Protein AF-0000000066244376 (afdb_homodimer)

Radius of gyration: 29.07 Å; Cα contacts (8 Å, |Δi|>4): 1600; chains: 2; bounding box: 80×80×62 Å

InterPro domains:
  IPR003720 tRNA sulfurtransferase ThiI [MF_00021] (1-371)
  IPR004114 THUMP domain [PF02926] (78-153)
  IPR004114 THUMP domain [PS51165] (54-156)
  IPR004114 THUMP domain [SM00981] (68-156)
  IPR014729 Rossmann-like alpha/beta/alpha sandwich fold [G3DSA:3.40.50.620] (166-369)
  IPR020536 Thil, AANH domain [PF02568] (166-356)
  IPR020536 Thil, AANH domain [cd01712] (165-333)
  IPR049961 ThiI, N-terminal [TIGR00342] (8-362)
  IPR049962 ThiI, THUMP domain [cd11716] (2-160)
  IPR050102 tRNA sulfurtransferase, ThiI [PTHR43209] (2-370)
  IPR054173 ThiI, ferredoxin-like domain [PF22025] (4-70)

Solvent-accessible surface area (backbone atoms only — not comparable to full-atom values): 37518 Å² total; per-residue (Å²): 76,39,30,46,33,34,56,14,71,69,48,73,71,41,54,73,68,57,27,51,52,46,51,52,44,33,51,51,20,50,39,53,66,57,72,57,63,52,70,48,80,52,98,81,30,36,39,39,39,35,63,70,92,70,55,61,69,71,58,51,45,40,27,33,19,22,36,29,36,26,63,39,50,74,46,86,45,72,46,67,67,60,50,35,53,49,48,36,71,70,39,34,74,74,31,44,75,29,34,23,32,57,47,46,44,71,45,77,86,69,98,65,51,42,65,52,49,25,49,52,34,41,60,66,35,41,85,42,29,67,39,79,30,89,85,75,42,77,41,53,38,37,40,39,36,49,56,54,35,26,37,40,35,62,58,77,43,68,29,64,20,46,28,26,41,61,75,37,43,38,28,29,27,51,40,77,39,44,56,42,22,59,44,28,51,52,30,39,25,32,35,2,26,38,59,33,39,38,27,65,41,74,56,55,68,65,43,51,50,43,35,50,54,39,48,56,53,50,45,64,48,33,32,61,50,67,40,44,32,36,39,29,69,27,60,64,57,48,60,58,42,66,79,45,60,72,52,48,34,57,52,49,48,49,28,50,50,50,52,37,45,52,54,47,18,67,75,67,67,25,45,28,34,34,34,34,52,26,44,54,72,48,44,63,30,20,42,50,25,44,25,48,40,49,48,80,53,61,54,44,61,46,24,44,31,33,38,46,46,70,66,62,48,51,53,50,15,50,73,64,60,36,35,79,48,16,71,67,52,68,81,62,60,69,80,52,65,81,46,50,57,62,62,56,54,68,60,51,53,51,50,51,59,70,61,62,77,59,48,68,58,49,60,70,68,26,48,76,46,75,87,77,39,31,45,31,33,56,14,71,69,48,73,71,41,54,72,68,56,26,52,52,45,50,52,43,33,52,51,19,49,40,54,66,56,71,58,63,53,71,48,79,52,97,80,32,34,39,38,40,35,65,69,92,72,52,61,68,72,58,51,44,40,28,32,20,22,36,29,36,25,62,40,49,73,46,85,46,72,47,69,67,58,51,33,51,50,47,37,71,69,39,34,74,74,32,45,75,28,35,24,32,58,46,46,45,73,46,76,86,69,99,65,52,43,66,54,49,26,50,52,37,41,60,64,35,41,84,43,29,65,39,78,30,89,86,73,43,78,42,55,36,38,41,38,34,50,56,55,33,27,38,39,35,63,58,78,43,68,29,65,20,46,30,24,44,61,73,37,43,38,28,31,26,52,40,77,40,44,57,42,22,59,44,28,50,51,28,40,26,32,35,2,27,39,60,34,38,38,26,66,42,74,56,54,68,64,42,50,52,43,36,50,54,39,49,57,52,50,45,65,48,33,30,61,50,67,38,44,34,37,40,28,68,28,60,65,56,48,62,58,43,67,78,44,61,72,52,47,33,61,50,50,49,49,28,52,51,50,52,37,44,52,54,48,18,68,75,67,68,24,45,27,33,34,33,33,52,27,44,54,71,48,44,64,29,20,41,51,26,43,25,48,41,50,47,81,53,64,54,43,61,44,26,43,31,34,38,48,46,71,67,62,49,51,52,50,15,52,72,65,60,38,36,79,50,16,73,67,50,68,84,62,58,71,79,56,59,82,42,49,58,62,62,58,53,68,60,50,53,51,49,51,60,69,61,61,76,60,51,68,58,49,59,70,68,27,48,76,48,75,88

Organism: Saccharolobus solfataricus (strain ATCC 35092 / DSM 1617 / JCM 11322 / P2) (NCBI:txid273057)

pLDDT: mean 93.81, std 8.14, range [45.69, 98.94]

Secondary structure (DSSP, 8-state):
-EEEEEEPHHHHTS-HHHHHHHHHHHHHHHHHHHT--EEEEETTEEEEE--TTT--GGGGGG-TTEEEEEEEEEES---HHHHHHHHHHHHTTTTTTSEEEEEEEEES--SS-HHHHHHHHHHHHGGGSSEE-SSS-SEEEEEEEETTEEEEE---EE---SB-TTSS-EEEEE--SSSHHHHHHHHHHHBTPEEEEEEEE-SHHHHHHHHHHHHHHHHTTTTT---EEEEEEHHHHHHHHTTS-GGGHHHHHHHHHHHHHHHHHHHHT---EE----TTSSGGGSHHHHHHHHTT--S-EE-TTTT--HHHHHHHHHHHT-HHHHTTS---GGG-SS--SS--HHHHHHHHHHH---HHHHHHTSEEEE-/-EEEEEEPHHHHTS-HHHHHHHHHHHHHHHHHHHT--EEEEETTEEEEE--TTT--GGGGGG-TTEEEEEEEEEES---HHHHHHHHHHHHTTTTTTSEEEEEEEEES--SS-HHHHHHHHHHHHGGGSSEE-SSS-SEEEEEEEETTEEEEE---EE---SB-TTSS-EEEEE--SSSHHHHHHHHHHHBTPEEEEEEEE-SHHHHHHHHHHHHHHHHTTTTT---EEEEEEHHHHHHHHTTS-GGGHHHHHHHHHHHHHHHHHHHHT---EE----TTSSGGGSHHHHHHHHTT--S-EE-TTTT--HHHHHHHHHHHT-HHHHTTS---GGG-S---SS--HHHHHHHHHHH---HHHHHHTSEEEE-

Foldseek 3Di:
DKKKWAFFPVLVVDDPVLSVVQVVLLQLLLCLLFVDFDWDDDPRIIMTDDDVPRGPCVLQQLFAGTFKMFDKDKDQAPDLVVQLVVLCVPCLVVQAAWAEFEFEEEDDDDPDDRVVSRVSNCVSNQVRHPYYDPPDTPWYWYWYYYPRMIITGTDMGGHPYATGAQSPEEAEFEQELALQRLLQVLVVRSNRYQYAYEYEDLPPPLRVVLSVVSVVLSCSNRSNDKHKYWYFDNVVVVVLLVPDDLQCSVLLVLLLVLVLSLVVCVVVVGQAYEYRAAEPQALCRDPQSVCLSCPPRPGHYDHPCNHPDPVVSLVSSVVSPSNVSNVPDDCSVVSHDRHHSHDDNVSSVVSNVVSPDDSVVRRVPIDIDMD/DKKKWAFFPVLVVDDPVLSVVQVVLLQLLLCLLFVDFDWDDDPRIIMTDDDVVRGPCVLQQLFAGTFKMFDKDKDQAPDLVVLLVVLCVPCLVVQAAWAEFEFEEEDDDHPDDRVVSRVSNCVSNQVRHPYYDPPDTPWYWYWYYYPRMIITGTDMGGHPYATGAQSPEEAEFEQELALQRLLQVLVVSSNRYQYAYEYEDLPPPLRVVLSVVSVVLSCSNRSNDKHKYWYFDNVVVVVLLVVDDLQCSVLLVLLLVLVLSLVVCVVVVGQAYEYRAAEPQALCRDPQSVCLSCPPRPGYYDHPCNHPDPVVSLVSSVVSPSNVSNVPDDCSVVSDDRHHSHDDNVSSVVSNVVSPDDSVVRRVPIDIDMD

Structure (mmCIF, N/CA/C/O backbone):
data_AF-0000000066244376-model_v1
#
loop_
_entity.id
_entity.type
_entity.pdbx_description
1 polymer 'Probable tRNA sulfurtransferase'
#
loop_
_atom_site.group_PDB
_atom_site.id
_atom_site.type_symbol
_atom_site.label_atom_id
_atom_site.label_alt_id
_atom_site.label_comp_id
_atom_site.label_asym_id
_atom_site.label_entity_id
_atom_site.label_seq_id
_atom_site.pdbx_PDB_ins_code
_atom_site.Cartn_x
_atom_site.Cartn_y
_atom_site.Cartn_z
_atom_site.occupancy
_atom_site.B_iso_or_equiv
_atom_site.auth_seq_id
_atom_site.auth_comp_id
_atom_site.auth_asym_id
_atom_site.auth_atom_id
_atom_site.pdbx_PDB_model_num
ATOM 1 N N . MET A 1 1 ? 21.359 -16.625 -25.9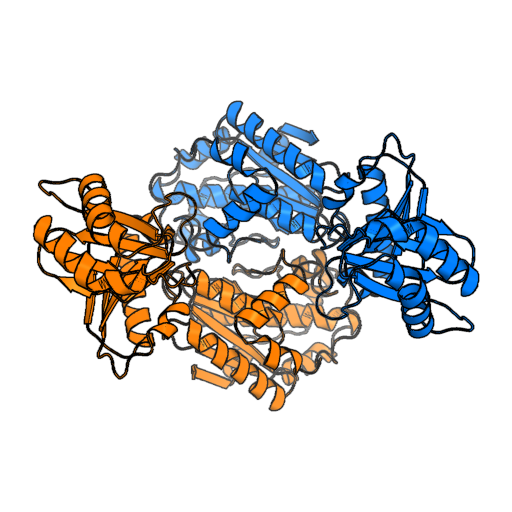38 1 91.25 1 MET A N 1
ATOM 2 C CA . MET A 1 1 ? 21.547 -16.219 -24.547 1 91.25 1 MET A CA 1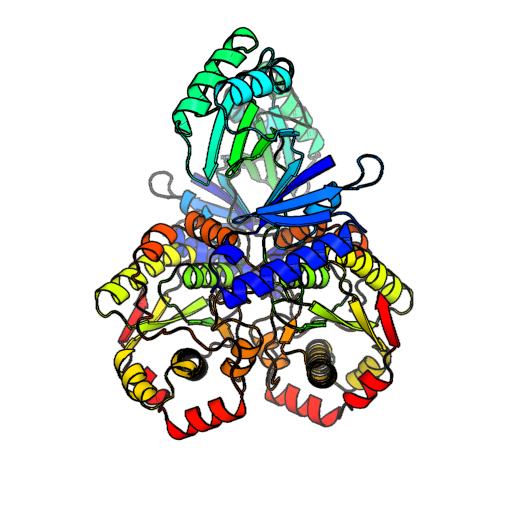
ATOM 3 C C . MET A 1 1 ? 20.609 -17 -23.609 1 91.25 1 MET A C 1
ATOM 5 O O . MET A 1 1 ? 19.438 -17.188 -23.938 1 91.25 1 MET A O 1
ATOM 9 N N . LEU A 1 2 ? 21.172 -17.5 -22.531 1 94.75 2 LEU A N 1
ATOM 10 C CA . LEU A 1 2 ? 20.391 -18.266 -21.562 1 94.75 2 LEU A CA 1
ATOM 11 C C . LEU A 1 2 ? 20.172 -17.453 -20.281 1 94.75 2 LEU A C 1
ATOM 13 O O . LEU A 1 2 ? 21.078 -16.781 -19.797 1 94.75 2 LEU A O 1
ATOM 17 N N . VAL A 1 3 ? 18.891 -17.531 -19.828 1 96.38 3 VAL A N 1
ATOM 18 C CA . VAL A 1 3 ? 18.516 -16.75 -18.641 1 96.38 3 VAL A CA 1
ATOM 19 C C . VAL A 1 3 ? 17.859 -17.672 -17.609 1 96.38 3 VAL A C 1
ATOM 21 O O . VAL A 1 3 ? 17 -18.5 -17.969 1 96.38 3 VAL A O 1
ATOM 24 N N . ILE A 1 4 ? 18.297 -17.578 -16.406 1 97.5 4 ILE A N 1
ATOM 25 C CA . ILE A 1 4 ? 17.609 -18.25 -15.312 1 97.5 4 ILE A CA 1
ATOM 26 C C . ILE A 1 4 ? 16.641 -17.297 -14.633 1 97.5 4 ILE A C 1
ATOM 28 O O . ILE A 1 4 ? 17.031 -16.188 -14.219 1 97.5 4 ILE A O 1
ATOM 32 N N . ILE A 1 5 ? 15.391 -17.688 -14.547 1 98 5 ILE A N 1
ATOM 33 C CA . ILE A 1 5 ? 14.336 -16.875 -13.938 1 98 5 ILE A CA 1
ATOM 34 C C . ILE A 1 5 ? 13.844 -17.547 -12.656 1 98 5 ILE A C 1
ATOM 36 O O . ILE A 1 5 ? 13.477 -18.719 -12.664 1 98 5 ILE A O 1
ATOM 40 N N . ARG A 1 6 ? 13.852 -16.781 -11.633 1 97.81 6 ARG A N 1
ATOM 41 C CA . ARG A 1 6 ? 13.344 -17.281 -10.352 1 97.81 6 ARG A CA 1
ATOM 42 C C . ARG A 1 6 ? 11.953 -16.719 -10.07 1 97.81 6 ARG A C 1
ATOM 44 O O . ARG A 1 6 ? 11.766 -15.508 -9.984 1 97.81 6 ARG A O 1
ATOM 51 N N . PRO A 1 7 ? 10.969 -17.609 -9.922 1 97.81 7 PRO A N 1
ATOM 52 C CA . PRO A 1 7 ? 9.625 -17.156 -9.578 1 97.81 7 PRO A CA 1
ATOM 53 C C . PRO A 1 7 ? 9.539 -16.562 -8.172 1 97.81 7 PRO A C 1
ATOM 55 O O . PRO A 1 7 ? 10.391 -16.844 -7.328 1 97.81 7 PRO A O 1
ATOM 58 N N . SER A 1 8 ? 8.547 -15.727 -8.016 1 96.75 8 SER A N 1
ATOM 59 C CA . SER A 1 8 ? 8.289 -15.156 -6.695 1 96.75 8 SER A CA 1
ATOM 60 C C . SER A 1 8 ? 8.117 -16.25 -5.641 1 96.75 8 SER A C 1
ATOM 62 O O . SER A 1 8 ? 7.547 -17.297 -5.926 1 96.75 8 SER A O 1
ATOM 64 N N . GLY A 1 9 ? 8.523 -15.961 -4.414 1 93.81 9 GLY A N 1
ATOM 65 C CA . GLY A 1 9 ? 8.438 -16.922 -3.324 1 93.81 9 GLY A CA 1
ATOM 66 C C . GLY A 1 9 ? 7.02 -17.375 -3.037 1 93.81 9 GLY A C 1
ATOM 67 O O . GLY A 1 9 ? 6.797 -18.516 -2.621 1 93.81 9 GLY A O 1
ATOM 68 N N . GLU A 1 10 ? 6.051 -16.594 -3.242 1 93.94 10 GLU A N 1
ATOM 69 C CA . GLU A 1 10 ? 4.652 -16.906 -2.973 1 93.94 10 GLU A CA 1
ATOM 70 C C . GLU A 1 10 ? 4.164 -18.047 -3.869 1 93.94 10 GLU A C 1
ATOM 72 O O . GLU A 1 10 ? 3.275 -18.812 -3.486 1 93.94 10 GLU A O 1
ATOM 77 N N . ILE A 1 11 ? 4.727 -18.062 -5.027 1 95 11 ILE A N 1
ATOM 78 C CA . ILE A 1 11 ? 4.328 -19.109 -5.973 1 95 11 ILE A CA 1
ATOM 79 C C . ILE A 1 11 ? 4.75 -20.469 -5.445 1 95 11 ILE A C 1
ATOM 81 O O . ILE A 1 11 ? 3.984 -21.438 -5.516 1 95 11 ILE A O 1
ATOM 85 N N . ALA A 1 12 ? 5.934 -20.547 -4.832 1 89.56 12 ALA A N 1
ATOM 86 C CA . ALA A 1 12 ? 6.488 -21.797 -4.316 1 89.56 12 ALA A CA 1
ATOM 87 C C . ALA A 1 12 ? 5.672 -22.312 -3.135 1 89.56 12 ALA A C 1
ATOM 89 O O . ALA A 1 12 ? 5.66 -23.516 -2.855 1 89.56 12 ALA A O 1
ATOM 90 N N . LEU A 1 13 ? 4.961 -21.422 -2.482 1 88.25 13 LEU A N 1
ATOM 91 C CA . LEU A 1 13 ? 4.242 -21.766 -1.262 1 88.25 13 LEU A CA 1
ATOM 92 C C . LEU A 1 13 ? 2.857 -22.312 -1.585 1 88.25 13 LEU A C 1
ATOM 94 O O . LEU A 1 13 ? 2.17 -22.844 -0.702 1 88.25 13 LEU A O 1
ATOM 98 N N . LYS A 1 14 ? 2.48 -22.297 -2.838 1 90.38 14 LYS A N 1
ATOM 99 C CA . LYS A 1 14 ? 1.153 -22.766 -3.232 1 90.38 14 LYS A CA 1
ATOM 100 C C . LYS A 1 14 ? 1.094 -24.281 -3.277 1 90.38 14 LYS A C 1
ATOM 102 O O . LYS A 1 14 ? 2.129 -24.953 -3.281 1 90.38 14 LYS A O 1
ATOM 107 N N . SER A 1 15 ? -0.162 -24.781 -3.236 1 90.06 15 SER A N 1
ATOM 108 C CA . SER A 1 15 ? -0.351 -26.203 -3.465 1 90.06 15 SER A CA 1
ATOM 109 C C . SER A 1 15 ? 0.229 -26.625 -4.809 1 90.06 15 SER A C 1
ATOM 111 O O . SER A 1 15 ? 0.411 -25.797 -5.703 1 90.06 15 SER A O 1
ATOM 113 N N . PRO A 1 16 ? 0.523 -27.906 -4.957 1 90.19 16 PRO A N 1
ATOM 114 C CA . PRO A 1 16 ? 1.137 -28.375 -6.207 1 90.19 16 PRO A CA 1
ATOM 115 C C . PRO A 1 16 ? 0.308 -28.016 -7.438 1 90.19 16 PRO A C 1
ATOM 117 O O . PRO A 1 16 ? 0.859 -27.562 -8.445 1 90.19 16 PRO A O 1
ATOM 120 N N . ARG A 1 17 ? -0.947 -28.188 -7.324 1 91.5 17 ARG A N 1
ATOM 121 C CA . ARG A 1 17 ? -1.812 -27.891 -8.461 1 91.5 17 ARG A CA 1
ATOM 122 C C . ARG A 1 17 ? -1.802 -26.391 -8.773 1 91.5 17 ARG A C 1
ATOM 124 O O . ARG A 1 17 ? -1.628 -26 -9.93 1 91.5 17 ARG A O 1
ATOM 131 N N . SER A 1 18 ? -1.994 -25.562 -7.766 1 91.56 18 SER A N 1
ATOM 132 C CA . SER A 1 18 ? -1.986 -24.125 -7.945 1 91.56 18 SER A CA 1
ATOM 133 C C . SER A 1 18 ? -0.623 -23.625 -8.422 1 91.56 18 SER A C 1
ATOM 135 O O . SER A 1 18 ? -0.538 -22.75 -9.273 1 91.56 18 SER A O 1
ATOM 137 N N . ARG A 1 19 ? 0.396 -24.172 -7.848 1 94.12 19 ARG A N 1
ATOM 138 C CA . ARG A 1 19 ? 1.755 -23.812 -8.234 1 94.12 19 ARG A CA 1
ATOM 139 C C . ARG A 1 19 ? 1.987 -24.062 -9.719 1 94.12 19 ARG A C 1
ATOM 141 O O . ARG A 1 19 ? 2.527 -23.203 -10.422 1 94.12 19 ARG A O 1
ATOM 148 N N . ARG A 1 20 ? 1.558 -25.203 -10.188 1 94.62 20 ARG A N 1
ATOM 149 C CA . ARG A 1 20 ? 1.692 -25.531 -11.602 1 94.62 20 ARG A CA 1
ATOM 150 C C . ARG A 1 20 ? 0.942 -24.531 -12.477 1 94.62 20 ARG A C 1
ATOM 152 O O . ARG A 1 20 ? 1.479 -24.047 -13.477 1 94.62 20 ARG A O 1
ATOM 159 N N . ASN A 1 21 ? -0.248 -24.219 -12.078 1 95.38 21 ASN A N 1
ATOM 160 C CA . ASN A 1 21 ? -1.049 -23.25 -12.812 1 95.38 21 ASN A CA 1
ATOM 161 C C . ASN A 1 21 ? -0.377 -21.875 -12.852 1 95.38 21 ASN A C 1
ATOM 163 O O . ASN A 1 21 ? -0.325 -21.234 -13.906 1 95.38 21 ASN A O 1
ATOM 167 N N . PHE A 1 22 ? 0.171 -21.484 -11.734 1 97 22 PHE A N 1
ATOM 168 C CA . PHE A 1 22 ? 0.835 -20.188 -11.641 1 97 22 PHE A CA 1
ATOM 169 C C . PHE A 1 22 ? 2.09 -20.156 -12.508 1 97 22 PHE A C 1
ATOM 171 O O . PHE A 1 22 ? 2.34 -19.188 -13.219 1 97 22 PHE A O 1
ATOM 178 N N . GLU A 1 23 ? 2.805 -21.219 -12.477 1 97.06 23 GLU A N 1
ATOM 179 C CA . GLU A 1 23 ? 4.031 -21.297 -13.266 1 97.06 23 GLU A CA 1
ATOM 180 C C . GLU A 1 23 ? 3.721 -21.312 -14.758 1 97.06 23 GLU A C 1
ATOM 182 O O . GLU A 1 23 ? 4.414 -20.656 -15.547 1 97.06 23 GLU A O 1
ATOM 187 N N . TYR A 1 24 ? 2.688 -22.016 -15.133 1 97.12 24 TYR A N 1
ATOM 188 C CA . TYR A 1 24 ? 2.287 -22.031 -16.531 1 97.12 24 TYR A CA 1
ATOM 189 C C . TYR A 1 24 ? 1.862 -20.641 -17 1 97.12 24 TYR A C 1
ATOM 191 O O . TYR A 1 24 ? 2.238 -20.203 -18.094 1 97.12 24 TYR A O 1
ATOM 199 N N . THR A 1 25 ? 1.09 -20.016 -16.188 1 98 25 THR A N 1
ATOM 200 C CA . THR A 1 25 ? 0.669 -18.656 -16.516 1 98 25 THR A CA 1
ATOM 201 C C . THR A 1 25 ? 1.875 -17.719 -16.609 1 98 25 THR A C 1
ATOM 203 O O . THR A 1 25 ? 1.945 -16.875 -17.516 1 98 25 THR A O 1
ATOM 206 N N . LEU A 1 26 ? 2.828 -17.891 -15.711 1 98.25 26 LEU A N 1
ATOM 207 C CA . LEU A 1 26 ? 4.043 -17.078 -15.727 1 98.25 26 LEU A CA 1
ATOM 208 C C . LEU A 1 26 ? 4.82 -17.281 -17.016 1 98.25 26 LEU A C 1
ATOM 210 O O . LEU A 1 26 ? 5.254 -16.328 -17.656 1 98.25 26 LEU A O 1
ATOM 214 N N . ILE A 1 27 ? 4.938 -18.531 -17.422 1 97.62 27 ILE A N 1
ATOM 215 C CA . ILE A 1 27 ? 5.652 -18.859 -18.641 1 97.62 27 ILE A CA 1
ATOM 216 C C . ILE A 1 27 ? 4.969 -18.203 -19.828 1 97.62 27 ILE A C 1
ATOM 218 O O . ILE A 1 27 ? 5.633 -17.625 -20.703 1 97.62 27 ILE A O 1
ATOM 222 N N . ASN A 1 28 ? 3.668 -18.266 -19.828 1 97.38 28 ASN A N 1
ATOM 223 C CA . ASN A 1 28 ? 2.924 -17.625 -20.906 1 97.38 28 ASN A CA 1
ATOM 224 C C . ASN A 1 28 ? 3.127 -16.109 -20.906 1 97.38 28 ASN A C 1
ATOM 226 O O . ASN A 1 28 ? 3.297 -15.508 -21.969 1 97.38 28 ASN A O 1
ATOM 230 N N . ASN A 1 29 ? 3.094 -15.508 -19.75 1 98.25 29 ASN A N 1
ATOM 231 C CA . ASN A 1 29 ? 3.328 -14.07 -19.656 1 98.25 29 ASN A CA 1
ATOM 232 C C . ASN A 1 29 ? 4.719 -13.695 -20.156 1 98.25 29 ASN A C 1
ATOM 234 O O . ASN A 1 29 ? 4.883 -12.688 -20.844 1 98.25 29 ASN A O 1
ATOM 238 N N . ILE A 1 30 ? 5.715 -14.477 -19.797 1 97.06 30 ILE A N 1
ATOM 239 C CA . ILE A 1 30 ? 7.082 -14.258 -20.25 1 97.06 30 ILE A CA 1
ATOM 240 C C . ILE A 1 30 ? 7.152 -14.352 -21.766 1 97.06 30 ILE A C 1
ATOM 242 O O . ILE A 1 30 ? 7.738 -13.492 -22.438 1 97.06 30 ILE A O 1
ATOM 246 N N . ARG A 1 31 ? 6.523 -15.391 -22.297 1 95.12 31 ARG A N 1
ATOM 247 C CA . ARG A 1 31 ? 6.508 -15.602 -23.734 1 95.12 31 ARG A CA 1
ATOM 248 C C . ARG A 1 31 ? 5.898 -14.398 -24.453 1 95.12 31 ARG A C 1
ATOM 250 O O . ARG A 1 31 ? 6.449 -13.922 -25.453 1 95.12 31 ARG A O 1
ATOM 257 N N . ASN A 1 32 ? 4.859 -13.938 -23.953 1 94.94 32 ASN A N 1
ATOM 258 C CA . ASN A 1 32 ? 4.156 -12.812 -24.562 1 94.94 32 ASN A CA 1
ATOM 259 C C . ASN A 1 32 ? 4.984 -11.531 -24.484 1 94.94 32 ASN A C 1
ATOM 261 O O . ASN A 1 32 ? 4.898 -10.672 -25.359 1 94.94 32 ASN A O 1
ATOM 265 N N . THR A 1 33 ? 5.727 -11.406 -23.453 1 93.75 33 THR A N 1
ATOM 266 C CA . THR A 1 33 ? 6.496 -10.188 -23.219 1 93.75 33 THR A CA 1
ATOM 267 C C . THR A 1 33 ? 7.77 -10.18 -24.062 1 93.75 33 THR A C 1
ATOM 269 O O . THR A 1 33 ? 8.117 -9.164 -24.656 1 93.75 33 THR A O 1
ATOM 272 N N . ILE A 1 34 ? 8.422 -11.305 -24.172 1 91.06 34 ILE A N 1
ATOM 273 C CA . ILE A 1 34 ? 9.719 -11.398 -24.844 1 91.06 34 ILE A CA 1
ATOM 274 C C . ILE A 1 34 ? 9.508 -11.672 -26.328 1 91.06 34 ILE A C 1
ATOM 276 O O . ILE A 1 34 ? 10.359 -11.32 -27.156 1 91.06 34 ILE A O 1
ATOM 280 N N . GLY A 1 35 ? 8.391 -12.117 -26.781 1 84.81 35 GLY A N 1
ATOM 281 C CA . GLY A 1 35 ? 8.062 -12.359 -28.188 1 84.81 35 GLY A CA 1
ATOM 282 C C . GLY A 1 35 ? 8.688 -13.625 -28.734 1 84.81 35 GLY A C 1
ATOM 283 O O . GLY A 1 35 ? 8.844 -13.766 -29.953 1 84.81 35 GLY A O 1
ATOM 284 N N . GLY A 1 36 ? 9.242 -14.5 -27.859 1 79.88 36 GLY A N 1
ATOM 285 C CA . GLY A 1 36 ? 9.781 -15.75 -28.375 1 79.88 36 GLY A CA 1
ATOM 286 C C . GLY A 1 36 ? 10.883 -16.328 -27.516 1 79.88 36 GLY A C 1
ATOM 287 O O . GLY A 1 36 ? 11.156 -15.82 -26.422 1 79.88 36 GLY A O 1
ATOM 288 N N . GLY A 1 37 ? 11.312 -17.516 -28.016 1 87.75 37 GLY A N 1
ATOM 289 C CA . GLY A 1 37 ? 12.352 -18.234 -27.281 1 87.75 37 GLY A CA 1
ATOM 290 C C . GLY A 1 37 ? 11.859 -19.531 -26.703 1 87.75 37 GLY A C 1
ATOM 291 O O . GLY A 1 37 ? 10.656 -19.812 -26.672 1 87.75 37 GLY A O 1
ATOM 292 N N . LYS A 1 38 ? 12.875 -20.266 -26.344 1 94.5 38 LYS A N 1
ATOM 293 C CA . LYS A 1 38 ? 12.578 -21.531 -25.688 1 94.5 38 LYS A CA 1
ATOM 294 C C . LYS A 1 38 ? 12.523 -21.359 -24.172 1 94.5 38 LYS A C 1
ATOM 296 O O . LYS A 1 38 ? 13.438 -20.812 -23.562 1 94.5 38 LYS A O 1
ATOM 301 N N . ILE A 1 39 ? 11.391 -21.75 -23.641 1 96.19 39 ILE A N 1
ATOM 302 C CA . ILE A 1 39 ? 11.172 -21.609 -22.203 1 96.19 39 ILE A CA 1
ATOM 303 C C . ILE A 1 39 ? 10.789 -22.953 -21.609 1 96.19 39 ILE A C 1
ATOM 305 O O . ILE A 1 39 ? 9.961 -23.672 -22.156 1 96.19 39 ILE A O 1
ATOM 309 N N . TRP A 1 40 ? 11.406 -23.281 -20.5 1 95.31 40 TRP A N 1
ATOM 310 C CA . TRP A 1 40 ? 11.023 -24.516 -19.844 1 95.31 40 TRP A CA 1
ATOM 311 C C . TRP A 1 40 ? 11.273 -24.438 -18.344 1 95.31 40 TRP A C 1
ATOM 313 O O . TRP A 1 40 ? 12.078 -23.609 -17.891 1 95.31 40 TRP A O 1
ATOM 323 N N . ARG A 1 41 ? 10.484 -25.172 -17.562 1 93.06 41 ARG A N 1
ATOM 324 C CA . ARG A 1 41 ? 10.617 -25.234 -16.109 1 93.06 41 ARG A CA 1
ATOM 325 C C . ARG A 1 41 ? 11.734 -26.188 -15.711 1 93.06 41 ARG A C 1
ATOM 327 O O . ARG A 1 41 ? 11.938 -27.219 -16.344 1 93.06 41 ARG A O 1
ATOM 334 N N . SER A 1 42 ? 12.445 -25.828 -14.68 1 89.88 42 SER A N 1
ATOM 335 C CA . SER A 1 42 ? 13.5 -26.672 -14.148 1 89.88 42 SER A CA 1
ATOM 336 C C . SER A 1 42 ? 13.594 -26.562 -12.633 1 89.88 42 SER A C 1
ATOM 338 O O . SER A 1 42 ? 14.234 -25.641 -12.109 1 89.88 42 SER A O 1
ATOM 340 N N . GLN A 1 43 ? 13.062 -27.578 -11.898 1 86.62 43 GLN A N 1
ATOM 341 C CA . GLN A 1 43 ? 13.188 -27.75 -10.453 1 86.62 43 GLN A CA 1
ATOM 342 C C . GLN A 1 43 ? 13.094 -26.406 -9.734 1 86.62 43 GLN A C 1
ATOM 344 O O . GLN A 1 43 ? 13.984 -26.062 -8.953 1 86.62 43 GLN A O 1
ATOM 349 N N . GLY A 1 44 ? 12.117 -25.641 -10 1 89.06 44 GLY A N 1
ATOM 350 C CA . GLY A 1 44 ? 11.836 -24.453 -9.211 1 89.06 44 GLY A CA 1
ATOM 351 C C . GLY A 1 44 ? 12.234 -23.172 -9.906 1 89.06 44 GLY A C 1
ATOM 352 O O . GLY A 1 44 ? 11.992 -22.078 -9.383 1 89.06 44 GLY A O 1
ATOM 353 N N . VAL A 1 45 ? 12.922 -23.297 -11.031 1 95.94 45 VAL A N 1
ATOM 354 C CA . VAL A 1 45 ? 13.25 -22.109 -11.82 1 95.94 45 VAL A CA 1
ATOM 355 C C . VAL A 1 45 ? 12.711 -22.266 -13.242 1 95.94 45 VAL A C 1
ATOM 357 O O . VAL A 1 45 ? 12.242 -23.344 -13.617 1 95.94 45 VAL A O 1
ATOM 360 N N . ILE A 1 46 ? 12.703 -21.172 -13.883 1 97.12 46 ILE A N 1
ATOM 361 C CA . ILE A 1 46 ? 12.344 -21.156 -15.297 1 97.12 46 ILE A CA 1
ATOM 362 C C . ILE A 1 46 ? 13.562 -20.766 -16.141 1 97.12 46 ILE A C 1
ATOM 364 O O . ILE A 1 46 ? 14.289 -19.828 -15.789 1 97.12 46 ILE A O 1
ATOM 368 N N . LEU A 1 47 ? 13.844 -21.547 -17.125 1 96.88 47 LEU A N 1
ATOM 369 C CA . LEU A 1 47 ? 14.938 -21.25 -18.031 1 96.88 47 LEU A CA 1
ATOM 370 C C . LEU A 1 47 ? 14.414 -20.672 -19.344 1 96.88 47 LEU A C 1
ATOM 372 O O . LEU A 1 47 ? 13.414 -21.156 -19.891 1 96.88 47 LEU A O 1
ATOM 376 N N . LEU A 1 48 ? 15.008 -19.641 -19.766 1 96.44 48 LEU A N 1
ATOM 377 C CA . LEU A 1 48 ? 14.648 -18.953 -21 1 96.44 48 LEU A CA 1
ATOM 378 C C . LEU A 1 48 ? 15.844 -18.844 -21.938 1 96.44 48 LEU A C 1
ATOM 380 O O . LEU A 1 48 ? 16.891 -18.312 -21.547 1 96.44 48 LEU A O 1
ATOM 384 N N . GLU A 1 49 ? 15.781 -19.391 -23.094 1 95.38 49 GLU A N 1
ATOM 385 C CA . GLU A 1 49 ? 16.797 -19.266 -24.141 1 95.38 49 GLU A CA 1
ATOM 386 C C . GLU A 1 49 ? 16.344 -18.344 -25.266 1 95.38 49 GLU A C 1
ATOM 388 O O . GLU A 1 49 ? 15.312 -18.609 -25.906 1 95.38 49 GLU A O 1
ATOM 393 N N . VAL A 1 50 ? 17.016 -17.25 -25.375 1 91.31 50 VAL A N 1
ATOM 394 C CA . VAL A 1 50 ? 16.641 -16.297 -26.406 1 91.31 50 VAL A CA 1
ATOM 395 C C . VAL A 1 50 ? 17.797 -16.078 -27.359 1 91.31 50 VAL A C 1
ATOM 397 O O . VAL A 1 50 ? 18.953 -16.375 -27.031 1 91.31 50 VAL A O 1
ATOM 400 N N . ASN A 1 51 ? 17.391 -15.602 -28.594 1 81.88 51 ASN A N 1
ATOM 401 C CA . ASN A 1 51 ? 18.438 -15.227 -29.547 1 81.88 51 ASN A CA 1
ATOM 402 C C . ASN A 1 51 ? 19.078 -13.891 -29.172 1 81.88 51 ASN A C 1
ATOM 404 O O . ASN A 1 51 ? 18.391 -12.945 -28.797 1 81.88 51 ASN A O 1
ATOM 408 N N . ASP A 1 52 ? 20.422 -13.758 -28.797 1 65.25 52 ASP A N 1
ATOM 409 C CA . ASP A 1 52 ? 21.203 -12.664 -28.234 1 65.25 52 ASP A CA 1
ATOM 410 C C . ASP A 1 52 ? 20.812 -11.328 -28.859 1 65.25 52 ASP A C 1
ATOM 412 O O . ASP A 1 52 ? 20.734 -10.312 -28.172 1 65.25 52 ASP A O 1
ATOM 416 N N . ASN A 1 53 ? 20.672 -11.156 -30.156 1 59.66 53 ASN A N 1
ATOM 417 C CA . ASN A 1 53 ? 20.578 -9.883 -30.859 1 59.66 53 ASN A CA 1
ATOM 418 C C . ASN A 1 53 ? 19.234 -9.203 -30.625 1 59.66 53 ASN A C 1
ATOM 420 O O . ASN A 1 53 ? 19.109 -7.996 -30.797 1 59.66 53 ASN A O 1
ATOM 424 N N . ASN A 1 54 ? 18.312 -9.953 -30.141 1 57.88 54 ASN A N 1
ATOM 425 C CA . ASN A 1 54 ? 17 -9.352 -30.328 1 57.88 54 ASN A CA 1
ATOM 426 C C . ASN A 1 54 ? 16.188 -9.344 -29.031 1 57.88 54 ASN A C 1
ATOM 428 O O . ASN A 1 54 ? 15.18 -8.641 -28.922 1 57.88 54 ASN A O 1
ATOM 432 N N . ALA A 1 55 ? 16.812 -10.008 -27.984 1 68.06 55 ALA A N 1
ATOM 433 C CA . ALA A 1 55 ? 15.828 -10.125 -26.922 1 68.06 55 ALA A CA 1
ATOM 434 C C . ALA A 1 55 ? 16.062 -9.086 -25.828 1 68.06 55 ALA A C 1
ATOM 436 O O . ALA A 1 55 ? 17.203 -8.867 -25.406 1 68.06 55 ALA A O 1
ATOM 437 N N . ASN A 1 56 ? 15.039 -8.203 -25.703 1 84.88 56 ASN A N 1
ATOM 438 C CA . ASN A 1 56 ? 15.055 -7.262 -24.578 1 84.88 56 ASN A CA 1
ATOM 439 C C . ASN A 1 56 ? 14.719 -7.953 -23.266 1 84.88 56 ASN A C 1
ATOM 441 O O . ASN A 1 56 ? 13.594 -7.852 -22.781 1 84.88 56 ASN A O 1
ATOM 445 N N . ILE A 1 57 ? 15.75 -8.594 -22.672 1 90.56 57 ILE A N 1
ATOM 446 C CA . ILE A 1 57 ? 15.531 -9.375 -21.453 1 90.56 57 ILE A CA 1
ATOM 447 C C . ILE A 1 57 ? 15.156 -8.438 -20.312 1 90.56 57 ILE A C 1
ATOM 449 O O . ILE A 1 57 ? 14.625 -8.883 -19.281 1 90.56 57 ILE A O 1
ATOM 453 N N . GLU A 1 58 ? 15.453 -7.141 -20.516 1 91.75 58 GLU A N 1
ATOM 454 C CA . GLU A 1 58 ? 15.109 -6.164 -19.484 1 91.75 58 GLU A CA 1
ATOM 455 C C . GLU A 1 58 ? 13.602 -6.074 -19.297 1 91.75 58 GLU A C 1
ATOM 457 O O . GLU A 1 58 ? 13.133 -5.672 -18.219 1 91.75 58 GLU A O 1
ATOM 462 N N . ALA A 1 59 ? 12.867 -6.527 -20.281 1 94.62 59 ALA A N 1
ATOM 463 C CA . ALA A 1 59 ? 11.406 -6.508 -20.203 1 94.62 59 ALA A CA 1
ATOM 464 C C . ALA A 1 59 ? 10.898 -7.449 -19.125 1 94.62 59 ALA A C 1
ATOM 466 O O . ALA A 1 59 ? 9.766 -7.312 -18.656 1 94.62 59 ALA A O 1
ATOM 467 N N . LEU A 1 60 ? 11.758 -8.367 -18.719 1 96.69 60 LEU A N 1
ATOM 468 C CA . LEU A 1 60 ? 11.398 -9.312 -17.672 1 96.69 60 LEU A CA 1
ATOM 469 C C . LEU A 1 60 ? 11.203 -8.602 -16.328 1 96.69 60 LEU A C 1
ATOM 471 O O . LEU A 1 60 ? 10.547 -9.125 -15.43 1 96.69 60 LEU A O 1
ATOM 475 N N . SER A 1 61 ? 11.781 -7.414 -16.219 1 97.06 61 SER A N 1
ATOM 476 C CA . SER A 1 61 ? 11.648 -6.633 -14.992 1 97.06 61 SER A CA 1
ATOM 477 C C . SER A 1 61 ? 10.227 -6.105 -14.82 1 97.06 61 SER A C 1
ATOM 479 O O . SER A 1 61 ? 9.883 -5.57 -13.766 1 97.06 61 SER A O 1
ATOM 481 N N . GLU A 1 62 ? 9.391 -6.309 -15.805 1 97.38 62 GLU A N 1
ATOM 482 C CA . GLU A 1 62 ? 8.016 -5.828 -15.758 1 97.38 62 GLU A CA 1
ATOM 483 C C . GLU A 1 62 ? 7.02 -6.984 -15.852 1 97.38 62 GLU A C 1
ATOM 485 O O . GLU A 1 62 ? 5.863 -6.785 -16.234 1 97.38 62 GLU A O 1
ATOM 490 N N . VAL A 1 63 ? 7.504 -8.164 -15.57 1 98.25 63 VAL A N 1
ATOM 491 C CA . VAL A 1 63 ? 6.625 -9.336 -15.547 1 98.25 63 VAL A CA 1
ATOM 492 C C . VAL A 1 63 ? 6.383 -9.773 -14.109 1 98.25 63 VAL A C 1
ATOM 494 O O . VAL A 1 63 ? 7.27 -10.336 -13.469 1 98.25 63 VAL A O 1
ATOM 497 N N . PHE A 1 64 ? 5.195 -9.523 -13.664 1 98.62 64 PHE A N 1
ATOM 498 C CA . PHE A 1 64 ? 4.863 -9.93 -12.305 1 98.62 64 PHE A CA 1
ATOM 499 C C . PHE A 1 64 ? 5.004 -11.438 -12.133 1 98.62 64 PHE A C 1
ATOM 501 O O . PHE A 1 64 ? 4.672 -12.203 -13.039 1 98.62 64 PHE A O 1
ATOM 508 N N . GLY A 1 65 ? 5.402 -11.812 -10.961 1 98.25 65 GLY A N 1
ATOM 509 C CA . GLY A 1 65 ? 5.656 -13.219 -10.68 1 98.25 65 GLY A CA 1
ATOM 510 C C . GLY A 1 65 ? 7.129 -13.57 -10.688 1 98.25 65 GLY A C 1
ATOM 511 O O . GLY A 1 65 ? 7.516 -14.656 -10.25 1 98.25 65 GLY A O 1
ATOM 512 N N . ILE A 1 66 ? 7.941 -12.688 -11.188 1 98.44 66 ILE A N 1
ATOM 513 C CA . ILE A 1 66 ? 9.383 -12.914 -11.242 1 98.44 66 ILE A CA 1
ATOM 514 C C . ILE A 1 66 ? 10.055 -12.258 -10.039 1 98.44 66 ILE A C 1
ATOM 516 O O . ILE A 1 66 ? 9.875 -11.062 -9.797 1 98.44 66 ILE A O 1
ATOM 520 N N . SER A 1 67 ? 10.781 -12.992 -9.32 1 97.88 67 SER A N 1
ATOM 521 C CA . SER A 1 67 ? 11.562 -12.445 -8.219 1 97.88 67 SER A CA 1
ATOM 522 C C . SER A 1 67 ? 12.875 -11.836 -8.727 1 97.88 67 SER A C 1
ATOM 524 O O . SER A 1 67 ? 13.195 -10.695 -8.398 1 97.88 67 SER A O 1
ATOM 526 N N . SER A 1 68 ? 13.516 -12.602 -9.547 1 98 68 SER A N 1
ATOM 527 C CA . SER A 1 68 ? 14.773 -12.164 -10.141 1 98 68 SER A CA 1
ATOM 528 C C . SER A 1 68 ? 15.109 -12.984 -11.391 1 98 68 SER A C 1
ATOM 530 O O . SER A 1 68 ? 14.484 -14.016 -11.648 1 98 68 SER A O 1
ATOM 532 N N . PHE A 1 69 ? 15.992 -12.477 -12.141 1 97.81 69 PHE A N 1
ATOM 533 C CA . PHE A 1 69 ? 16.484 -13.219 -13.297 1 97.81 69 PHE A CA 1
ATOM 534 C C . PHE A 1 69 ? 17.938 -12.867 -13.586 1 97.81 69 PHE A C 1
ATOM 536 O O . PHE A 1 69 ? 18.422 -11.805 -13.188 1 97.81 69 PHE A O 1
ATOM 543 N N . SER A 1 70 ? 18.672 -13.812 -14.25 1 97.25 70 SER A N 1
ATOM 544 C CA . SER A 1 70 ? 20.094 -13.672 -14.492 1 97.25 70 SER A CA 1
ATOM 545 C C . SER A 1 70 ? 20.5 -14.289 -15.828 1 97.25 70 SER A C 1
ATOM 547 O O . SER A 1 70 ? 20.156 -15.43 -16.109 1 97.25 70 SER A O 1
ATOM 549 N N . PRO A 1 71 ? 21.156 -13.453 -16.641 1 96.19 71 PRO A N 1
ATOM 550 C CA . PRO A 1 71 ? 21.844 -14.125 -17.75 1 96.19 71 PRO A CA 1
ATOM 551 C C . PRO A 1 71 ? 22.922 -15.102 -17.266 1 96.19 71 PRO A C 1
ATOM 553 O O . PRO A 1 71 ? 23.688 -14.789 -16.359 1 96.19 71 PRO A O 1
ATOM 556 N N . VAL A 1 72 ? 22.969 -16.281 -17.938 1 96.81 72 VAL A N 1
ATOM 557 C CA . VAL A 1 72 ? 23.875 -17.297 -17.375 1 96.81 72 VAL A CA 1
ATOM 558 C C . VAL A 1 72 ? 24.672 -17.938 -18.5 1 96.81 72 VAL A C 1
ATOM 560 O O . VAL A 1 72 ? 24.266 -17.922 -19.656 1 96.81 72 VAL A O 1
ATOM 563 N N . ILE A 1 73 ? 25.859 -18.375 -18.141 1 97.25 73 ILE A N 1
ATOM 564 C CA . ILE A 1 73 ? 26.641 -19.297 -18.953 1 97.25 73 ILE A CA 1
ATOM 565 C C . ILE A 1 73 ? 26.469 -20.719 -18.406 1 97.25 73 ILE A C 1
ATOM 567 O O . ILE A 1 73 ? 26.531 -20.953 -17.203 1 97.25 73 ILE A O 1
ATOM 571 N N . ALA A 1 74 ? 26.172 -21.625 -19.312 1 96.69 74 ALA A N 1
ATOM 572 C CA . ALA A 1 74 ? 25.875 -22.984 -18.859 1 96.69 74 ALA A CA 1
ATOM 573 C C . ALA A 1 74 ? 26.875 -23.984 -19.453 1 96.69 74 ALA A C 1
ATOM 575 O O . ALA A 1 74 ? 27.312 -23.828 -20.594 1 96.69 74 ALA A O 1
ATOM 576 N N . ILE A 1 75 ? 27.234 -24.938 -18.672 1 96.69 75 ILE A N 1
ATOM 577 C CA . ILE A 1 75 ? 28 -26.078 -19.172 1 96.69 75 ILE A CA 1
ATOM 578 C C . ILE A 1 75 ? 27.328 -27.375 -18.734 1 96.69 75 ILE A C 1
ATOM 580 O O . ILE A 1 75 ? 26.672 -27.422 -17.703 1 96.69 75 ILE A O 1
ATOM 584 N N . LYS A 1 76 ? 27.531 -28.375 -19.578 1 95.31 76 LYS A N 1
ATOM 585 C CA . LYS A 1 76 ? 27.031 -29.703 -19.219 1 95.31 76 LYS A CA 1
ATOM 586 C C . LYS A 1 76 ? 28.094 -30.484 -18.469 1 95.31 76 LYS A C 1
ATOM 588 O O . LYS A 1 76 ? 28.766 -31.344 -19.047 1 95.31 76 LYS A O 1
ATOM 593 N N . SER A 1 77 ? 28.281 -30.188 -17.297 1 89.06 77 SER A N 1
ATOM 594 C CA . SER A 1 77 ? 29.219 -30.906 -16.453 1 89.06 77 SER A CA 1
ATOM 595 C C . SER A 1 77 ? 28.891 -30.688 -14.977 1 89.06 77 SER A C 1
ATOM 597 O O . SER A 1 77 ? 28.531 -29.594 -14.562 1 89.06 77 SER A O 1
ATOM 599 N N . ASN A 1 78 ? 29.016 -31.875 -14.289 1 85.94 78 ASN A N 1
ATOM 600 C CA . ASN A 1 78 ? 28.922 -31.75 -12.844 1 85.94 78 ASN A CA 1
ATOM 601 C C . ASN A 1 78 ? 30.203 -32.188 -12.156 1 85.94 78 ASN A C 1
ATOM 603 O O . ASN A 1 78 ? 30.203 -32.562 -10.977 1 85.94 78 ASN A O 1
ATOM 607 N N . ASN A 1 79 ? 31.312 -32.125 -12.953 1 93.56 79 ASN A N 1
ATOM 608 C CA . ASN A 1 79 ? 32.656 -32.375 -12.391 1 93.56 79 ASN A CA 1
ATOM 609 C C . ASN A 1 79 ? 33.219 -31.125 -11.742 1 93.56 79 ASN A C 1
ATOM 611 O O . ASN A 1 79 ? 33.25 -30.047 -12.359 1 93.56 79 ASN A O 1
ATOM 615 N N . LEU A 1 80 ? 33.688 -31.359 -10.531 1 97.06 80 LEU A N 1
ATOM 616 C CA . LEU A 1 80 ? 34.125 -30.203 -9.75 1 97.06 80 LEU A CA 1
ATOM 617 C C . LEU A 1 80 ? 35.25 -29.469 -10.453 1 97.06 80 LEU A C 1
ATOM 619 O O . LEU A 1 80 ? 35.281 -28.234 -10.5 1 97.06 80 LEU A O 1
ATOM 623 N N . GLU A 1 81 ? 36.188 -30.203 -11.023 1 96.94 81 GLU A N 1
ATOM 624 C CA . GLU A 1 81 ? 37.312 -29.578 -11.688 1 96.94 81 GLU A CA 1
ATOM 625 C C . GLU A 1 81 ? 36.875 -28.766 -12.906 1 96.94 81 GLU A C 1
ATOM 627 O O . GLU A 1 81 ? 37.375 -27.672 -13.141 1 96.94 81 GLU A O 1
ATOM 632 N N . ASP A 1 82 ? 35.969 -29.344 -13.602 1 97.12 82 ASP A N 1
ATOM 633 C CA . ASP A 1 82 ? 35.406 -28.656 -14.766 1 97.12 82 ASP A CA 1
ATOM 634 C C . ASP A 1 82 ? 34.719 -27.359 -14.352 1 97.12 82 ASP A C 1
ATOM 636 O O . ASP A 1 82 ? 34.875 -26.328 -15.023 1 97.12 82 ASP A O 1
ATOM 640 N N . ILE A 1 83 ? 34 -27.438 -13.305 1 97.88 83 ILE A N 1
ATOM 641 C CA . ILE A 1 83 ? 33.25 -26.297 -12.789 1 97.88 83 ILE A CA 1
ATOM 642 C C . ILE A 1 83 ? 34.188 -25.188 -12.375 1 97.88 83 ILE A C 1
ATOM 644 O O . ILE A 1 83 ? 34.031 -24.031 -12.742 1 97.88 83 ILE A O 1
ATOM 648 N N . VAL A 1 84 ? 35.219 -25.547 -11.688 1 98.12 84 VAL A N 1
ATOM 649 C CA . VAL A 1 84 ? 36.219 -24.578 -11.18 1 98.12 84 VAL A CA 1
ATOM 650 C C . VAL A 1 84 ? 36.938 -23.938 -12.344 1 98.12 84 VAL A C 1
ATOM 652 O O . VAL A 1 84 ? 37.156 -22.719 -12.359 1 98.12 84 VAL A O 1
ATOM 655 N N . ASN A 1 85 ? 37.344 -24.75 -13.312 1 97.88 85 ASN A N 1
ATOM 656 C CA . ASN A 1 85 ? 38.031 -24.234 -14.477 1 97.88 85 ASN A CA 1
ATOM 657 C C . ASN A 1 85 ? 37.188 -23.25 -15.266 1 97.88 85 ASN A C 1
ATOM 659 O O . ASN A 1 85 ? 37.688 -22.203 -15.695 1 97.88 85 ASN A O 1
ATOM 663 N N . LYS A 1 86 ? 35.969 -23.625 -15.383 1 97.88 86 LYS A N 1
ATOM 664 C CA . LYS A 1 86 ? 35.062 -22.734 -16.109 1 97.88 86 LYS A CA 1
ATOM 665 C C . LYS A 1 86 ? 34.812 -21.438 -15.344 1 97.88 86 LYS A C 1
ATOM 667 O O . LYS A 1 86 ? 34.75 -20.359 -15.938 1 97.88 86 LYS A O 1
ATOM 672 N N . ALA A 1 87 ? 34.656 -21.562 -14.055 1 98.31 87 ALA A N 1
ATOM 673 C CA . ALA A 1 87 ? 34.5 -20.375 -13.219 1 98.31 87 ALA A CA 1
ATOM 674 C C . ALA A 1 87 ? 35.656 -19.406 -13.391 1 98.31 87 ALA A C 1
ATOM 676 O O . ALA A 1 87 ? 35.469 -18.203 -13.531 1 98.31 87 ALA A O 1
ATOM 677 N N . LYS A 1 88 ? 36.844 -19.969 -13.383 1 98 88 LYS A N 1
ATOM 678 C CA . LYS A 1 88 ? 38.031 -19.156 -13.57 1 98 88 LYS A CA 1
ATOM 679 C C . LYS A 1 88 ? 38 -18.453 -14.93 1 98 88 LYS A C 1
ATOM 681 O O . LYS A 1 88 ? 38.312 -17.25 -15.016 1 98 88 LYS A O 1
ATOM 686 N N . GLU A 1 89 ? 37.688 -19.234 -15.891 1 97.75 89 GLU A N 1
ATOM 687 C CA . GLU A 1 89 ? 37.625 -18.719 -17.25 1 97.75 89 GLU A CA 1
ATOM 688 C C . GLU A 1 89 ? 36.656 -17.547 -17.359 1 97.75 89 GLU A C 1
ATOM 690 O O . GLU A 1 89 ? 36.969 -16.531 -17.984 1 97.75 89 GLU A O 1
ATOM 695 N N . ILE A 1 90 ? 35.5 -17.625 -16.703 1 97.62 90 ILE A N 1
ATOM 696 C CA . ILE A 1 90 ? 34.406 -16.672 -16.859 1 97.62 90 ILE A CA 1
ATOM 697 C C . ILE A 1 90 ? 34.656 -15.453 -15.961 1 97.62 90 ILE A C 1
ATOM 699 O O . ILE A 1 90 ? 34.406 -14.32 -16.375 1 97.62 90 ILE A O 1
ATOM 703 N N . PHE A 1 91 ? 35.188 -15.609 -14.703 1 98.31 91 PHE A N 1
ATOM 704 C CA . PHE A 1 91 ? 35.031 -14.578 -13.688 1 98.31 91 PHE A CA 1
ATOM 705 C C . PHE A 1 91 ? 36.344 -13.938 -13.344 1 98.31 91 PHE A C 1
ATOM 707 O O . PHE A 1 91 ? 36.406 -12.953 -12.602 1 98.31 91 PHE A O 1
ATOM 714 N N . ALA A 1 92 ? 37.469 -14.508 -13.867 1 97.88 92 ALA A N 1
ATOM 715 C CA . ALA A 1 92 ? 38.812 -13.969 -13.523 1 97.88 92 ALA A CA 1
ATOM 716 C C . ALA A 1 92 ? 38.875 -12.469 -13.781 1 97.88 92 ALA A C 1
ATOM 718 O O . ALA A 1 92 ? 39.312 -11.703 -12.93 1 97.88 92 ALA A O 1
ATOM 719 N N . GLU A 1 93 ? 38.406 -12.078 -14.883 1 97.62 93 GLU A N 1
ATOM 720 C CA . GLU A 1 93 ? 38.438 -10.656 -15.234 1 97.62 93 GLU A CA 1
ATOM 721 C C . GLU A 1 93 ? 37.438 -9.859 -14.406 1 97.62 93 GLU A C 1
ATOM 723 O O . GLU A 1 93 ? 37.656 -8.695 -14.078 1 97.62 93 GLU A O 1
ATOM 728 N N . ILE A 1 94 ? 36.312 -10.461 -14.039 1 97.5 94 ILE A N 1
ATOM 729 C CA . ILE A 1 94 ? 35.25 -9.789 -13.336 1 97.5 94 ILE A CA 1
ATOM 730 C C . ILE A 1 94 ? 35.688 -9.453 -11.914 1 97.5 94 ILE A C 1
ATOM 732 O O . ILE A 1 94 ? 35.344 -8.391 -11.391 1 97.5 94 ILE A O 1
ATOM 736 N N . VAL A 1 95 ? 36.469 -10.281 -11.312 1 97.88 95 VAL A N 1
ATOM 737 C CA . VAL A 1 95 ? 36.844 -10.102 -9.906 1 97.88 95 VAL A CA 1
ATOM 738 C C . VAL A 1 95 ? 38.125 -9.273 -9.797 1 97.88 95 VAL A C 1
ATOM 740 O O . VAL A 1 95 ? 38.562 -8.969 -8.695 1 97.88 95 VAL A O 1
ATOM 743 N N . LYS A 1 96 ? 38.719 -8.992 -10.906 1 97.5 96 LYS A N 1
ATOM 744 C CA . LYS A 1 96 ? 40 -8.305 -10.906 1 97.5 96 LYS A CA 1
ATOM 745 C C . LYS A 1 96 ? 39.938 -7.023 -10.078 1 97.5 96 LYS A C 1
ATOM 747 O O . LYS A 1 96 ? 39.125 -6.148 -10.344 1 97.5 96 LYS A O 1
ATOM 752 N N . GLY A 1 97 ? 40.812 -7.02 -9.094 1 96.25 97 GLY A N 1
ATOM 753 C CA . GLY A 1 97 ? 40.938 -5.828 -8.266 1 96.25 97 GLY A CA 1
ATOM 754 C C . GLY A 1 97 ? 39.75 -5.613 -7.344 1 96.25 97 GLY A C 1
ATOM 755 O O . GLY A 1 97 ? 39.562 -4.512 -6.832 1 96.25 97 GLY A O 1
ATOM 756 N N . LYS A 1 98 ? 38.938 -6.566 -7.152 1 98 98 LYS A N 1
ATOM 757 C CA . LYS A 1 98 ? 37.75 -6.422 -6.336 1 98 98 LYS A CA 1
ATOM 758 C C . LYS A 1 98 ? 37.719 -7.465 -5.223 1 98 98 LYS A C 1
ATOM 760 O O . LYS A 1 98 ? 38.375 -8.5 -5.312 1 98 98 LYS A O 1
ATOM 765 N N . ILE A 1 99 ? 37 -7.137 -4.238 1 98.25 99 ILE A N 1
ATOM 766 C CA . ILE A 1 99 ? 36.656 -8.094 -3.191 1 98.25 99 ILE A CA 1
ATOM 767 C C . ILE A 1 99 ? 35.438 -8.914 -3.604 1 98.25 99 ILE A C 1
ATOM 769 O O . ILE A 1 99 ? 34.406 -8.352 -3.969 1 98.25 99 ILE A O 1
ATOM 773 N N . PHE A 1 100 ? 35.656 -10.266 -3.602 1 98.31 100 PHE A N 1
ATOM 774 C CA . PHE A 1 100 ? 34.562 -11.055 -4.16 1 98.31 100 PHE A CA 1
ATOM 775 C C . PHE A 1 100 ? 34.125 -12.148 -3.191 1 98.31 100 PHE A C 1
ATOM 777 O O . PHE A 1 100 ? 34.75 -12.328 -2.135 1 98.31 100 PHE A O 1
ATOM 784 N N . ALA A 1 101 ? 32.969 -12.75 -3.451 1 98.56 101 ALA A N 1
ATOM 785 C CA . ALA A 1 101 ? 32.469 -13.945 -2.781 1 98.56 101 ALA A CA 1
ATOM 786 C C . ALA A 1 101 ? 31.859 -14.914 -3.781 1 98.56 101 ALA A C 1
ATOM 788 O O . ALA A 1 101 ? 31.266 -14.492 -4.777 1 98.56 101 ALA A O 1
ATOM 789 N N . VAL A 1 102 ? 32 -16.203 -3.527 1 98.31 102 VAL A N 1
ATOM 790 C CA . VAL A 1 102 ? 31.375 -17.234 -4.355 1 98.31 102 VAL A CA 1
ATOM 791 C C . VAL A 1 102 ? 30.172 -17.828 -3.621 1 98.31 102 VAL A C 1
ATOM 793 O O . VAL A 1 102 ? 30.281 -18.188 -2.447 1 98.31 102 VAL A O 1
ATOM 796 N N . ARG A 1 103 ? 29.078 -17.766 -4.27 1 98.25 103 ARG A N 1
ATOM 797 C CA . ARG A 1 103 ? 27.859 -18.391 -3.779 1 98.25 103 ARG A CA 1
ATOM 798 C C . ARG A 1 103 ? 27.5 -19.609 -4.621 1 98.25 103 ARG A C 1
ATOM 800 O O . ARG A 1 103 ? 27.234 -19.5 -5.82 1 98.25 103 ARG A O 1
ATOM 807 N N . ALA A 1 104 ? 27.469 -20.781 -4.027 1 97.75 104 ALA A N 1
ATOM 808 C CA . ALA A 1 104 ? 27.156 -22 -4.77 1 97.75 104 ALA A CA 1
ATOM 809 C C . ALA A 1 104 ? 25.828 -22.609 -4.289 1 97.75 104 ALA A C 1
ATOM 811 O O . ALA A 1 104 ? 25.531 -22.578 -3.098 1 97.75 104 ALA A O 1
ATOM 812 N N . LYS A 1 105 ? 25.047 -23.031 -5.16 1 95.94 105 LYS A N 1
ATOM 813 C CA . LYS A 1 105 ? 23.812 -23.766 -4.891 1 95.94 105 LYS A CA 1
ATOM 814 C C . LYS A 1 105 ? 23.781 -25.094 -5.652 1 95.94 105 LYS A C 1
ATOM 816 O O . LYS A 1 105 ? 24.203 -25.156 -6.809 1 95.94 105 LYS A O 1
ATOM 821 N N . ARG A 1 106 ? 23.328 -26.125 -4.961 1 94.44 106 ARG A N 1
ATOM 822 C CA . ARG A 1 106 ? 23.281 -27.438 -5.586 1 94.44 106 ARG A CA 1
ATOM 823 C C . ARG A 1 106 ? 21.906 -28.062 -5.449 1 94.44 106 ARG A C 1
ATOM 825 O O . ARG A 1 106 ? 21.281 -27.984 -4.395 1 94.44 106 ARG A O 1
ATOM 832 N N . ILE A 1 107 ? 21.438 -28.516 -6.508 1 93.31 107 ILE A N 1
ATOM 833 C CA . ILE A 1 107 ? 20.219 -29.312 -6.547 1 93.31 107 ILE A CA 1
ATOM 834 C C . ILE A 1 107 ? 20.5 -30.672 -7.195 1 93.31 107 ILE A C 1
ATOM 836 O O . ILE A 1 107 ? 20.969 -30.734 -8.336 1 93.31 107 ILE A O 1
ATOM 840 N N . GLY A 1 108 ? 20.25 -31.719 -6.57 1 92.19 108 GLY A N 1
ATOM 841 C CA . GLY A 1 108 ? 20.562 -33.062 -7.051 1 92.19 108 GLY A CA 1
ATOM 842 C C . GLY A 1 108 ? 21.656 -33.75 -6.25 1 92.19 108 GLY A C 1
ATOM 843 O O . GLY A 1 108 ? 21.969 -33.312 -5.137 1 92.19 108 GLY A O 1
ATOM 844 N N . SER A 1 109 ? 22.156 -34.875 -6.77 1 93.5 109 SER A N 1
ATOM 845 C CA . SER A 1 109 ? 23.172 -35.656 -6.074 1 93.5 109 SER A CA 1
ATOM 846 C C . SER A 1 109 ? 24.531 -35.5 -6.746 1 93.5 109 SER A C 1
ATOM 848 O O . SER A 1 109 ? 24.672 -35.781 -7.941 1 93.5 109 SER A O 1
ATOM 850 N N . HIS A 1 110 ? 25.531 -35.094 -5.941 1 95.06 110 HIS A N 1
ATOM 851 C CA . HIS A 1 110 ? 26.875 -34.875 -6.434 1 95.06 110 HIS A CA 1
ATOM 852 C C . HIS A 1 110 ? 27.922 -35.406 -5.453 1 95.06 110 HIS A C 1
ATOM 854 O O . HIS A 1 110 ? 27.609 -35.656 -4.281 1 95.06 110 HIS A O 1
ATOM 860 N N . SER A 1 111 ? 29.156 -35.562 -5.938 1 95.19 111 SER A N 1
ATOM 861 C CA . SER A 1 111 ? 30.25 -36.062 -5.125 1 95.19 111 SER A CA 1
ATOM 862 C C . SER A 1 111 ? 30.906 -34.969 -4.301 1 95.19 111 SER A C 1
ATOM 864 O O . SER A 1 111 ? 31.906 -35.188 -3.621 1 95.19 111 SER A O 1
ATOM 866 N N . PHE A 1 112 ? 30.422 -33.844 -4.375 1 96.88 112 PHE A N 1
ATOM 867 C CA . PHE A 1 112 ? 30.922 -32.656 -3.645 1 96.88 112 PHE A CA 1
ATOM 868 C C . PHE A 1 112 ? 29.766 -31.859 -3.062 1 96.88 112 PHE A C 1
ATOM 870 O O . PHE A 1 112 ? 28.609 -32.094 -3.402 1 96.88 112 PHE A O 1
ATOM 877 N N . THR A 1 113 ? 30.062 -30.922 -2.158 1 96.56 113 THR A N 1
ATOM 878 C CA . THR A 1 113 ? 29.062 -30.047 -1.56 1 96.56 113 THR A CA 1
ATOM 879 C C . THR A 1 113 ? 29.172 -28.641 -2.127 1 96.56 113 THR A C 1
ATOM 881 O O . THR A 1 113 ? 30.125 -28.328 -2.842 1 96.56 113 THR A O 1
ATOM 884 N N . SER A 1 114 ? 28.172 -27.891 -1.883 1 96.56 114 SER A N 1
ATOM 885 C CA . SER A 1 114 ? 28.219 -26.484 -2.293 1 96.56 114 SER A CA 1
ATOM 886 C C . SER A 1 114 ? 29.422 -25.766 -1.683 1 96.56 114 SER A C 1
ATOM 888 O O . SER A 1 114 ? 30.031 -24.922 -2.332 1 96.56 114 SER A O 1
ATOM 890 N N . LEU A 1 115 ? 29.734 -26.125 -0.465 1 96.88 115 LEU A N 1
ATOM 891 C CA . LEU A 1 115 ? 30.875 -25.516 0.216 1 96.88 115 LEU A CA 1
ATOM 892 C C . LEU A 1 115 ? 32.188 -25.859 -0.504 1 96.88 115 LEU A C 1
ATOM 894 O O . LEU A 1 115 ? 33.094 -25.016 -0.59 1 96.88 115 LEU A O 1
ATOM 898 N N . ASP A 1 116 ? 32.25 -27.062 -0.99 1 97.38 116 ASP A N 1
ATOM 899 C CA . ASP A 1 116 ? 33.438 -27.469 -1.769 1 97.38 116 ASP A CA 1
ATOM 900 C C . ASP A 1 116 ? 33.594 -26.594 -3.01 1 97.38 116 ASP A C 1
ATOM 902 O O . ASP A 1 116 ? 34.688 -26.141 -3.316 1 97.38 116 ASP A O 1
ATOM 906 N N . VAL A 1 117 ? 32.531 -26.406 -3.625 1 97.81 117 VAL A N 1
ATOM 907 C CA . VAL A 1 117 ? 32.531 -25.578 -4.836 1 97.81 117 VAL A CA 1
ATOM 908 C C . VAL A 1 117 ? 32.969 -24.156 -4.5 1 97.81 117 VAL A C 1
ATOM 910 O O . VAL A 1 117 ? 33.844 -23.594 -5.18 1 97.81 117 VAL A O 1
ATOM 913 N N . GLU A 1 118 ? 32.406 -23.578 -3.438 1 97.94 118 GLU A N 1
ATOM 914 C CA . GLU A 1 118 ? 32.719 -22.203 -3.021 1 97.94 118 GLU A CA 1
ATOM 915 C C . GLU A 1 118 ? 34.188 -22.078 -2.686 1 97.94 118 GLU A C 1
ATOM 917 O O . GLU A 1 118 ? 34.844 -21.109 -3.098 1 97.94 118 GLU A O 1
ATOM 922 N N . ARG A 1 119 ? 34.688 -23.031 -2.031 1 97.56 119 ARG A N 1
ATOM 923 C CA . ARG A 1 119 ? 36.094 -23 -1.622 1 97.56 119 ARG A CA 1
ATOM 924 C C . ARG A 1 119 ? 37 -23.125 -2.828 1 97.56 119 ARG A C 1
ATOM 926 O O . ARG A 1 119 ? 37.938 -22.328 -2.992 1 97.56 119 ARG A O 1
ATOM 933 N N . ARG A 1 120 ? 36.781 -24.141 -3.658 1 98 120 ARG A N 1
ATOM 934 C CA . ARG A 1 120 ? 37.656 -24.422 -4.785 1 98 120 ARG A CA 1
ATOM 935 C C . ARG A 1 120 ? 37.625 -23.297 -5.816 1 98 120 ARG A C 1
ATOM 937 O O . ARG A 1 120 ? 38.656 -22.891 -6.344 1 98 120 ARG A O 1
ATOM 944 N N . ALA A 1 121 ? 36.438 -22.891 -6.133 1 98.06 121 ALA A N 1
ATOM 945 C CA . ALA A 1 121 ? 36.312 -21.766 -7.059 1 98.06 121 ALA A CA 1
ATOM 946 C C . ALA A 1 121 ? 36.906 -20.5 -6.469 1 98.06 121 ALA A C 1
ATOM 948 O O . ALA A 1 121 ? 37.531 -19.703 -7.184 1 98.06 121 ALA A O 1
ATOM 949 N N . GLY A 1 122 ? 36.625 -20.281 -5.168 1 97.88 122 GLY A N 1
ATOM 950 C CA . GLY A 1 122 ? 37.25 -19.141 -4.492 1 97.88 122 GLY A CA 1
ATOM 951 C C . GLY A 1 122 ? 38.75 -19.125 -4.582 1 97.88 122 GLY A C 1
ATOM 952 O O . GLY A 1 122 ? 39.375 -18.094 -4.859 1 97.88 122 GLY A O 1
ATOM 953 N N . GLU A 1 123 ? 39.312 -20.25 -4.328 1 97.62 123 GLU A N 1
ATOM 954 C CA . GLU A 1 123 ? 40.75 -20.406 -4.402 1 97.62 123 GLU A CA 1
ATOM 955 C C . GLU A 1 123 ? 41.281 -20.094 -5.809 1 97.62 123 GLU A C 1
ATOM 957 O O . GLU A 1 123 ? 42.312 -19.453 -5.969 1 97.62 123 GLU A O 1
ATOM 962 N N . ALA A 1 124 ? 40.594 -20.594 -6.758 1 97.69 124 ALA A N 1
ATOM 963 C CA . ALA A 1 124 ? 41 -20.438 -8.148 1 97.69 124 ALA A CA 1
ATOM 964 C C . ALA A 1 124 ? 40.938 -18.969 -8.57 1 97.69 124 ALA A C 1
ATOM 966 O O . ALA A 1 124 ? 41.719 -18.516 -9.398 1 97.69 124 ALA A O 1
ATOM 967 N N . LEU A 1 125 ? 40 -18.219 -8.008 1 98.06 125 LEU A N 1
ATOM 968 C CA . LEU A 1 125 ? 39.781 -16.844 -8.438 1 98.06 125 LEU A CA 1
ATOM 969 C C . LEU A 1 125 ? 40.562 -15.867 -7.578 1 98.06 125 LEU A C 1
ATOM 971 O O . LEU A 1 125 ? 40.781 -14.711 -7.973 1 98.06 125 LEU A O 1
ATOM 975 N N . TYR A 1 126 ? 41.031 -16.25 -6.453 1 97.75 126 TYR A N 1
ATOM 976 C CA . TYR A 1 126 ? 41.656 -15.414 -5.445 1 97.75 126 TYR A CA 1
ATOM 977 C C . TYR A 1 126 ? 42.812 -14.641 -6.039 1 97.75 126 TYR A C 1
ATOM 979 O O . TYR A 1 126 ? 42.938 -13.438 -5.84 1 97.75 126 TYR A O 1
ATOM 987 N N . PRO A 1 127 ? 43.688 -15.289 -6.867 1 97.25 127 PRO A N 1
ATOM 988 C CA . PRO A 1 127 ? 44.875 -14.602 -7.383 1 97.25 127 PRO A CA 1
ATOM 989 C C . PRO A 1 127 ? 44.531 -13.414 -8.273 1 97.25 127 PRO A C 1
ATOM 991 O O . PRO A 1 127 ? 45.375 -12.523 -8.469 1 97.25 127 PRO A O 1
ATOM 994 N N . TYR A 1 128 ? 43.438 -13.367 -8.773 1 97.38 128 TYR A N 1
ATOM 995 C CA . TYR A 1 128 ? 43.031 -12.312 -9.695 1 97.38 128 TYR A CA 1
ATOM 996 C C . TYR A 1 128 ? 42.312 -11.195 -8.961 1 97.38 128 TYR A C 1
ATOM 998 O O . TYR A 1 128 ? 42 -10.148 -9.547 1 97.38 128 TYR A O 1
ATOM 1006 N N . SER A 1 129 ? 42.062 -11.367 -7.707 1 97.62 129 SER A N 1
ATOM 1007 C CA . SER A 1 129 ? 41.156 -10.484 -6.969 1 97.62 129 SER A CA 1
ATOM 1008 C C . SER A 1 129 ? 41.906 -9.703 -5.898 1 97.62 129 SER A C 1
ATOM 1010 O O . SER A 1 129 ? 43.125 -9.805 -5.797 1 97.62 129 SER A O 1
ATOM 1012 N N . LYS A 1 130 ? 41.188 -8.852 -5.207 1 97.44 130 LYS A N 1
ATOM 1013 C CA . LYS A 1 130 ? 41.75 -8.102 -4.086 1 97.44 130 LYS A CA 1
ATOM 1014 C C . LYS A 1 130 ? 41.469 -8.82 -2.764 1 97.44 130 LYS A C 1
ATOM 1016 O O . LYS A 1 130 ? 41.906 -8.359 -1.706 1 97.44 130 LYS A O 1
ATOM 1021 N N . GLY A 1 131 ? 40.75 -9.984 -2.891 1 96.75 131 GLY A N 1
ATOM 1022 C CA . GLY A 1 131 ? 40.469 -10.75 -1.688 1 96.75 131 GLY A CA 1
ATOM 1023 C C . GLY A 1 131 ? 39.031 -11.266 -1.634 1 96.75 131 GLY A C 1
ATOM 1024 O O . GLY A 1 131 ? 38.219 -10.992 -2.531 1 96.75 131 GLY A O 1
ATOM 1025 N N . VAL A 1 132 ? 38.781 -12.055 -0.569 1 96 132 VAL A N 1
ATOM 1026 C CA . VAL A 1 132 ? 37.469 -12.656 -0.386 1 96 132 VAL A CA 1
ATOM 1027 C C . VAL A 1 132 ? 36.812 -12.109 0.884 1 96 132 VAL A C 1
ATOM 1029 O O . VAL A 1 132 ? 37.469 -11.961 1.913 1 96 132 VAL A O 1
ATOM 1032 N N . ASP A 1 133 ? 35.562 -11.742 0.788 1 96.06 133 ASP A N 1
ATOM 1033 C CA . ASP A 1 133 ? 34.75 -11.328 1.933 1 96.06 133 ASP A CA 1
ATOM 1034 C C . ASP A 1 133 ? 33.312 -11.836 1.809 1 96.06 133 ASP A C 1
ATOM 1036 O O . ASP A 1 133 ? 32.562 -11.367 0.964 1 96.06 133 ASP A O 1
ATOM 1040 N N . LEU A 1 134 ? 33 -12.703 2.686 1 94.94 134 LEU A N 1
ATOM 1041 C CA . LEU A 1 134 ? 31.672 -13.328 2.584 1 94.94 134 LEU A CA 1
ATOM 1042 C C . LEU A 1 134 ? 30.578 -12.391 3.064 1 94.94 134 LEU A C 1
ATOM 1044 O O . LEU A 1 134 ? 29.422 -12.531 2.678 1 94.94 134 LEU A O 1
ATOM 1048 N N . GLU A 1 135 ? 30.875 -11.43 3.812 1 95.06 135 GLU A N 1
ATOM 1049 C CA . GLU A 1 135 ? 29.875 -10.555 4.418 1 95.06 135 GLU A CA 1
ATOM 1050 C C . GLU A 1 135 ? 29.641 -9.32 3.559 1 95.06 135 GLU A C 1
ATOM 1052 O O . GLU A 1 135 ? 28.484 -8.945 3.314 1 95.06 135 GLU A O 1
ATOM 1057 N N . ASN A 1 136 ? 30.75 -8.773 3.123 1 95.69 136 ASN A N 1
ATOM 1058 C CA . ASN A 1 136 ? 30.609 -7.539 2.352 1 95.69 136 ASN A CA 1
ATOM 1059 C C . ASN A 1 136 ? 31.438 -7.586 1.071 1 95.69 136 ASN A C 1
ATOM 1061 O O . ASN A 1 136 ? 32.375 -6.805 0.905 1 95.69 136 ASN A O 1
ATOM 1065 N N . PRO A 1 137 ? 31.078 -8.367 0.148 1 97.81 137 PRO A N 1
ATOM 1066 C CA . PRO A 1 137 ? 31.797 -8.422 -1.125 1 97.81 137 PRO A CA 1
ATOM 1067 C C . PRO A 1 137 ? 31.406 -7.305 -2.08 1 97.81 137 PRO A C 1
ATOM 1069 O O . PRO A 1 137 ? 30.281 -6.785 -2 1 97.81 137 PRO A O 1
ATOM 1072 N N . GLU A 1 138 ? 32.25 -6.941 -2.883 1 97 138 GLU A N 1
ATOM 1073 C CA . GLU A 1 138 ? 31.953 -5.992 -3.953 1 97 138 GLU A CA 1
ATOM 1074 C C . GLU A 1 138 ? 31.297 -6.688 -5.137 1 97 138 GLU A C 1
ATOM 1076 O O . GLU A 1 138 ? 30.531 -6.066 -5.879 1 97 138 GLU A O 1
ATOM 1081 N N . VAL A 1 139 ? 31.75 -7.926 -5.34 1 97.38 139 VAL A N 1
ATOM 1082 C CA . VAL A 1 139 ? 31.156 -8.711 -6.418 1 97.38 139 VAL A CA 1
ATOM 1083 C C . VAL A 1 139 ? 30.844 -10.117 -5.918 1 97.38 139 VAL A C 1
ATOM 1085 O O . VAL A 1 139 ? 31.641 -10.719 -5.191 1 97.38 139 VAL A O 1
ATOM 1088 N N . GLU A 1 140 ? 29.688 -10.594 -6.242 1 98.12 140 GLU A N 1
ATOM 1089 C CA . GLU A 1 140 ? 29.281 -11.961 -5.922 1 98.12 140 GLU A CA 1
ATOM 1090 C C . GLU A 1 140 ? 29.234 -12.82 -7.18 1 98.12 140 GLU A C 1
ATOM 1092 O O . GLU A 1 140 ? 28.656 -12.414 -8.195 1 98.12 140 GLU A O 1
ATOM 1097 N N . ILE A 1 141 ? 29.828 -13.961 -7.066 1 98 141 ILE A N 1
ATOM 1098 C CA . ILE A 1 141 ? 29.812 -14.953 -8.133 1 98 141 ILE A CA 1
ATOM 1099 C C . ILE A 1 141 ? 28.891 -16.109 -7.762 1 98 141 ILE A C 1
ATOM 1101 O O . ILE A 1 141 ? 28.984 -16.656 -6.664 1 98 141 ILE A O 1
ATOM 1105 N N . PHE A 1 142 ? 28.031 -16.406 -8.727 1 98.5 142 PHE A N 1
ATOM 1106 C CA . PHE A 1 142 ? 27.078 -17.469 -8.445 1 98.5 142 PHE A CA 1
ATOM 1107 C C . PHE A 1 142 ? 27.359 -18.703 -9.305 1 98.5 142 PHE A C 1
ATOM 1109 O O . PHE A 1 142 ? 27.547 -18.578 -10.516 1 98.5 142 PHE A O 1
ATOM 1116 N N . ILE A 1 143 ? 27.391 -19.844 -8.68 1 98.44 143 ILE A N 1
ATOM 1117 C CA . ILE A 1 143 ? 27.531 -21.141 -9.336 1 98.44 143 ILE A CA 1
ATOM 1118 C C . ILE A 1 143 ? 26.391 -22.078 -8.906 1 98.44 143 ILE A C 1
ATOM 1120 O O . ILE A 1 143 ? 26.359 -22.531 -7.762 1 98.44 143 ILE A O 1
ATOM 1124 N N . GLU A 1 144 ? 25.531 -22.328 -9.82 1 97.25 144 GLU A N 1
ATOM 1125 C CA . GLU A 1 144 ? 24.391 -23.188 -9.523 1 97.25 144 GLU A CA 1
ATOM 1126 C C . GLU A 1 144 ? 24.469 -24.5 -10.281 1 97.25 144 GLU A C 1
ATOM 1128 O O . GLU A 1 144 ? 24.469 -24.516 -11.516 1 97.25 144 GLU A O 1
ATOM 1133 N N . ILE A 1 145 ? 24.547 -25.578 -9.555 1 96.94 145 ILE A N 1
ATOM 1134 C CA . ILE A 1 145 ? 24.641 -26.906 -10.141 1 96.94 145 ILE A CA 1
ATOM 1135 C C . ILE A 1 145 ? 23.281 -27.625 -10.031 1 96.94 145 ILE A C 1
ATOM 1137 O O . ILE A 1 145 ? 22.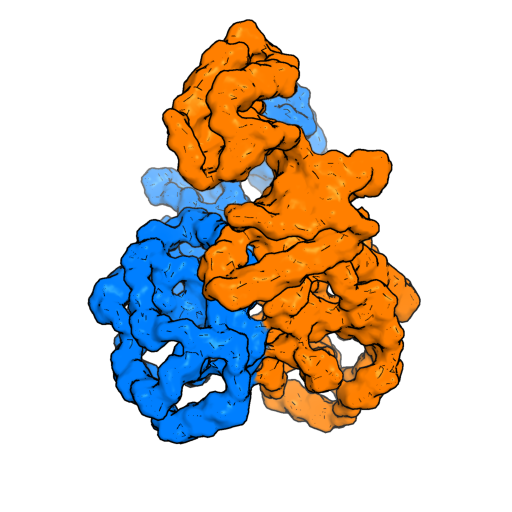766 -27.812 -8.922 1 96.94 145 ILE A O 1
ATOM 1141 N N . ARG A 1 146 ? 22.703 -27.891 -11.094 1 94.94 146 ARG A N 1
ATOM 1142 C CA . ARG A 1 146 ? 21.422 -28.609 -11.148 1 94.94 146 ARG A CA 1
ATOM 1143 C C . ARG A 1 146 ? 21.562 -29.906 -11.922 1 94.94 146 ARG A C 1
ATOM 1145 O O . ARG A 1 146 ? 21.469 -29.922 -13.156 1 94.94 146 ARG A O 1
ATOM 1152 N N . ASN A 1 147 ? 21.688 -30.953 -11.203 1 94.06 147 ASN A N 1
ATOM 1153 C CA . ASN A 1 147 ? 21.938 -32.281 -11.789 1 94.06 147 ASN A CA 1
ATOM 1154 C C . ASN A 1 147 ? 23.188 -32.25 -12.664 1 94.06 147 ASN A C 1
ATOM 1156 O O . ASN A 1 147 ? 24.297 -32.031 -12.164 1 94.06 147 ASN A O 1
ATOM 1160 N N . GLU A 1 148 ? 22.953 -32.281 -13.992 1 93.81 148 GLU A N 1
ATOM 1161 C CA . GLU A 1 148 ? 24.125 -32.406 -14.859 1 93.81 148 GLU A CA 1
ATOM 1162 C C . GLU A 1 148 ? 24.484 -31.078 -15.5 1 93.81 148 GLU A C 1
ATOM 1164 O O . GLU A 1 148 ? 25.422 -31.016 -16.312 1 93.81 148 GLU A O 1
ATOM 1169 N N . MET A 1 149 ? 23.766 -30.125 -15.109 1 95.81 149 MET A N 1
ATOM 1170 C CA . MET A 1 149 ? 24.016 -28.797 -15.68 1 95.81 149 MET A CA 1
ATOM 1171 C C . MET A 1 149 ? 24.562 -27.844 -14.625 1 95.81 149 MET A C 1
ATOM 1173 O O . MET A 1 149 ? 24.125 -27.875 -13.469 1 95.81 149 MET A O 1
ATOM 1177 N N . THR A 1 150 ? 25.5 -27.031 -15.023 1 97.5 150 THR A N 1
ATOM 1178 C CA . THR A 1 150 ? 26.016 -26 -14.141 1 97.5 150 THR A CA 1
ATOM 1179 C C . THR A 1 150 ? 25.828 -24.609 -14.773 1 97.5 150 THR A C 1
ATOM 1181 O O . THR A 1 150 ? 26.141 -24.422 -15.945 1 97.5 150 THR A O 1
ATOM 1184 N N . TYR A 1 151 ? 25.328 -23.688 -13.984 1 97.75 151 TYR A N 1
ATOM 1185 C CA . TYR A 1 151 ? 25.062 -22.328 -14.438 1 97.75 151 TYR A CA 1
ATOM 1186 C C . TYR A 1 151 ? 25.938 -21.328 -13.695 1 97.75 151 TYR A C 1
ATOM 1188 O O . TYR A 1 151 ? 26.094 -21.406 -12.477 1 97.75 151 TYR A O 1
ATOM 1196 N N . PHE A 1 152 ? 26.578 -20.391 -14.508 1 98.31 152 PHE A N 1
ATOM 1197 C CA . PHE A 1 152 ? 27.469 -19.375 -13.961 1 98.31 152 PHE A CA 1
ATOM 1198 C C . PHE A 1 152 ? 26.922 -17.969 -14.227 1 98.31 152 PHE A C 1
ATOM 1200 O O . PHE A 1 152 ? 26.562 -17.641 -15.359 1 98.31 152 PHE A O 1
ATOM 1207 N N . TYR A 1 153 ? 26.766 -17.203 -13.172 1 97.94 153 TYR A N 1
ATOM 1208 C CA . TYR A 1 153 ? 26.328 -15.828 -13.375 1 97.94 153 TYR A CA 1
ATOM 1209 C C . TYR A 1 153 ? 26.797 -14.938 -12.234 1 97.94 153 TYR A C 1
ATOM 1211 O O . TYR A 1 153 ? 27.234 -15.422 -11.188 1 97.94 153 TYR A O 1
ATOM 1219 N N . HIS A 1 154 ? 26.828 -13.609 -12.445 1 97.38 154 HIS A N 1
ATOM 1220 C CA . HIS A 1 154 ? 27.203 -12.656 -11.414 1 97.38 154 HIS A CA 1
ATOM 1221 C C . HIS A 1 154 ? 26.25 -11.469 -11.383 1 97.38 154 HIS A C 1
ATOM 1223 O O . HIS A 1 154 ? 26.25 -10.688 -10.43 1 97.38 154 HIS A O 1
ATOM 1229 N N . LYS A 1 155 ? 25.469 -11.344 -12.453 1 96.12 155 LYS A N 1
ATOM 1230 C CA . LYS A 1 155 ? 24.453 -10.289 -12.5 1 96.12 155 LYS A CA 1
ATOM 1231 C C . LYS A 1 155 ? 23.078 -10.828 -12.102 1 96.12 155 LYS A C 1
ATOM 1233 O O . LYS A 1 155 ? 22.594 -11.797 -12.688 1 96.12 155 LYS A O 1
ATOM 1238 N N . VAL A 1 156 ? 22.547 -10.328 -11.086 1 97.19 156 VAL A N 1
ATOM 1239 C CA . VAL A 1 156 ? 21.203 -10.672 -10.641 1 97.19 156 VAL A CA 1
ATOM 1240 C C . VAL A 1 156 ? 20.281 -9.461 -10.773 1 97.19 156 VAL A C 1
ATOM 1242 O O . VAL A 1 156 ? 20.469 -8.445 -10.102 1 97.19 156 VAL A O 1
ATOM 1245 N N . ILE A 1 157 ? 19.344 -9.547 -11.648 1 97.12 157 ILE A N 1
ATOM 1246 C CA . ILE A 1 157 ? 18.406 -8.453 -11.891 1 97.12 157 ILE A CA 1
ATOM 1247 C C . ILE A 1 157 ? 17.094 -8.711 -11.156 1 97.12 157 ILE A C 1
ATOM 1249 O O . ILE A 1 157 ? 16.531 -9.805 -11.258 1 97.12 157 ILE A O 1
ATOM 1253 N N . LYS A 1 158 ? 16.672 -7.781 -10.406 1 96.94 158 LYS A N 1
ATOM 1254 C CA . LYS A 1 158 ? 15.453 -7.93 -9.609 1 96.94 158 LYS A CA 1
ATOM 1255 C C . LYS A 1 158 ? 14.203 -7.855 -10.484 1 96.94 158 LYS A C 1
ATOM 1257 O O . LYS A 1 158 ? 14.133 -7.039 -11.406 1 96.94 158 LYS A O 1
ATOM 1262 N N . GLY A 1 159 ? 13.258 -8.695 -10.219 1 97.19 159 GLY A N 1
ATOM 1263 C CA . GLY A 1 159 ? 11.93 -8.602 -10.812 1 97.19 159 GLY A CA 1
ATOM 1264 C C . GLY A 1 159 ? 10.93 -7.895 -9.93 1 97.19 159 GLY A C 1
ATOM 1265 O O . GLY A 1 159 ? 11.258 -7.469 -8.82 1 97.19 159 GLY A O 1
ATOM 1266 N N . PRO A 1 160 ? 9.734 -7.766 -10.406 1 97 160 PRO A N 1
ATOM 1267 C CA . PRO A 1 160 ? 8.734 -7.008 -9.656 1 97 160 PRO A CA 1
ATOM 1268 C C . PRO A 1 160 ? 8.047 -7.84 -8.586 1 97 160 PRO A C 1
ATOM 1270 O O . PRO A 1 160 ? 7.277 -7.305 -7.777 1 97 160 PRO A O 1
ATOM 1273 N N . LYS A 1 161 ? 8.289 -9.203 -8.539 1 97.44 161 LYS A N 1
ATOM 1274 C CA . LYS A 1 161 ? 7.641 -10.109 -7.598 1 97.44 161 LYS A CA 1
ATOM 1275 C C . LYS A 1 161 ? 6.137 -10.172 -7.844 1 97.44 161 LYS A C 1
ATOM 1277 O O . LYS A 1 161 ? 5.688 -10.117 -8.992 1 97.44 161 LYS A O 1
ATOM 1282 N N . GLY A 1 162 ? 5.387 -10.531 -6.836 1 97.5 162 GLY A N 1
ATOM 1283 C CA . GLY A 1 162 ? 3.955 -10.695 -7.047 1 97.5 162 GLY A CA 1
ATOM 1284 C C . GLY A 1 162 ? 3.592 -12.016 -7.691 1 97.5 162 GLY A C 1
ATOM 1285 O O . GLY A 1 162 ? 4.285 -13.016 -7.5 1 97.5 162 GLY A O 1
ATOM 1286 N N . LEU A 1 163 ? 2.449 -11.984 -8.352 1 98.44 163 LEU A N 1
ATOM 1287 C CA . LEU A 1 163 ? 1.908 -13.164 -9.016 1 98.44 163 LEU A CA 1
ATOM 1288 C C . LEU A 1 163 ? 1.67 -12.898 -10.492 1 98.44 163 LEU A C 1
ATOM 1290 O O . LEU A 1 163 ? 1.463 -11.75 -10.898 1 98.44 163 LEU A O 1
ATOM 1294 N N . PRO A 1 164 ? 1.735 -13.914 -11.312 1 98.5 164 PRO A N 1
ATOM 1295 C CA . PRO A 1 164 ? 1.493 -13.688 -12.742 1 98.5 164 PRO A CA 1
ATOM 1296 C C . PRO A 1 164 ? 0.086 -13.172 -13.023 1 98.5 164 PRO A C 1
ATOM 1298 O O . PRO A 1 164 ? -0.894 -13.719 -12.516 1 98.5 164 PRO A O 1
ATOM 1301 N N . VAL A 1 165 ? 0.012 -12.141 -13.828 1 98.69 165 VAL A N 1
ATOM 1302 C CA . VAL A 1 165 ? -1.292 -11.617 -14.219 1 98.69 165 VAL A CA 1
ATOM 1303 C C . VAL A 1 165 ? -2.113 -12.719 -14.883 1 98.69 165 VAL A C 1
ATOM 1305 O O . VAL A 1 165 ? -1.607 -13.461 -15.734 1 98.69 165 VAL A O 1
ATOM 1308 N N . GLY A 1 166 ? -3.359 -12.883 -14.406 1 98.06 166 GLY A N 1
ATOM 1309 C CA . GLY A 1 166 ? -4.238 -13.891 -14.977 1 98.06 166 GLY A CA 1
ATOM 1310 C C . GLY A 1 166 ? -4.609 -14.984 -13.992 1 98.06 166 GLY A C 1
ATOM 1311 O O . GLY A 1 166 ? -5.551 -15.75 -14.227 1 98.06 166 GLY A O 1
ATOM 1312 N N . VAL A 1 167 ? -3.9 -15.031 -12.844 1 97.38 167 VAL A N 1
ATOM 1313 C CA . VAL A 1 167 ? -4.121 -16.156 -11.945 1 97.38 167 VAL A CA 1
ATOM 1314 C C . VAL A 1 167 ? -5.227 -15.82 -10.945 1 97.38 167 VAL A C 1
ATOM 1316 O O . VAL A 1 167 ? -5.754 -16.703 -10.266 1 97.38 167 VAL A O 1
ATOM 1319 N N . ALA A 1 168 ? -5.566 -14.484 -10.703 1 96.5 168 ALA A N 1
ATOM 1320 C CA . ALA A 1 168 ? -6.48 -14.07 -9.641 1 96.5 168 ALA A CA 1
ATOM 1321 C C . ALA A 1 168 ? -7.844 -13.68 -10.203 1 96.5 168 ALA A C 1
ATOM 1323 O O . ALA A 1 168 ? -8.711 -13.195 -9.477 1 96.5 168 ALA A O 1
ATOM 1324 N N . GLY A 1 169 ? -8.125 -13.812 -11.469 1 95.81 169 GLY A N 1
ATOM 1325 C CA . GLY A 1 169 ? -9.391 -13.422 -12.07 1 95.81 169 GLY A CA 1
ATOM 1326 C C . GLY A 1 169 ? -9.391 -11.992 -12.578 1 95.81 169 GLY A C 1
ATOM 1327 O O . GLY A 1 169 ? -8.328 -11.406 -12.781 1 95.81 169 GLY A O 1
ATOM 1328 N N . LYS A 1 170 ? -10.656 -11.469 -12.812 1 98.44 170 LYS A N 1
ATOM 1329 C CA . LYS A 1 170 ? -10.805 -10.141 -13.414 1 98.44 170 LYS A CA 1
ATOM 1330 C C . LYS A 1 170 ? -11.367 -9.148 -12.406 1 98.44 170 LYS A C 1
ATOM 1332 O O . LYS A 1 170 ? -12.148 -9.523 -11.531 1 98.44 170 LYS A O 1
ATOM 1337 N N . THR A 1 171 ? -10.945 -7.922 -12.508 1 98.81 171 THR A N 1
ATOM 1338 C CA . THR A 1 171 ? -11.484 -6.816 -11.727 1 98.81 171 THR A CA 1
ATOM 1339 C C . THR A 1 171 ? -11.859 -5.645 -12.633 1 98.81 171 THR A C 1
ATOM 1341 O O . THR A 1 171 ? -11.148 -5.344 -13.594 1 98.81 171 THR A O 1
ATOM 1344 N N . VAL A 1 172 ? -13.016 -5.027 -12.383 1 98.94 172 VAL A N 1
ATOM 1345 C CA . VAL A 1 172 ? -13.383 -3.791 -13.062 1 98.94 172 VAL A CA 1
ATOM 1346 C C . VAL A 1 172 ? -12.734 -2.602 -12.352 1 98.94 172 VAL A C 1
ATOM 1348 O O . VAL A 1 172 ? -12.922 -2.414 -11.148 1 98.94 172 VAL A O 1
ATOM 1351 N N . VAL A 1 173 ? -11.953 -1.857 -13.102 1 98.88 173 VAL A N 1
ATOM 1352 C CA . VAL A 1 173 ? -11.227 -0.74 -12.5 1 98.88 173 VAL A CA 1
ATOM 1353 C C . VAL A 1 173 ? -11.883 0.578 -12.906 1 98.88 173 VAL A C 1
ATOM 1355 O O . VAL A 1 173 ? -12.039 0.865 -14.094 1 98.88 173 VAL A O 1
ATOM 1358 N N . LEU A 1 174 ? -12.367 1.333 -11.922 1 98.44 174 LEU A N 1
ATOM 1359 C CA . LEU A 1 174 ? -12.75 2.715 -12.188 1 98.44 174 LEU A CA 1
ATOM 1360 C C . LEU A 1 174 ? -11.516 3.584 -12.43 1 98.44 174 LEU A C 1
ATOM 1362 O O . LEU A 1 174 ? -10.82 3.957 -11.484 1 98.44 174 LEU A O 1
ATOM 1366 N N . PHE A 1 175 ? -11.273 3.889 -13.672 1 97.62 175 PHE A N 1
ATOM 1367 C CA . PHE A 1 175 ? -10.055 4.559 -14.109 1 97.62 175 PHE A CA 1
ATOM 1368 C C . PHE A 1 175 ? -10.344 6.008 -14.492 1 97.62 175 PHE A C 1
ATOM 1370 O O . PHE A 1 175 ? -11.086 6.27 -15.438 1 97.62 175 PHE A O 1
ATOM 1377 N N . SER A 1 176 ? -9.789 6.949 -13.82 1 93.5 176 SER A N 1
ATOM 1378 C CA . SER A 1 176 ? -10.141 8.352 -14.008 1 93.5 176 SER A CA 1
ATOM 1379 C C . SER A 1 176 ? -9.125 9.07 -14.891 1 93.5 176 SER A C 1
ATOM 1381 O O . SER A 1 176 ? -9.422 10.125 -15.461 1 93.5 176 SER A O 1
ATOM 1383 N N . GLY A 1 177 ? -7.883 8.578 -14.867 1 91.62 177 GLY A N 1
ATOM 1384 C CA . GLY A 1 177 ? -6.805 9.281 -15.547 1 91.62 177 GLY A CA 1
ATOM 1385 C C . GLY A 1 177 ? -5.965 10.133 -14.609 1 91.62 177 GLY A C 1
ATOM 1386 O O . GLY A 1 177 ? -4.961 10.711 -15.016 1 91.62 177 GLY A O 1
ATOM 1387 N N . GLY A 1 178 ? -6.414 10.148 -13.383 1 93.62 178 GLY A N 1
ATOM 1388 C CA . GLY A 1 178 ? -5.602 10.836 -12.383 1 93.62 178 GLY A CA 1
ATOM 1389 C C . GLY A 1 178 ? -4.398 10.023 -11.938 1 93.62 178 GLY A C 1
ATOM 1390 O O . GLY A 1 178 ? -4.008 9.07 -12.609 1 93.62 178 GLY A O 1
ATOM 1391 N N . ILE A 1 179 ? -3.812 10.414 -10.867 1 96 179 ILE A N 1
ATOM 1392 C CA . ILE A 1 179 ? -2.576 9.797 -10.406 1 96 179 ILE A CA 1
ATOM 1393 C C . ILE A 1 179 ? -2.885 8.453 -9.742 1 96 179 ILE A C 1
ATOM 1395 O O . ILE A 1 179 ? -2.119 7.5 -9.875 1 96 179 ILE A O 1
ATOM 1399 N N . ASP A 1 180 ? -4.004 8.328 -9.109 1 97.38 180 ASP A N 1
ATOM 1400 C CA . ASP A 1 180 ? -4.258 7.234 -8.18 1 97.38 180 ASP A CA 1
ATOM 1401 C C . ASP A 1 180 ? -4.711 5.977 -8.914 1 97.38 180 ASP A C 1
ATOM 1403 O O . ASP A 1 180 ? -4.223 4.879 -8.641 1 97.38 180 ASP A O 1
ATOM 1407 N N . SER A 1 181 ? -5.629 6.121 -9.867 1 97.94 181 SER A N 1
ATOM 1408 C CA . SER A 1 181 ? -6.27 4.969 -10.484 1 97.94 181 SER A CA 1
ATOM 1409 C C . SER A 1 181 ? -5.25 4.102 -11.227 1 97.94 181 SER A C 1
ATOM 1411 O O . SER A 1 181 ? -5.316 2.873 -11.164 1 97.94 181 SER A O 1
ATOM 1413 N N . PRO A 1 182 ? -4.25 4.68 -11.914 1 98.12 182 PRO A N 1
ATOM 1414 C CA . PRO A 1 182 ? -3.232 3.826 -12.531 1 98.12 182 PRO A CA 1
ATOM 1415 C C . PRO A 1 182 ? -2.424 3.039 -11.5 1 98.12 182 PRO A C 1
ATOM 1417 O O . PRO A 1 182 ? -2.105 1.869 -11.727 1 98.12 182 PRO A O 1
ATOM 1420 N N . VAL A 1 183 ? -2.111 3.666 -10.406 1 98.62 183 VAL A N 1
ATOM 1421 C CA . VAL A 1 183 ? -1.34 3.006 -9.359 1 98.62 183 VAL A CA 1
ATOM 1422 C C . VAL A 1 183 ? -2.143 1.844 -8.781 1 98.62 183 VAL A C 1
ATOM 1424 O O . VAL A 1 183 ? -1.613 0.744 -8.602 1 98.62 183 VAL A O 1
ATOM 1427 N N . ALA A 1 184 ? -3.424 2.088 -8.555 1 98.81 184 ALA A N 1
ATOM 1428 C CA . ALA A 1 184 ? -4.305 1.031 -8.055 1 98.81 184 ALA A CA 1
ATOM 1429 C C . ALA A 1 184 ? -4.367 -0.134 -9.039 1 98.81 184 ALA A C 1
ATOM 1431 O O . ALA A 1 184 ? -4.305 -1.298 -8.641 1 98.81 184 ALA A O 1
ATOM 1432 N N . THR A 1 185 ? -4.48 0.161 -10.281 1 98.81 185 THR A N 1
ATOM 1433 C CA . THR A 1 185 ? -4.531 -0.85 -11.328 1 98.81 185 THR A CA 1
ATOM 1434 C C . THR A 1 185 ? -3.264 -1.7 -11.328 1 98.81 185 THR A C 1
ATOM 1436 O O . THR A 1 185 ? -3.336 -2.932 -11.359 1 98.81 185 THR A O 1
ATOM 1439 N N . TRP A 1 186 ? -2.145 -1.016 -11.266 1 98.81 186 TRP A N 1
ATOM 1440 C CA . TRP A 1 186 ? -0.839 -1.668 -11.242 1 98.81 186 TRP A CA 1
ATOM 1441 C C . TRP A 1 186 ? -0.723 -2.619 -10.055 1 98.81 186 TRP A C 1
ATOM 1443 O O . TRP A 1 186 ? -0.266 -3.754 -10.203 1 98.81 186 TRP A O 1
ATOM 1453 N N . MET A 1 187 ? -1.164 -2.199 -8.938 1 98.81 187 MET A N 1
ATOM 1454 C CA . MET A 1 187 ? -1.076 -3.002 -7.727 1 98.81 187 MET A CA 1
ATOM 1455 C C . MET A 1 187 ? -1.943 -4.254 -7.836 1 98.81 187 MET A C 1
ATOM 1457 O O . MET A 1 187 ? -1.574 -5.316 -7.336 1 98.81 187 MET A O 1
ATOM 1461 N N . MET A 1 188 ? -3.094 -4.129 -8.445 1 98.81 188 MET A N 1
ATOM 1462 C CA . MET A 1 188 ? -3.965 -5.289 -8.609 1 98.81 188 MET A CA 1
ATOM 1463 C C . MET A 1 188 ? -3.387 -6.266 -9.625 1 98.81 188 MET A C 1
ATOM 1465 O O . MET A 1 188 ? -3.502 -7.48 -9.461 1 98.81 188 MET A O 1
ATOM 1469 N N . MET A 1 189 ? -2.773 -5.738 -10.656 1 98.75 189 MET A N 1
ATOM 1470 C CA . MET A 1 189 ? -2.08 -6.609 -11.594 1 98.75 189 MET A CA 1
ATOM 1471 C C . MET A 1 189 ? -0.96 -7.379 -10.906 1 98.75 189 MET A C 1
ATOM 1473 O O . MET A 1 189 ? -0.762 -8.57 -11.164 1 98.75 189 MET A O 1
ATOM 1477 N N . LYS A 1 190 ? -0.281 -6.699 -10.031 1 98.5 190 LYS A N 1
ATOM 1478 C CA . LYS A 1 190 ? 0.807 -7.316 -9.273 1 98.5 190 LYS A CA 1
ATOM 1479 C C . LYS A 1 190 ? 0.317 -8.547 -8.508 1 98.5 190 LYS A C 1
ATOM 1481 O O . LYS A 1 190 ? 1.076 -9.492 -8.297 1 98.5 190 LYS A O 1
ATOM 1486 N N . ARG A 1 191 ? -0.997 -8.508 -8.195 1 98.62 191 ARG A N 1
ATOM 1487 C CA . ARG A 1 191 ? -1.561 -9.617 -7.438 1 98.62 191 ARG A CA 1
ATOM 1488 C C . ARG A 1 191 ? -2.248 -10.617 -8.352 1 98.62 191 ARG A C 1
ATOM 1490 O O . ARG A 1 191 ? -3 -11.477 -7.891 1 98.62 191 ARG A O 1
ATOM 1497 N N . GLY A 1 192 ? -2.076 -10.469 -9.625 1 98.31 192 GLY A N 1
ATOM 1498 C CA . GLY A 1 192 ? -2.477 -11.508 -10.562 1 98.31 192 GLY A CA 1
ATOM 1499 C C . GLY A 1 192 ? -3.814 -11.234 -11.219 1 98.31 192 GLY A C 1
ATOM 1500 O O . GLY A 1 192 ? -4.355 -12.086 -11.922 1 98.31 192 GLY A O 1
ATOM 1501 N N . SER A 1 193 ? -4.391 -10.047 -11.078 1 98.5 193 SER A N 1
ATOM 1502 C CA . SER A 1 193 ? -5.715 -9.742 -11.609 1 98.5 193 SER A CA 1
ATOM 1503 C C . SER A 1 193 ? -5.629 -9.141 -13.008 1 98.5 193 SER A C 1
ATOM 1505 O O . SER A 1 193 ? -4.703 -8.383 -13.305 1 98.5 193 SER A O 1
ATOM 1507 N N . VAL A 1 194 ? -6.562 -9.492 -13.828 1 98.62 194 VAL A N 1
ATOM 1508 C CA . VAL A 1 194 ? -6.715 -8.852 -15.125 1 98.62 194 VAL A CA 1
ATOM 1509 C C . VAL A 1 194 ? -7.68 -7.672 -15.008 1 98.62 194 VAL A C 1
ATOM 1511 O O . VAL A 1 194 ? -8.852 -7.852 -14.672 1 98.62 194 VAL A O 1
ATOM 1514 N N . PRO A 1 195 ? -7.203 -6.484 -15.312 1 98.75 195 PRO A N 1
ATOM 1515 C CA . PRO A 1 195 ? -8.086 -5.324 -15.172 1 98.75 195 PRO A CA 1
ATOM 1516 C C . PRO A 1 195 ? -8.984 -5.109 -16.391 1 98.75 195 PRO A C 1
ATOM 1518 O O . PRO A 1 195 ? -8.547 -5.305 -17.516 1 98.75 195 PRO A O 1
ATOM 1521 N N . ILE A 1 196 ? -10.211 -4.844 -16.141 1 98.88 196 ILE A N 1
ATOM 1522 C CA . ILE A 1 196 ? -11.156 -4.293 -17.094 1 98.88 196 ILE A CA 1
ATOM 1523 C C . ILE A 1 196 ? -11.422 -2.824 -16.781 1 98.88 196 ILE A C 1
ATOM 1525 O O . ILE A 1 196 ? -11.945 -2.5 -15.711 1 98.88 196 ILE A O 1
ATOM 1529 N N . ILE A 1 197 ? -11.109 -1.961 -17.75 1 98.81 197 ILE A N 1
ATOM 1530 C CA . ILE A 1 197 ? -11.062 -0.532 -17.453 1 98.81 197 ILE A CA 1
ATOM 1531 C C . ILE A 1 197 ? -12.422 0.1 -17.75 1 98.81 197 ILE A C 1
ATOM 1533 O O . ILE A 1 197 ? -13 -0.115 -18.812 1 98.81 197 ILE A O 1
ATOM 1537 N N . LEU A 1 198 ? -12.977 0.766 -16.812 1 98.75 198 LEU A N 1
ATOM 1538 C CA . LEU A 1 198 ? -14.164 1.595 -16.953 1 98.75 198 LEU A CA 1
ATOM 1539 C C . LEU A 1 198 ? -13.836 3.064 -16.703 1 98.75 198 LEU A C 1
ATOM 1541 O O . LEU A 1 198 ? -13.438 3.445 -15.609 1 98.75 198 LEU A O 1
ATOM 1545 N N . ASN A 1 199 ? -13.945 3.855 -17.703 1 97.38 199 ASN A N 1
ATOM 1546 C CA . ASN A 1 199 ? -13.641 5.281 -17.641 1 97.38 199 ASN A CA 1
ATOM 1547 C C . ASN A 1 199 ? -14.875 6.133 -17.922 1 97.38 199 ASN A C 1
ATOM 1549 O O . ASN A 1 199 ? -15.594 5.883 -18.891 1 97.38 199 ASN A O 1
ATOM 1553 N N . PHE A 1 200 ? -15.219 6.996 -17.016 1 95.31 200 PHE A N 1
ATOM 1554 C CA . PHE A 1 200 ? -16.203 8.039 -17.281 1 95.31 200 PHE A CA 1
ATOM 1555 C C . PHE A 1 200 ? -15.539 9.281 -17.859 1 95.31 200 PHE A C 1
ATOM 1557 O O . PHE A 1 200 ? -14.945 10.07 -17.109 1 95.31 200 PHE A O 1
ATOM 1564 N N . ASN A 1 201 ? -15.656 9.484 -19.109 1 93 201 ASN A N 1
ATOM 1565 C CA . ASN A 1 201 ? -15 10.586 -19.812 1 93 201 ASN A CA 1
ATOM 1566 C C . ASN A 1 201 ? -15.742 11.906 -19.578 1 93 201 ASN A C 1
ATOM 1568 O O . ASN A 1 201 ? -16.859 12.086 -20.078 1 93 201 ASN A O 1
ATOM 1572 N N . LEU A 1 202 ? -15.102 12.68 -18.859 1 84.31 202 LEU A N 1
ATOM 1573 C CA . LEU A 1 202 ? -15.711 13.961 -18.516 1 84.31 202 LEU A CA 1
ATOM 1574 C C . LEU A 1 202 ? -15.016 15.102 -19.25 1 84.31 202 LEU A C 1
ATOM 1576 O O . LEU A 1 202 ? -15.508 16.234 -19.266 1 84.31 202 LEU A O 1
ATOM 1580 N N . GLY A 1 203 ? -13.891 14.82 -19.922 1 85.12 203 GLY A N 1
ATOM 1581 C CA . GLY A 1 203 ? -13.078 15.883 -20.5 1 85.12 203 GLY A CA 1
ATOM 1582 C C . GLY A 1 203 ? -12.93 15.758 -22.016 1 85.12 203 GLY A C 1
ATOM 1583 O O . GLY A 1 203 ? -12.047 16.375 -22.609 1 85.12 203 GLY A O 1
ATOM 1584 N N . GLY A 1 204 ? -13.672 14.883 -22.656 1 89.19 204 GLY A N 1
ATOM 1585 C CA . GLY A 1 204 ? -13.656 14.75 -24.109 1 89.19 204 GLY A CA 1
ATOM 1586 C C . GLY A 1 204 ? -12.406 14.07 -24.625 1 89.19 204 GLY A C 1
ATOM 1587 O O . GLY A 1 204 ? -11.914 13.117 -24.031 1 89.19 204 GLY A O 1
ATOM 1588 N N . ASP A 1 205 ? -11.922 14.609 -25.703 1 91.56 205 ASP A N 1
ATOM 1589 C CA . ASP A 1 205 ? -10.844 13.945 -26.438 1 91.56 205 ASP A CA 1
ATOM 1590 C C . ASP A 1 205 ? -9.531 14 -25.641 1 91.56 205 ASP A C 1
ATOM 1592 O O . ASP A 1 205 ? -8.766 13.031 -25.625 1 91.56 205 ASP A O 1
ATOM 1596 N N . LEU A 1 206 ? -9.297 15.086 -25.062 1 90.06 206 LEU A N 1
ATOM 1597 C CA . LEU A 1 206 ? -8.07 15.234 -24.281 1 90.06 206 LEU A CA 1
ATOM 1598 C C . LEU A 1 206 ? -8.031 14.234 -23.141 1 90.06 206 LEU A C 1
ATOM 1600 O O . LEU A 1 206 ? -7.008 13.594 -22.891 1 90.06 206 LEU A O 1
ATOM 1604 N N . HIS A 1 207 ? -9.133 14.133 -22.453 1 92.06 207 HIS A N 1
ATOM 1605 C CA . HIS A 1 207 ? -9.242 13.156 -21.375 1 92.06 207 HIS A CA 1
ATOM 1606 C C . HIS A 1 207 ? -9.023 11.742 -21.875 1 92.06 207 HIS A C 1
ATOM 1608 O O . HIS A 1 207 ? -8.258 10.977 -21.281 1 92.06 207 HIS A O 1
ATOM 1614 N N . LYS A 1 208 ? -9.664 11.414 -22.906 1 94.56 208 LYS A N 1
ATOM 1615 C CA . LYS A 1 208 ? -9.516 10.086 -23.516 1 94.56 208 LYS A CA 1
ATOM 1616 C C . LYS A 1 208 ? -8.07 9.805 -23.891 1 94.56 208 LYS A C 1
ATOM 1618 O O . LYS A 1 208 ? -7.543 8.727 -23.594 1 94.56 208 LYS A O 1
ATOM 1623 N N . GLU A 1 209 ? -7.441 10.766 -24.5 1 95.19 209 GLU A N 1
ATOM 1624 C CA . GLU A 1 209 ? -6.055 10.609 -24.922 1 95.19 209 GLU A CA 1
ATOM 1625 C C . GLU A 1 209 ? -5.145 10.344 -23.719 1 95.19 209 GLU A C 1
ATOM 1627 O O . GLU A 1 209 ? -4.289 9.453 -23.766 1 95.19 209 GLU A O 1
ATOM 1632 N N . LEU A 1 210 ? -5.305 11.102 -22.703 1 93.94 210 LEU A N 1
ATOM 1633 C CA . LEU A 1 210 ? -4.477 10.961 -21.516 1 93.94 210 LEU A CA 1
ATOM 1634 C C . LEU A 1 210 ? -4.691 9.594 -20.875 1 93.94 210 LEU A C 1
ATOM 1636 O O . LEU A 1 210 ? -3.732 8.938 -20.469 1 93.94 210 LEU A O 1
ATOM 1640 N N . VAL A 1 211 ? -5.938 9.18 -20.797 1 96.12 211 VAL A N 1
ATOM 1641 C CA . VAL A 1 211 ? -6.293 7.875 -20.25 1 96.12 211 VAL A CA 1
ATOM 1642 C C . VAL A 1 211 ? -5.609 6.773 -21.062 1 96.12 211 VAL A C 1
ATOM 1644 O O . VAL A 1 211 ? -4.996 5.867 -20.484 1 96.12 211 VAL A O 1
ATOM 1647 N N . LEU A 1 212 ? -5.664 6.875 -22.344 1 97.38 212 LEU A N 1
ATOM 1648 C CA . LEU A 1 212 ? -5.074 5.859 -23.203 1 97.38 212 LEU A CA 1
ATOM 1649 C C . LEU A 1 212 ? -3.555 5.84 -23.062 1 97.38 212 LEU A C 1
ATOM 1651 O O . LEU A 1 212 ? -2.936 4.773 -23.094 1 97.38 212 LEU A O 1
ATOM 1655 N N . LYS A 1 213 ? -2.945 6.988 -22.922 1 96.75 213 LYS A N 1
ATOM 1656 C CA . LYS A 1 213 ? -1.501 7.059 -22.703 1 96.75 213 LYS A CA 1
ATOM 1657 C C . LYS A 1 213 ? -1.1 6.352 -21.422 1 96.75 213 LYS A C 1
ATOM 1659 O O . LYS A 1 213 ? -0.126 5.598 -21.391 1 96.75 213 LYS A O 1
ATOM 1664 N N . GLU A 1 214 ? -1.841 6.621 -20.344 1 97.19 214 GLU A N 1
ATOM 1665 C CA . GLU A 1 214 ? -1.581 5.957 -19.078 1 97.19 214 GLU A CA 1
ATOM 1666 C C . GLU A 1 214 ? -1.74 4.445 -19.188 1 97.19 214 GLU A C 1
ATOM 1668 O O . GLU A 1 214 ? -0.917 3.686 -18.688 1 97.19 214 GLU A O 1
ATOM 1673 N N . LEU A 1 215 ? -2.797 4.043 -19.891 1 98 215 LEU A N 1
ATOM 1674 C CA . LEU A 1 215 ? -3.086 2.621 -20.031 1 98 215 LEU A CA 1
ATOM 1675 C C . LEU A 1 215 ? -2.037 1.936 -20.906 1 98 215 LEU A C 1
ATOM 1677 O O . LEU A 1 215 ? -1.722 0.763 -20.688 1 98 215 LEU A O 1
ATOM 1681 N N . ASN A 1 216 ? -1.489 2.666 -21.828 1 97.12 216 ASN A N 1
ATOM 1682 C CA . ASN A 1 216 ? -0.396 2.115 -22.625 1 97.12 216 ASN A CA 1
ATOM 1683 C C . ASN A 1 216 ? 0.834 1.835 -21.766 1 97.12 216 ASN A C 1
ATOM 1685 O O . ASN A 1 216 ? 1.532 0.843 -21.984 1 97.12 216 ASN A O 1
ATOM 1689 N N . MET A 1 217 ? 1.085 2.703 -20.859 1 96.56 217 MET A N 1
ATOM 1690 C CA . MET A 1 217 ? 2.18 2.465 -19.922 1 96.56 217 MET A CA 1
ATOM 1691 C C . MET A 1 217 ? 1.905 1.232 -19.062 1 96.56 217 MET A C 1
ATOM 1693 O O . MET A 1 217 ? 2.801 0.419 -18.828 1 96.56 217 MET A O 1
ATOM 1697 N N . LEU A 1 218 ? 0.683 1.07 -18.641 1 97.81 218 LEU A N 1
ATOM 1698 C CA . LEU A 1 218 ? 0.305 -0.042 -17.781 1 97.81 218 LEU A CA 1
ATOM 1699 C C . LEU A 1 218 ? 0.298 -1.355 -18.562 1 97.81 218 LEU A C 1
ATOM 1701 O O . LEU A 1 218 ? 0.499 -2.426 -17.969 1 97.81 218 LEU A O 1
ATOM 1705 N N . LYS A 1 219 ? 0.015 -1.296 -19.812 1 97.44 219 LYS A N 1
ATOM 1706 C CA . LYS A 1 219 ? -0.039 -2.479 -20.672 1 97.44 219 LYS A CA 1
ATOM 1707 C C . LYS A 1 219 ? 1.266 -3.268 -20.609 1 97.44 219 LYS A C 1
ATOM 1709 O O . LYS A 1 219 ? 1.256 -4.5 -20.656 1 97.44 219 LYS A O 1
ATOM 1714 N N . ARG A 1 220 ? 2.363 -2.6 -20.391 1 95.69 220 ARG A N 1
ATOM 1715 C CA . ARG A 1 220 ? 3.672 -3.238 -20.281 1 95.69 220 ARG A CA 1
ATOM 1716 C C . ARG A 1 220 ? 3.713 -4.219 -19.109 1 95.69 220 ARG A C 1
ATOM 1718 O O . ARG A 1 220 ? 4.48 -5.184 -19.141 1 95.69 220 ARG A O 1
ATOM 1725 N N . TRP A 1 221 ? 2.85 -3.998 -18.188 1 97.81 221 TRP A N 1
ATOM 1726 C CA . TRP A 1 221 ? 2.855 -4.789 -16.953 1 97.81 221 TRP A CA 1
ATOM 1727 C C . TRP A 1 221 ? 1.796 -5.883 -17.016 1 97.81 221 TRP A C 1
ATOM 1729 O O . TRP A 1 221 ? 1.631 -6.645 -16.047 1 97.81 221 TRP A O 1
ATOM 1739 N N . SER A 1 222 ? 1.074 -6.062 -18.094 1 97.81 222 SER A N 1
ATOM 1740 C CA . SER A 1 222 ? -0.112 -6.91 -18.156 1 97.81 222 SER A CA 1
ATOM 1741 C C . SER A 1 222 ? 0.26 -8.367 -18.422 1 97.81 222 SER A C 1
ATOM 1743 O O . SER A 1 222 ? -0.601 -9.25 -18.391 1 97.81 222 SER A O 1
ATOM 1745 N N . GLY A 1 223 ? 1.555 -8.672 -18.688 1 95.81 223 GLY A N 1
ATOM 1746 C CA . GLY A 1 223 ? 1.961 -10.023 -19.047 1 95.81 223 GLY A CA 1
ATOM 1747 C C . GLY A 1 223 ? 1.404 -10.477 -20.391 1 95.81 223 GLY A C 1
ATOM 1748 O O . GLY A 1 223 ? 1.155 -11.664 -20.594 1 95.81 223 GLY A O 1
ATOM 1749 N N . GLY A 1 224 ? 1.096 -9.5 -21.203 1 94.88 224 GLY A N 1
ATOM 1750 C CA . GLY A 1 224 ? 0.585 -9.82 -22.516 1 94.88 224 GLY A CA 1
ATOM 1751 C C . GLY A 1 224 ? -0.93 -9.852 -22.578 1 94.88 224 GLY A C 1
ATOM 1752 O O . GLY A 1 224 ? -1.509 -10.008 -23.656 1 94.88 224 GLY A O 1
ATOM 1753 N N . HIS A 1 225 ? -1.578 -9.695 -21.469 1 95.94 225 HIS A N 1
ATOM 1754 C CA . HIS A 1 225 ? -3.035 -9.625 -21.484 1 95.94 225 HIS A CA 1
ATOM 1755 C C . HIS A 1 225 ? -3.52 -8.336 -22.125 1 95.94 225 HIS A C 1
ATOM 1757 O O . HIS A 1 225 ? -2.932 -7.273 -21.922 1 95.94 225 HIS A O 1
ATOM 1763 N N . LYS A 1 226 ? -4.562 -8.461 -22.875 1 95.88 226 LYS A N 1
ATOM 1764 C CA . LYS A 1 226 ? -5.188 -7.27 -23.453 1 95.88 226 LYS A CA 1
ATOM 1765 C C . LYS A 1 226 ? -5.941 -6.48 -22.375 1 95.88 226 LYS A C 1
ATOM 1767 O O . LYS A 1 226 ? -6.496 -7.066 -21.453 1 95.88 226 LYS A O 1
ATOM 1772 N N . LEU A 1 227 ? -5.895 -5.207 -22.547 1 97.31 227 LEU A N 1
ATOM 1773 C CA . LEU A 1 227 ? -6.68 -4.336 -21.672 1 97.31 227 LEU A CA 1
ATOM 1774 C C . LEU A 1 227 ? -7.977 -3.918 -22.359 1 97.31 227 LEU A C 1
ATOM 1776 O O . LEU A 1 227 ? -7.949 -3.227 -23.375 1 97.31 227 LEU A O 1
ATOM 1780 N N . LYS A 1 228 ? -9.047 -4.402 -21.828 1 98.38 228 LYS A N 1
ATOM 1781 C CA . LYS A 1 228 ? -10.352 -3.975 -22.312 1 98.38 228 LYS A CA 1
ATOM 1782 C C . LYS A 1 228 ? -10.797 -2.688 -21.625 1 98.38 228 LYS A C 1
ATOM 1784 O O . LYS A 1 228 ? -10.773 -2.592 -20.391 1 98.38 228 LYS A O 1
ATOM 1789 N N . ILE A 1 229 ? -11.156 -1.729 -22.469 1 98.5 229 ILE A N 1
ATOM 1790 C CA . ILE A 1 229 ? -11.484 -0.404 -21.953 1 98.5 229 ILE A CA 1
ATOM 1791 C C . ILE A 1 229 ? -12.906 -0.029 -22.359 1 98.5 229 ILE A C 1
ATOM 1793 O O . ILE A 1 229 ? -13.242 -0.074 -23.547 1 98.5 229 ILE A O 1
ATOM 1797 N N . PHE A 1 230 ? -13.703 0.29 -21.391 1 98.5 230 PHE A N 1
ATOM 1798 C CA . PHE A 1 230 ? -15.039 0.846 -21.609 1 98.5 230 PHE A CA 1
ATOM 1799 C C . PHE A 1 230 ? -15.055 2.338 -21.297 1 98.5 230 PHE A C 1
ATOM 1801 O O . PHE A 1 230 ? -14.875 2.744 -20.156 1 98.5 230 PHE A O 1
ATOM 1808 N N . ILE A 1 231 ? -15.266 3.133 -22.281 1 97.5 231 ILE A N 1
ATOM 1809 C CA . ILE A 1 231 ? -15.305 4.582 -22.109 1 97.5 231 ILE A CA 1
ATOM 1810 C C . ILE A 1 231 ? -16.75 5.074 -22.172 1 97.5 231 ILE A C 1
ATOM 1812 O O . ILE A 1 231 ? -17.375 5.039 -23.234 1 97.5 231 ILE A O 1
ATOM 1816 N N . VAL A 1 232 ? -17.266 5.5 -21.062 1 96.19 232 VAL A N 1
ATOM 1817 C CA . VAL A 1 232 ? -18.609 6.035 -20.938 1 96.19 232 VAL A CA 1
ATOM 1818 C C . VAL A 1 232 ? -18.594 7.539 -21.188 1 96.19 232 VAL A C 1
ATOM 1820 O O . VAL A 1 232 ? -17.688 8.242 -20.734 1 96.19 232 VAL A O 1
ATOM 1823 N N . LYS A 1 233 ? -19.656 8.008 -21.891 1 91.06 233 LYS A N 1
ATOM 1824 C CA . LYS A 1 233 ? -19.844 9.445 -22.047 1 91.06 233 LYS A CA 1
ATOM 1825 C C . LYS A 1 233 ? -20.328 10.078 -20.734 1 91.06 233 LYS A C 1
ATOM 1827 O O . LYS A 1 233 ? -21.516 10.039 -20.438 1 91.06 233 LYS A O 1
ATOM 1832 N N . GLY A 1 234 ? -19.438 10.641 -20.031 1 85.19 234 GLY A N 1
ATOM 1833 C CA . GLY A 1 234 ? -19.719 11.172 -18.703 1 85.19 234 GLY A CA 1
ATOM 1834 C C . GLY A 1 234 ? -20.672 12.352 -18.734 1 85.19 234 GLY A C 1
ATOM 1835 O O . GLY A 1 234 ? -21.359 12.625 -17.734 1 85.19 234 GLY A O 1
ATOM 1836 N N . THR A 1 235 ? -20.766 12.992 -19.828 1 81.69 235 THR A N 1
ATOM 1837 C CA . THR A 1 235 ? -21.609 14.18 -19.953 1 81.69 235 THR A CA 1
ATOM 1838 C C . THR A 1 235 ? -23.078 13.828 -19.734 1 81.69 235 THR A C 1
ATOM 1840 O O . THR A 1 235 ? -23.828 14.586 -19.109 1 81.69 235 THR A O 1
ATOM 1843 N N . ASP A 1 236 ? -23.516 12.719 -20.203 1 82.06 236 ASP A N 1
ATOM 1844 C CA . ASP A 1 236 ? -24.906 12.289 -20.016 1 82.06 236 ASP A CA 1
ATOM 1845 C C . ASP A 1 236 ? -25.219 12.055 -18.547 1 82.06 236 ASP A C 1
ATOM 1847 O O . ASP A 1 236 ? -26.297 12.398 -18.062 1 82.06 236 ASP A O 1
ATOM 1851 N N . VAL A 1 237 ? -24.266 11.539 -17.859 1 85.81 237 VAL A N 1
ATOM 1852 C CA . VAL A 1 237 ? -24.406 11.281 -16.422 1 85.81 237 VAL A CA 1
ATOM 1853 C C . VAL A 1 237 ? -24.469 12.602 -15.664 1 85.81 237 VAL A C 1
ATOM 1855 O O . VAL A 1 237 ? -25.297 12.773 -14.773 1 85.81 237 VAL A O 1
ATOM 1858 N N . PHE A 1 238 ? -23.688 13.477 -16.125 1 83.5 238 PHE A N 1
ATOM 1859 C CA . PHE A 1 238 ? -23.625 14.773 -15.477 1 83.5 238 PHE A CA 1
ATOM 1860 C C . PHE A 1 238 ? -24.953 15.523 -15.641 1 83.5 238 PHE A C 1
ATOM 1862 O O . PHE A 1 238 ? -25.406 16.188 -14.711 1 83.5 238 PHE A O 1
ATOM 1869 N N . ILE A 1 239 ? -25.5 15.461 -16.766 1 85.06 239 ILE A N 1
ATOM 1870 C CA . ILE A 1 239 ? -26.781 16.125 -17.031 1 85.06 239 ILE A CA 1
ATOM 1871 C C . ILE A 1 239 ? -27.844 15.586 -16.078 1 85.06 239 ILE A C 1
ATOM 1873 O O . ILE A 1 239 ? -28.609 16.359 -15.492 1 85.06 239 ILE A O 1
ATOM 1877 N N . LYS A 1 240 ? -27.828 14.367 -15.852 1 86.19 240 LYS A N 1
ATOM 1878 C CA . LYS A 1 240 ? -28.781 13.766 -14.922 1 86.19 240 LYS A CA 1
ATOM 1879 C C . LYS A 1 240 ? -28.516 14.234 -13.492 1 86.19 240 LYS A C 1
ATOM 1881 O O . LYS A 1 240 ? -29.453 14.484 -12.734 1 86.19 240 LYS A O 1
ATOM 1886 N N . LEU A 1 241 ? -27.297 14.398 -13.172 1 89.38 241 LEU A N 1
ATOM 1887 C CA . LEU A 1 241 ? -26.891 14.75 -11.812 1 89.38 241 LEU A CA 1
ATOM 1888 C C . LEU A 1 241 ? -27.203 16.219 -11.516 1 89.38 241 LEU A C 1
ATOM 1890 O O . LEU A 1 241 ? -27.203 16.625 -10.352 1 89.38 241 LEU A O 1
ATOM 1894 N N . SER A 1 242 ? -27.469 17.016 -12.555 1 87 242 SER A N 1
ATOM 1895 C CA . SER A 1 242 ? -27.812 18.422 -12.367 1 87 242 SER A CA 1
ATOM 1896 C C . SER A 1 242 ? -29.094 18.578 -11.57 1 87 242 SER A C 1
ATOM 1898 O O . SER A 1 242 ? -29.375 19.641 -11.016 1 87 242 SER A O 1
ATOM 1900 N N . GLN A 1 243 ? -29.812 17.5 -11.43 1 86.62 243 GLN A N 1
ATOM 1901 C CA . GLN A 1 243 ? -31.078 17.484 -10.703 1 86.62 243 GLN A CA 1
ATOM 1902 C C . GLN A 1 243 ? -30.859 17.297 -9.211 1 86.62 243 GLN A C 1
ATOM 1904 O O . GLN A 1 243 ? -31.812 17.391 -8.422 1 86.62 243 GLN A O 1
ATOM 1909 N N . VAL A 1 244 ? -29.719 17.031 -8.828 1 89.25 244 VAL A N 1
ATOM 1910 C CA . VAL A 1 244 ? -29.375 16.766 -7.438 1 89.25 244 VAL A CA 1
ATOM 1911 C C . VAL A 1 244 ? -28.703 18 -6.828 1 89.25 244 VAL A C 1
ATOM 1913 O O . VAL A 1 244 ? -28.141 18.812 -7.543 1 89.25 244 VAL A O 1
ATOM 1916 N N . GLU A 1 245 ? -28.859 18.125 -5.535 1 87.75 245 GLU A N 1
ATOM 1917 C CA . GLU A 1 245 ? -28.188 19.219 -4.832 1 87.75 245 GLU A CA 1
ATOM 1918 C C . GLU A 1 245 ? -26.688 19.203 -5.109 1 87.75 245 GLU A C 1
ATOM 1920 O O . GLU A 1 245 ? -26.047 18.156 -5.117 1 87.75 245 GLU A O 1
ATOM 1925 N N . ARG A 1 246 ? -26.156 20.438 -5.301 1 84.25 246 ARG A N 1
ATOM 1926 C CA . ARG A 1 246 ? -24.781 20.609 -5.723 1 84.25 246 ARG A CA 1
ATOM 1927 C C . ARG A 1 246 ? -23.828 19.891 -4.766 1 84.25 246 ARG A C 1
ATOM 1929 O O . ARG A 1 246 ? -22.891 19.219 -5.199 1 84.25 246 ARG A O 1
ATOM 1936 N N . ARG A 1 247 ? -24.078 20 -3.48 1 86.44 247 ARG A N 1
ATOM 1937 C CA . ARG A 1 247 ? -23.156 19.5 -2.461 1 86.44 247 ARG A CA 1
ATOM 1938 C C . ARG A 1 247 ? -23.141 17.984 -2.441 1 86.44 247 ARG A C 1
ATOM 1940 O O . ARG A 1 247 ? -22.234 17.375 -1.861 1 86.44 247 ARG A O 1
ATOM 1947 N N . SER A 1 248 ? -24.109 17.281 -3.129 1 90.62 248 SER A N 1
ATOM 1948 C CA . SER A 1 248 ? -24.219 15.828 -3.09 1 90.62 248 SER A CA 1
ATOM 1949 C C . SER A 1 248 ? -23.844 15.211 -4.434 1 90.62 248 SER A C 1
ATOM 1951 O O . SER A 1 248 ? -23.797 13.984 -4.566 1 90.62 248 SER A O 1
ATOM 1953 N N . ARG A 1 249 ? -23.531 15.992 -5.41 1 89.5 249 ARG A N 1
ATOM 1954 C CA . ARG A 1 249 ? -23.375 15.516 -6.781 1 89.5 249 ARG A CA 1
ATOM 1955 C C . ARG A 1 249 ? -22.172 14.594 -6.902 1 89.5 249 ARG A C 1
ATOM 1957 O O . ARG A 1 249 ? -22.219 13.586 -7.609 1 89.5 249 ARG A O 1
ATOM 1964 N N . VAL A 1 250 ? -21.094 14.969 -6.203 1 89.31 250 VAL A N 1
ATOM 1965 C CA . VAL A 1 250 ? -19.875 14.172 -6.309 1 89.31 250 VAL A CA 1
ATOM 1966 C C . VAL A 1 250 ? -20.125 12.781 -5.738 1 89.31 250 VAL A C 1
ATOM 1968 O O . VAL A 1 250 ? -19.75 11.773 -6.355 1 89.31 250 VAL A O 1
ATOM 1971 N N . VAL A 1 251 ? -20.75 12.711 -4.629 1 92.62 251 VAL A N 1
ATOM 1972 C CA . VAL A 1 251 ? -21.062 11.438 -3.988 1 92.62 251 VAL A CA 1
ATOM 1973 C C . VAL A 1 251 ? -22.031 10.641 -4.855 1 92.62 251 VAL A C 1
ATOM 1975 O O . VAL A 1 251 ? -21.875 9.438 -5.031 1 92.62 251 VAL A O 1
ATOM 1978 N N . MET A 1 252 ? -23 11.312 -5.449 1 93.19 252 MET A N 1
ATOM 1979 C CA . MET A 1 252 ? -23.969 10.664 -6.328 1 93.19 252 MET A CA 1
ATOM 1980 C C . MET A 1 252 ? -23.281 10.109 -7.574 1 93.19 252 MET A C 1
ATOM 1982 O O . MET A 1 252 ? -23.609 9.023 -8.039 1 93.19 252 MET A O 1
ATOM 1986 N N . LEU A 1 253 ? -22.406 10.883 -8.086 1 92.69 253 LEU A N 1
ATOM 1987 C CA . LEU A 1 253 ? -21.656 10.43 -9.25 1 92.69 253 LEU A CA 1
ATOM 1988 C C . LEU A 1 253 ? -20.891 9.141 -8.938 1 92.69 253 LEU A C 1
ATOM 1990 O O . LEU A 1 253 ? -20.906 8.195 -9.727 1 92.69 253 LEU A O 1
ATOM 1994 N N . LYS A 1 254 ? -20.25 9.164 -7.812 1 94.56 254 LYS A N 1
ATOM 1995 C CA . LYS A 1 254 ? -19.516 7.973 -7.398 1 94.56 254 LYS A CA 1
ATOM 1996 C C . LYS A 1 254 ? -20.422 6.762 -7.293 1 94.56 254 LYS A C 1
ATOM 1998 O O . LYS A 1 254 ? -20.062 5.656 -7.695 1 94.56 254 LYS A O 1
ATOM 2003 N N . ARG A 1 255 ? -21.547 6.988 -6.758 1 95.38 255 ARG A N 1
ATOM 2004 C CA . ARG A 1 255 ? -22.5 5.891 -6.656 1 95.38 255 ARG A CA 1
ATOM 2005 C C . ARG A 1 255 ? -22.891 5.379 -8.039 1 95.38 255 ARG A C 1
ATOM 2007 O O . ARG A 1 255 ? -22.969 4.168 -8.258 1 95.38 255 ARG A O 1
ATOM 2014 N N . VAL A 1 256 ? -23.141 6.293 -8.961 1 95.25 256 VAL A N 1
ATOM 2015 C CA . VAL A 1 256 ? -23.453 5.918 -10.328 1 95.25 256 VAL A CA 1
ATOM 2016 C C . VAL A 1 256 ? -22.312 5.105 -10.93 1 95.25 256 VAL A C 1
ATOM 2018 O O . VAL A 1 256 ? -22.547 4.094 -11.594 1 95.25 256 VAL A O 1
ATOM 2021 N N . MET A 1 257 ? -21.125 5.535 -10.68 1 96.69 257 MET A N 1
ATOM 2022 C CA . MET A 1 257 ? -19.953 4.84 -11.188 1 96.69 257 MET A CA 1
ATOM 2023 C C . MET A 1 257 ? -19.859 3.424 -10.625 1 96.69 257 MET A C 1
ATOM 2025 O O . MET A 1 257 ? -19.609 2.473 -11.367 1 96.69 257 MET A O 1
ATOM 2029 N N . TYR A 1 258 ? -20.109 3.26 -9.328 1 97.94 258 TYR A N 1
ATOM 2030 C CA . TYR A 1 258 ? -20.047 1.949 -8.695 1 97.94 258 TYR A CA 1
ATOM 2031 C C . TYR A 1 258 ? -21.125 1.029 -9.25 1 97.94 258 TYR A C 1
ATOM 2033 O O . TYR A 1 258 ? -20.875 -0.145 -9.523 1 97.94 258 TYR A O 1
ATOM 2041 N N . LYS A 1 259 ? -22.281 1.573 -9.414 1 97.69 259 LYS A N 1
ATOM 2042 C CA . LYS A 1 259 ? -23.391 0.773 -9.938 1 97.69 259 LYS A CA 1
ATOM 2043 C C . LYS A 1 259 ? -23.125 0.358 -11.383 1 97.69 259 LYS A C 1
ATOM 2045 O O . LYS A 1 259 ? -23.453 -0.766 -11.781 1 97.69 259 LYS A O 1
ATOM 2050 N N . THR A 1 260 ? -22.578 1.271 -12.148 1 97.88 260 THR A N 1
ATOM 2051 C CA . THR A 1 260 ? -22.203 0.935 -13.516 1 97.88 260 THR A CA 1
ATOM 2052 C C . THR A 1 260 ? -21.125 -0.153 -13.523 1 97.88 260 THR A C 1
ATOM 2054 O O . THR A 1 260 ? -21.203 -1.104 -14.305 1 97.88 260 THR A O 1
ATOM 2057 N N . ALA A 1 261 ? -20.156 -0.006 -12.633 1 98.69 261 ALA A N 1
ATOM 2058 C CA . ALA A 1 261 ? -19.094 -1 -12.516 1 98.69 261 ALA A CA 1
ATOM 2059 C C . ALA A 1 261 ? -19.656 -2.361 -12.117 1 98.69 261 ALA A C 1
ATOM 2061 O O . ALA A 1 261 ? -19.203 -3.396 -12.602 1 98.69 261 ALA A O 1
ATOM 2062 N N . GLU A 1 262 ? -20.609 -2.35 -11.219 1 98.31 262 GLU A N 1
ATOM 2063 C CA . GLU A 1 262 ? -21.281 -3.586 -10.812 1 98.31 262 GLU A CA 1
ATOM 2064 C C . GLU A 1 262 ? -21.906 -4.289 -12.016 1 98.31 262 GLU A C 1
ATOM 2066 O O . GLU A 1 262 ? -21.734 -5.5 -12.188 1 98.31 262 GLU A O 1
ATOM 2071 N N . LYS A 1 263 ? -22.609 -3.529 -12.828 1 98.19 263 LYS A N 1
ATOM 2072 C CA . LYS A 1 263 ? -23.203 -4.094 -14.039 1 98.19 263 LYS A CA 1
ATOM 2073 C C . LYS A 1 263 ? -22.141 -4.648 -14.977 1 98.19 263 LYS A C 1
ATOM 2075 O O . LYS A 1 263 ? -22.312 -5.715 -15.562 1 98.19 263 LYS A O 1
ATOM 2080 N N . LEU A 1 264 ? -21.062 -3.941 -15.086 1 98.69 264 LEU A N 1
ATOM 2081 C CA . LEU A 1 264 ? -19.984 -4.398 -15.945 1 98.69 264 LEU A CA 1
ATOM 2082 C C . LEU A 1 264 ? -19.375 -5.688 -15.414 1 98.69 264 LEU A C 1
ATOM 2084 O O . LEU A 1 264 ? -18.984 -6.562 -16.188 1 98.69 264 LEU A O 1
ATOM 2088 N N . CYS A 1 265 ? -19.234 -5.797 -14.102 1 98.56 265 CYS A N 1
ATOM 2089 C CA . CYS A 1 265 ? -18.766 -7.043 -13.5 1 98.56 265 CYS A CA 1
ATOM 2090 C C . CYS A 1 265 ? -19.641 -8.219 -13.938 1 98.56 265 CYS A C 1
ATOM 2092 O O . CYS A 1 265 ? -19.125 -9.273 -14.305 1 98.56 265 CYS A O 1
ATOM 2094 N N . GLU A 1 266 ? -20.906 -8.031 -13.914 1 97.75 266 GLU A N 1
ATOM 2095 C CA . GLU A 1 266 ? -21.844 -9.07 -14.344 1 97.75 266 GLU A CA 1
ATOM 2096 C C . GLU A 1 266 ? -21.594 -9.461 -15.797 1 97.75 266 GLU A C 1
ATOM 2098 O O . GLU A 1 266 ? -21.547 -10.648 -16.125 1 97.75 266 GLU A O 1
ATOM 2103 N N . LYS A 1 267 ? -21.391 -8.508 -16.609 1 97.62 267 LYS A N 1
ATOM 2104 C CA . LYS A 1 267 ? -21.266 -8.719 -18.047 1 97.62 267 LYS A CA 1
ATOM 2105 C C . LYS A 1 267 ? -19.938 -9.383 -18.391 1 97.62 267 LYS A C 1
ATOM 2107 O O . LYS A 1 267 ? -19.828 -10.102 -19.375 1 97.62 267 LYS A O 1
ATOM 2112 N N . THR A 1 268 ? -18.906 -9.133 -17.594 1 97.62 268 THR A N 1
ATOM 2113 C CA . THR A 1 268 ? -17.562 -9.578 -17.953 1 97.62 268 THR A CA 1
ATOM 2114 C C . THR A 1 268 ? -17.109 -10.711 -17.031 1 97.62 268 THR A C 1
ATOM 2116 O O . THR A 1 268 ? -15.977 -11.18 -17.141 1 97.62 268 THR A O 1
ATOM 2119 N N . ASN A 1 269 ? -17.922 -11.102 -16.062 1 96.81 269 ASN A N 1
ATOM 2120 C CA . ASN A 1 269 ? -17.625 -12.141 -15.078 1 96.81 269 ASN A CA 1
ATOM 2121 C C . ASN A 1 269 ? -16.438 -11.742 -14.195 1 96.81 269 ASN A C 1
ATOM 2123 O O . ASN A 1 269 ? -15.578 -12.57 -13.891 1 96.81 269 ASN A O 1
ATOM 2127 N N . ALA A 1 270 ? -16.297 -10.445 -14 1 98.12 270 ALA A N 1
ATOM 2128 C CA . ALA A 1 270 ? -15.359 -9.953 -12.984 1 98.12 270 ALA A CA 1
ATOM 2129 C C . ALA A 1 270 ? -15.945 -10.102 -11.586 1 98.12 270 ALA A C 1
ATOM 2131 O O . ALA A 1 270 ? -17.156 -10.016 -11.398 1 98.12 270 ALA A O 1
ATOM 2132 N N . LYS A 1 271 ? -15.117 -10.25 -10.586 1 98.12 271 LYS A N 1
ATOM 2133 C CA . LYS A 1 271 ? -15.633 -10.555 -9.25 1 98.12 271 LYS A CA 1
ATOM 2134 C C . LYS A 1 271 ? -15.281 -9.445 -8.258 1 98.12 271 LYS A C 1
ATOM 2136 O O . LYS A 1 271 ? -15.453 -9.609 -7.051 1 98.12 271 LYS A O 1
ATOM 2141 N N . SER A 1 272 ? -14.789 -8.344 -8.82 1 98.62 272 SER A N 1
ATOM 2142 C CA . SER A 1 272 ? -14.5 -7.211 -7.941 1 98.62 272 SER A CA 1
ATOM 2143 C C . SER A 1 272 ? -14.438 -5.906 -8.727 1 98.62 272 SER A C 1
ATOM 2145 O O . SER A 1 272 ? -14.375 -5.918 -9.961 1 98.62 272 SER A O 1
ATOM 2147 N N . ILE A 1 273 ? -14.531 -4.84 -8 1 98.88 273 ILE A N 1
ATOM 2148 C CA . ILE A 1 273 ? -14.305 -3.484 -8.492 1 98.88 273 ILE A CA 1
ATOM 2149 C C . ILE A 1 273 ? -13.062 -2.895 -7.82 1 98.88 273 ILE A C 1
ATOM 2151 O O . ILE A 1 273 ? -12.844 -3.096 -6.621 1 98.88 273 ILE A O 1
ATOM 2155 N N . THR A 1 274 ? -12.219 -2.246 -8.586 1 98.88 274 THR A N 1
ATOM 2156 C CA . THR A 1 274 ? -11.023 -1.618 -8.055 1 98.88 274 THR A CA 1
ATOM 2157 C C . THR A 1 274 ? -11.062 -0.106 -8.25 1 98.88 274 THR A C 1
ATOM 2159 O O . THR A 1 274 ? -11.461 0.372 -9.32 1 98.88 274 THR A O 1
ATOM 2162 N N . THR A 1 275 ? -10.711 0.646 -7.254 1 98.31 275 THR A N 1
ATOM 2163 C CA . THR A 1 275 ? -10.633 2.1 -7.34 1 98.31 275 THR A CA 1
ATOM 2164 C C . THR A 1 275 ? -9.328 2.611 -6.738 1 98.31 275 THR A C 1
ATOM 2166 O O . THR A 1 275 ? -8.672 1.904 -5.973 1 98.31 275 THR A O 1
ATOM 2169 N N . GLY A 1 276 ? -8.961 3.807 -7.129 1 97.88 276 GLY A N 1
ATOM 2170 C CA . GLY A 1 276 ? -7.762 4.441 -6.598 1 97.88 276 GLY A CA 1
ATOM 2171 C C . GLY A 1 276 ? -8.031 5.289 -5.367 1 97.88 276 GLY A C 1
ATOM 2172 O O . GLY A 1 276 ? -7.258 6.191 -5.047 1 97.88 276 GLY A O 1
ATOM 2173 N N . GLU A 1 277 ? -9.102 4.992 -4.668 1 97.5 277 GLU A N 1
ATOM 2174 C CA . GLU A 1 277 ? -9.5 5.828 -3.535 1 97.5 277 GLU A CA 1
ATOM 2175 C C . GLU A 1 277 ? -8.586 5.59 -2.332 1 97.5 277 GLU A C 1
ATOM 2177 O O . GLU A 1 277 ? -8.203 4.453 -2.053 1 97.5 277 GLU A O 1
ATOM 2182 N N . SER A 1 278 ? -8.188 6.648 -1.674 1 97.31 278 SER A N 1
ATOM 2183 C CA . SER A 1 278 ? -7.422 6.672 -0.43 1 97.31 278 SER A CA 1
ATOM 2184 C C . SER A 1 278 ? -8.195 7.375 0.68 1 97.31 278 SER A C 1
ATOM 2186 O O . SER A 1 278 ? -8.727 8.469 0.474 1 97.31 278 SER A O 1
ATOM 2188 N N . LEU A 1 279 ? -8.234 6.805 1.822 1 97.56 279 LEU A N 1
ATOM 2189 C CA . LEU A 1 279 ? -9.078 7.301 2.902 1 97.56 279 LEU A CA 1
ATOM 2190 C C . LEU A 1 279 ? -8.688 8.727 3.289 1 97.56 279 LEU A C 1
ATOM 2192 O O . LEU A 1 279 ? -7.508 9.008 3.51 1 97.56 279 LEU A O 1
ATOM 2196 N N . SER A 1 280 ? -9.609 9.664 3.326 1 94.06 280 SER A N 1
ATOM 2197 C CA . SER A 1 280 ? -9.516 11.023 3.854 1 94.06 280 SER A CA 1
ATOM 2198 C C . SER A 1 280 ? -8.641 11.898 2.969 1 94.06 280 SER A C 1
ATOM 2200 O O . SER A 1 280 ? -8.18 12.961 3.398 1 94.06 280 SER A O 1
ATOM 2202 N N . GLN A 1 281 ? -8.336 11.406 1.757 1 88.75 281 GLN A N 1
ATOM 2203 C CA . GLN A 1 281 ? -7.535 12.211 0.84 1 88.75 281 GLN A CA 1
ATOM 2204 C C . GLN A 1 281 ? -8.312 13.438 0.359 1 88.75 281 GLN A C 1
ATOM 2206 O O . GLN A 1 281 ? -7.785 14.547 0.344 1 88.75 281 GLN A O 1
ATOM 2211 N N . VAL A 1 282 ? -9.523 13.211 -0.036 1 86.06 282 VAL A N 1
ATOM 2212 C CA . VAL A 1 282 ? -10.398 14.297 -0.451 1 86.06 282 VAL A CA 1
ATOM 2213 C C . VAL A 1 282 ? -11.766 14.148 0.218 1 86.06 282 VAL A C 1
ATOM 2215 O O . VAL A 1 282 ? -12.031 13.141 0.886 1 86.06 282 VAL A O 1
ATOM 2218 N N . SER A 1 283 ? -12.664 15.117 -0.01 1 80.31 283 SER A N 1
ATOM 2219 C CA . SER A 1 283 ? -13.93 15.203 0.709 1 80.31 283 SER A CA 1
ATOM 2220 C C . SER A 1 283 ? -14.867 14.07 0.317 1 80.31 283 SER A C 1
ATOM 2222 O O . SER A 1 283 ? -15.703 13.641 1.116 1 80.31 283 SER A O 1
ATOM 2224 N N . SER A 1 284 ? -14.766 13.57 -0.807 1 85.25 284 SER A N 1
ATOM 2225 C CA . SER A 1 284 ? -15.625 12.484 -1.27 1 85.25 284 SER A CA 1
ATOM 2226 C C . SER A 1 284 ? -15.109 11.133 -0.786 1 85.25 284 SER A C 1
ATOM 2228 O O . SER A 1 284 ? -15.781 10.109 -0.957 1 85.25 284 SER A O 1
ATOM 2230 N N . GLN A 1 285 ? -13.969 11.164 -0.11 1 92.31 285 GLN A N 1
ATOM 2231 C CA . GLN A 1 285 ? -13.352 9.906 0.303 1 92.31 285 GLN A CA 1
ATOM 2232 C C . GLN A 1 285 ? -13.227 9.828 1.822 1 92.31 285 GLN A C 1
ATOM 2234 O O . GLN A 1 285 ? -12.273 9.242 2.342 1 92.31 285 GLN A O 1
ATOM 2239 N N . THR A 1 286 ? -14.055 10.594 2.51 1 95 286 THR A N 1
ATOM 2240 C CA . THR A 1 286 ? -14.18 10.336 3.941 1 95 286 THR A CA 1
ATOM 2241 C C . THR A 1 286 ? -14.781 8.953 4.191 1 95 286 THR A C 1
ATOM 2243 O O . THR A 1 286 ? -15.391 8.367 3.297 1 95 286 THR A O 1
ATOM 2246 N N . MET A 1 287 ? -14.57 8.438 5.34 1 96.44 287 MET A N 1
ATOM 2247 C CA . MET A 1 287 ? -15.109 7.125 5.684 1 96.44 287 MET A CA 1
ATOM 2248 C C . MET A 1 287 ? -16.625 7.105 5.539 1 96.44 287 MET A C 1
ATOM 2250 O O . MET A 1 287 ? -17.188 6.148 5.008 1 96.44 287 MET A O 1
ATOM 2254 N N . ALA A 1 288 ? -17.312 8.156 5.965 1 95.62 288 ALA A N 1
ATOM 2255 C CA . ALA A 1 288 ? -18.766 8.281 5.867 1 95.62 288 ALA A CA 1
ATOM 2256 C C . ALA A 1 288 ? -19.219 8.25 4.41 1 95.62 288 ALA A C 1
ATOM 2258 O O . ALA A 1 288 ? -20.172 7.551 4.062 1 95.62 288 ALA A O 1
ATOM 2259 N N . ASN A 1 289 ? -18.5 8.984 3.586 1 96.12 289 ASN A N 1
ATOM 2260 C CA . ASN A 1 289 ? -18.891 9.055 2.182 1 96.12 289 ASN A CA 1
ATOM 2261 C C . ASN A 1 289 ? -18.594 7.75 1.451 1 96.12 289 ASN A C 1
ATOM 2263 O O . ASN A 1 289 ? -19.344 7.352 0.555 1 96.12 289 ASN A O 1
ATOM 2267 N N . LEU A 1 290 ? -17.5 7.09 1.826 1 97.56 290 LEU A N 1
ATOM 2268 C CA . LEU A 1 290 ? -17.219 5.785 1.238 1 97.56 290 LEU A CA 1
ATOM 2269 C C . LEU A 1 290 ? -18.297 4.773 1.611 1 97.56 290 LEU A C 1
ATOM 2271 O O . LEU A 1 290 ? -18.672 3.934 0.792 1 97.56 290 LEU A O 1
ATOM 2275 N N . TYR A 1 291 ? -18.797 4.898 2.854 1 97.5 291 TYR A N 1
ATOM 2276 C CA . TYR A 1 291 ? -19.891 4.059 3.303 1 97.5 291 TYR A CA 1
ATOM 2277 C C . TYR A 1 291 ? -21.141 4.301 2.463 1 97.5 291 TYR A C 1
ATOM 2279 O O . TYR A 1 291 ? -21.734 3.355 1.94 1 97.5 291 TYR A O 1
ATOM 2287 N N . VAL A 1 292 ? -21.438 5.5 2.234 1 96.88 292 VAL A N 1
ATOM 2288 C CA . VAL A 1 292 ? -22.656 5.887 1.527 1 96.88 292 VAL A CA 1
ATOM 2289 C C . VAL A 1 292 ? -22.547 5.496 0.055 1 96.88 292 VAL A C 1
ATOM 2291 O O . VAL A 1 292 ? -23.484 4.969 -0.527 1 96.88 292 VAL A O 1
ATOM 2294 N N . THR A 1 293 ? -21.422 5.691 -0.553 1 96.5 293 THR A N 1
ATOM 2295 C CA . THR A 1 293 ? -21.25 5.445 -1.981 1 96.5 293 THR A CA 1
ATOM 2296 C C . THR A 1 293 ? -21.219 3.949 -2.275 1 96.5 293 THR A C 1
ATOM 2298 O O . THR A 1 293 ? -21.688 3.51 -3.326 1 96.5 293 THR A O 1
ATOM 2301 N N . GLU A 1 294 ? -20.688 3.174 -1.355 1 97.25 294 GLU A N 1
ATOM 2302 C CA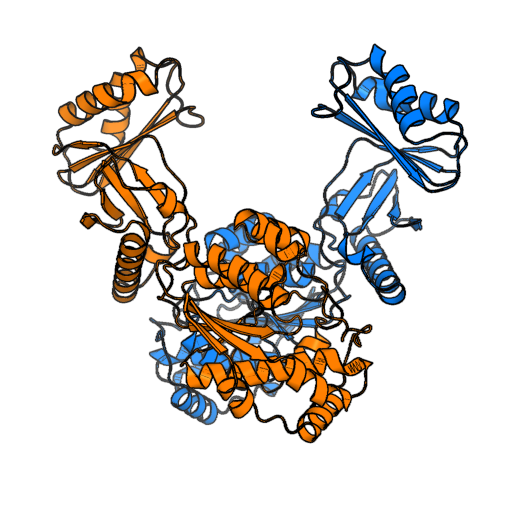 . GLU A 1 294 ? -20.516 1.739 -1.575 1 97.25 294 GLU A CA 1
ATOM 2303 C C . GLU A 1 294 ? -21.766 0.967 -1.145 1 97.25 294 GLU A C 1
ATOM 2305 O O . GLU A 1 294 ? -21.922 -0.21 -1.477 1 97.25 294 GLU A O 1
ATOM 2310 N N . TYR A 1 295 ? -22.688 1.594 -0.409 1 96.88 295 TYR A N 1
ATOM 2311 C CA . TYR A 1 295 ? -23.828 0.91 0.187 1 96.88 295 TYR A CA 1
ATOM 2312 C C . TYR A 1 295 ? -24.641 0.194 -0.876 1 96.88 295 TYR A C 1
ATOM 2314 O O . TYR A 1 295 ? -25.062 0.806 -1.862 1 96.88 295 TYR A O 1
ATOM 2322 N N . GLY A 1 296 ? -24.781 -1.104 -0.681 1 95.75 296 GLY A N 1
ATOM 2323 C CA . GLY A 1 296 ? -25.656 -1.868 -1.55 1 95.75 296 GLY A CA 1
ATOM 2324 C C . GLY A 1 296 ? -24.938 -2.477 -2.74 1 95.75 296 GLY A C 1
ATOM 2325 O O . GLY A 1 296 ? -25.547 -3.211 -3.525 1 95.75 296 GLY A O 1
ATOM 2326 N N . ILE A 1 297 ? -23.688 -2.172 -2.965 1 97.5 297 ILE A N 1
ATOM 2327 C CA . ILE A 1 297 ? -22.922 -2.777 -4.043 1 97.5 297 ILE A CA 1
ATOM 2328 C C . ILE A 1 297 ? -22.609 -4.23 -3.703 1 97.5 297 ILE A C 1
ATOM 2330 O O . ILE A 1 297 ? -22.094 -4.527 -2.621 1 97.5 297 ILE A O 1
ATOM 2334 N N . LYS A 1 298 ? -22.844 -5.105 -4.586 1 96.06 298 LYS A N 1
ATOM 2335 C CA . LYS A 1 298 ? -22.766 -6.539 -4.32 1 96.06 298 LYS A CA 1
ATOM 2336 C C . LYS A 1 298 ? -21.328 -7.035 -4.418 1 96.06 298 LYS A C 1
ATOM 2338 O O . LYS A 1 298 ? -20.969 -8.016 -3.77 1 96.06 298 LYS A O 1
ATOM 2343 N N . TYR A 1 299 ? -20.547 -6.375 -5.203 1 98.12 299 TYR A N 1
ATOM 2344 C CA . TYR A 1 299 ? -19.172 -6.82 -5.441 1 98.12 299 TYR A CA 1
ATOM 2345 C C . TYR A 1 299 ? -18.203 -6.121 -4.496 1 98.12 299 TYR A C 1
ATOM 2347 O O . TYR A 1 299 ? -18.391 -4.945 -4.168 1 98.12 299 TYR A O 1
ATOM 2355 N N . PRO A 1 300 ? -17.156 -6.84 -4.082 1 98.25 300 PRO A N 1
ATOM 2356 C CA . PRO A 1 300 ? -16.125 -6.156 -3.293 1 98.25 300 PRO A CA 1
ATOM 2357 C C . PRO A 1 300 ? -15.492 -4.98 -4.039 1 98.25 300 PRO A C 1
ATOM 2359 O O . PRO A 1 300 ? -15.211 -5.082 -5.234 1 98.25 300 PRO A O 1
ATOM 2362 N N . ILE A 1 301 ? -15.367 -3.908 -3.377 1 98.69 301 ILE A N 1
ATOM 2363 C CA . ILE A 1 301 ? -14.617 -2.779 -3.914 1 98.69 301 ILE A CA 1
ATOM 2364 C C . ILE A 1 301 ? -13.219 -2.746 -3.293 1 98.69 301 ILE A C 1
ATOM 2366 O O . ILE A 1 301 ? -13.062 -2.416 -2.115 1 98.69 301 ILE A O 1
ATOM 2370 N N . PHE A 1 302 ? -12.242 -3.141 -4.109 1 98.75 302 PHE A N 1
ATOM 2371 C CA . PHE A 1 302 ? -10.852 -3.131 -3.668 1 98.75 302 PHE A CA 1
ATOM 2372 C C . PHE A 1 302 ? -10.25 -1.733 -3.795 1 98.75 302 PHE A C 1
ATOM 2374 O O . PHE A 1 302 ? -10.383 -1.093 -4.84 1 98.75 302 PHE A O 1
ATOM 2381 N N . ARG A 1 303 ? -9.695 -1.291 -2.74 1 98.75 303 ARG A N 1
ATOM 2382 C CA . ARG A 1 303 ? -9.008 -0.009 -2.672 1 98.75 303 ARG A CA 1
ATOM 2383 C C . ARG A 1 303 ? -7.547 -0.196 -2.262 1 98.75 303 ARG A C 1
ATOM 2385 O O . ARG A 1 303 ? -7.172 0.108 -1.128 1 98.75 303 ARG A O 1
ATOM 2392 N N . PRO A 1 304 ? -6.715 -0.569 -3.205 1 98.69 304 PRO A N 1
ATOM 2393 C CA . PRO A 1 304 ? -5.324 -0.853 -2.855 1 98.69 304 PRO A CA 1
ATOM 2394 C C . PRO A 1 304 ? -4.625 0.335 -2.199 1 98.69 304 PRO A C 1
ATOM 2396 O O . PRO A 1 304 ? -3.65 0.154 -1.464 1 98.69 304 PRO A O 1
ATOM 2399 N N . LEU A 1 305 ? -5.125 1.529 -2.377 1 98.69 305 LEU A N 1
ATOM 2400 C CA . LEU A 1 305 ? -4.453 2.734 -1.901 1 98.69 305 LEU A CA 1
ATOM 2401 C C . LEU A 1 305 ? -5.129 3.27 -0.642 1 98.69 305 LEU A C 1
ATOM 2403 O O . LEU A 1 305 ? -4.801 4.363 -0.175 1 98.69 305 LEU A O 1
ATOM 2407 N N . ILE A 1 306 ? -6.039 2.518 -0.057 1 98.75 306 ILE A N 1
ATOM 2408 C CA . ILE A 1 306 ? -6.906 3.02 1.004 1 98.75 306 ILE A CA 1
ATOM 2409 C C . ILE A 1 306 ? -6.059 3.482 2.188 1 98.75 306 ILE A C 1
ATOM 2411 O O . ILE A 1 306 ? -6.449 4.391 2.922 1 98.75 306 ILE A O 1
ATOM 2415 N N . GLY A 1 307 ? -4.84 2.916 2.377 1 98.44 307 GLY A N 1
ATOM 2416 C CA . GLY A 1 307 ? -3.969 3.248 3.492 1 98.44 307 GLY A CA 1
ATOM 2417 C C . GLY A 1 307 ? -2.764 4.074 3.082 1 98.44 307 GLY A C 1
ATOM 2418 O O . GLY A 1 307 ? -1.829 4.25 3.865 1 98.44 307 GLY A O 1
ATOM 2419 N N . PHE A 1 308 ? -2.732 4.613 1.881 1 98.19 308 PHE A N 1
ATOM 2420 C CA . PHE A 1 308 ? -1.588 5.348 1.355 1 98.19 308 PHE A CA 1
ATOM 2421 C C . PHE A 1 308 ? -1.805 6.852 1.481 1 98.19 308 PHE A C 1
ATOM 2423 O O . PHE A 1 308 ? -2.928 7.336 1.331 1 98.19 308 PHE A O 1
ATOM 2430 N N . ASP A 1 309 ? -0.774 7.527 1.758 1 96 309 ASP A N 1
ATOM 2431 C CA . ASP A 1 309 ? -0.84 8.977 1.617 1 96 309 ASP A CA 1
ATOM 2432 C C . ASP A 1 309 ? -0.439 9.414 0.209 1 96 309 ASP A C 1
ATOM 2434 O O . ASP A 1 309 ? 0.015 8.594 -0.593 1 96 309 ASP A O 1
ATOM 2438 N N . LYS A 1 310 ? -0.621 10.617 -0.068 1 94.25 310 LYS A N 1
ATOM 2439 C CA . LYS A 1 310 ? -0.461 11.141 -1.424 1 94.25 310 LYS A CA 1
ATOM 2440 C C . LYS A 1 310 ? 0.978 10.977 -1.906 1 94.25 310 LYS A C 1
ATOM 2442 O O . LYS A 1 310 ? 1.215 10.664 -3.074 1 94.25 310 LYS A O 1
ATOM 2447 N N . GLU A 1 311 ? 1.955 11.195 -1.109 1 94.62 311 GLU A N 1
ATOM 2448 C CA . GLU A 1 311 ? 3.357 11.109 -1.504 1 94.62 311 GLU A CA 1
ATOM 2449 C C . GLU A 1 311 ? 3.732 9.68 -1.897 1 94.62 311 GLU A C 1
ATOM 2451 O O . GLU A 1 311 ? 4.445 9.469 -2.881 1 94.62 311 GLU A O 1
ATOM 2456 N N . GLU A 1 312 ? 3.299 8.75 -1.112 1 96.81 312 GLU A N 1
ATOM 2457 C CA . GLU A 1 312 ? 3.545 7.344 -1.423 1 96.81 312 GLU A CA 1
ATOM 2458 C C . GLU A 1 312 ? 2.969 6.969 -2.785 1 96.81 312 GLU A C 1
ATOM 2460 O O . GLU A 1 312 ? 3.605 6.254 -3.559 1 96.81 312 GLU A O 1
ATOM 2465 N N . ILE A 1 313 ? 1.773 7.453 -3.076 1 97.75 313 ILE A N 1
ATOM 2466 C CA . ILE A 1 313 ? 1.101 7.164 -4.336 1 97.75 313 ILE A CA 1
ATOM 2467 C C . ILE A 1 313 ? 1.894 7.762 -5.496 1 97.75 313 ILE A C 1
ATOM 2469 O O . ILE A 1 313 ? 2.129 7.098 -6.508 1 97.75 313 ILE A O 1
ATOM 2473 N N . VAL A 1 314 ? 2.309 8.961 -5.316 1 96.88 314 VAL A N 1
ATOM 2474 C CA . VAL A 1 314 ? 3.074 9.664 -6.34 1 96.88 314 VAL A CA 1
ATOM 2475 C C . VAL A 1 314 ? 4.375 8.914 -6.617 1 96.88 314 VAL A C 1
ATOM 2477 O O . VAL A 1 314 ? 4.785 8.773 -7.77 1 96.88 314 VAL A O 1
ATOM 2480 N N . ASP A 1 315 ? 5.004 8.422 -5.57 1 97.12 315 ASP A N 1
ATOM 2481 C CA . ASP A 1 315 ? 6.246 7.672 -5.723 1 97.12 315 ASP A CA 1
ATOM 2482 C C . ASP A 1 315 ? 6.043 6.434 -6.594 1 97.12 315 ASP A C 1
ATOM 2484 O O . ASP A 1 315 ? 6.855 6.145 -7.473 1 97.12 315 ASP A O 1
ATOM 2488 N N . ILE A 1 316 ? 4.973 5.719 -6.359 1 97.69 316 ILE A N 1
ATOM 2489 C CA . ILE A 1 316 ? 4.684 4.531 -7.16 1 97.69 316 ILE A CA 1
ATOM 2490 C C . ILE A 1 316 ? 4.359 4.945 -8.594 1 97.69 316 ILE A C 1
ATOM 2492 O O . ILE A 1 316 ? 4.824 4.312 -9.547 1 97.69 316 ILE A O 1
ATOM 2496 N N . ALA A 1 317 ? 3.584 6.008 -8.734 1 97.75 317 ALA A N 1
ATOM 2497 C CA . ALA A 1 317 ? 3.223 6.5 -10.062 1 97.75 317 ALA A CA 1
ATOM 2498 C C . ALA A 1 317 ? 4.465 6.832 -10.883 1 97.75 317 ALA A C 1
ATOM 2500 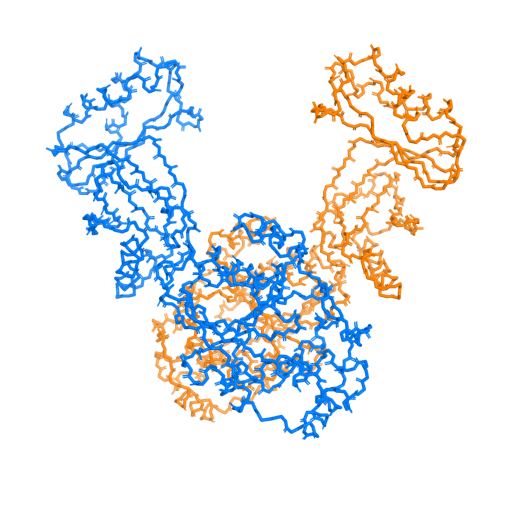O O . ALA A 1 317 ? 4.52 6.559 -12.078 1 97.75 317 ALA A O 1
ATOM 2501 N N . ARG A 1 318 ? 5.449 7.41 -10.242 1 97.31 318 ARG A N 1
ATOM 2502 C CA . ARG A 1 318 ? 6.711 7.727 -10.898 1 97.31 318 ARG A CA 1
ATOM 2503 C C . ARG A 1 318 ? 7.453 6.457 -11.297 1 97.31 318 ARG A C 1
ATOM 2505 O O . ARG A 1 318 ? 7.977 6.363 -12.414 1 97.31 318 ARG A O 1
ATOM 2512 N N . LYS A 1 319 ? 7.457 5.555 -10.422 1 94.81 319 LYS A N 1
ATOM 2513 C CA . LYS A 1 319 ? 8.125 4.281 -10.672 1 94.81 319 LYS A CA 1
ATOM 2514 C C . LYS A 1 319 ? 7.539 3.578 -11.891 1 94.81 319 LYS A C 1
ATOM 2516 O O . LYS A 1 319 ? 8.273 3.016 -12.703 1 94.81 319 LYS A O 1
ATOM 2521 N N . ILE A 1 320 ? 6.219 3.639 -12.023 1 95.75 320 ILE A N 1
ATOM 2522 C CA . ILE A 1 320 ? 5.59 2.863 -13.086 1 95.75 320 ILE A CA 1
ATOM 2523 C C . ILE A 1 320 ? 5.473 3.715 -14.344 1 95.75 320 ILE A C 1
ATOM 2525 O O . ILE A 1 320 ? 5.09 3.219 -15.406 1 95.75 320 ILE A O 1
ATOM 2529 N N . GLY A 1 321 ? 5.75 5.039 -14.266 1 94.81 321 GLY A N 1
ATOM 2530 C CA . GLY A 1 321 ? 5.859 5.898 -15.438 1 94.81 321 GLY A CA 1
ATOM 2531 C C . GLY A 1 321 ? 4.562 6.602 -15.781 1 94.81 321 GLY A C 1
ATOM 2532 O O . GLY A 1 321 ? 4.469 7.27 -16.812 1 94.81 321 GLY A O 1
ATOM 2533 N N . THR A 1 322 ? 3.557 6.504 -14.945 1 96.31 322 THR A N 1
ATOM 2534 C CA . THR A 1 322 ? 2.256 7.078 -15.273 1 96.31 322 THR A CA 1
ATOM 2535 C C . THR A 1 322 ? 2.156 8.516 -14.781 1 96.31 322 THR A C 1
ATOM 2537 O O . THR A 1 322 ? 1.3 9.273 -15.234 1 96.31 322 THR A O 1
ATOM 2540 N N . TYR A 1 323 ? 3.027 8.961 -13.875 1 95.38 323 TYR A N 1
ATOM 2541 C CA . TYR A 1 323 ? 2.924 10.258 -13.219 1 95.38 323 TYR A CA 1
ATOM 2542 C C . TYR A 1 323 ? 2.936 11.391 -14.234 1 95.38 323 TYR A C 1
ATOM 2544 O O . TYR A 1 323 ? 2.131 12.32 -14.148 1 95.38 323 TYR A O 1
ATOM 2552 N N . LYS A 1 324 ? 3.812 11.266 -15.211 1 92.94 324 LYS A N 1
ATOM 2553 C CA . LYS A 1 324 ? 4.016 12.336 -16.172 1 92.94 324 LYS A CA 1
ATOM 2554 C C . LYS A 1 324 ? 2.742 12.602 -16.984 1 92.94 324 LYS A C 1
ATOM 2556 O O . LYS A 1 324 ? 2.492 13.727 -17.406 1 92.94 324 LYS A O 1
ATOM 2561 N N . HIS A 1 325 ? 1.949 11.594 -17.203 1 90 325 HIS A N 1
ATOM 2562 C CA . HIS A 1 325 ? 0.703 11.734 -17.953 1 90 325 HIS A CA 1
ATOM 2563 C C . HIS A 1 325 ? -0.441 12.156 -17.031 1 90 325 HIS A C 1
ATOM 2565 O O . HIS A 1 325 ? -1.271 12.984 -17.406 1 90 325 HIS A O 1
ATOM 2571 N N . SER A 1 326 ? -0.417 11.625 -15.812 1 90.44 326 SER A N 1
ATOM 2572 C CA . SER A 1 326 ? -1.497 11.859 -14.859 1 90.44 326 SER A CA 1
ATOM 2573 C C . SER A 1 326 ? -1.565 13.328 -14.445 1 90.44 326 SER A C 1
ATOM 2575 O O . SER A 1 326 ? -2.65 13.859 -14.195 1 90.44 326 SER A O 1
ATOM 2577 N N . ILE A 1 327 ? -0.401 14 -14.375 1 87.62 327 ILE A N 1
ATOM 2578 C CA . ILE A 1 327 ? -0.351 15.359 -13.859 1 87.62 327 ILE A CA 1
ATOM 2579 C C . ILE A 1 327 ? -0.893 16.328 -14.906 1 87.62 327 ILE A C 1
ATOM 2581 O O . ILE A 1 327 ? -1.177 17.484 -14.594 1 87.62 327 ILE A O 1
ATOM 2585 N N . LYS A 1 328 ? -1.095 15.891 -16.094 1 83.94 328 LYS A N 1
ATOM 2586 C CA . LYS A 1 328 ? -1.562 16.734 -17.188 1 83.94 328 LYS A CA 1
ATOM 2587 C C . LYS A 1 328 ? -3.086 16.828 -17.203 1 83.94 328 LYS A C 1
ATOM 2589 O O . LYS A 1 328 ? -3.658 17.641 -17.938 1 83.94 328 LYS A O 1
ATOM 2594 N N . LEU A 1 329 ? -3.689 15.906 -16.453 1 79.44 329 LEU A N 1
ATOM 2595 C CA . LEU A 1 329 ? -5.148 15.891 -16.438 1 79.44 329 LEU A CA 1
ATOM 2596 C C . LEU A 1 329 ? -5.699 17.125 -15.719 1 79.44 329 LEU A C 1
ATOM 2598 O O . LEU A 1 329 ? -5.387 17.344 -14.547 1 79.44 329 LEU A O 1
ATOM 2602 N N . PRO A 1 330 ? -6.375 17.859 -16.516 1 70.19 330 PRO A N 1
ATOM 2603 C CA . PRO A 1 330 ? -7.008 19.016 -15.852 1 70.19 330 PRO A CA 1
ATOM 2604 C C . PRO A 1 330 ? -8.039 18.594 -14.812 1 70.19 330 PRO A C 1
ATOM 2606 O O . PRO A 1 330 ? -8.594 17.484 -14.891 1 70.19 330 PRO A O 1
ATOM 2609 N N . GLU A 1 331 ? -8.055 19.172 -13.734 1 60.31 331 GLU A N 1
ATOM 2610 C CA . GLU A 1 331 ? -9.109 18.891 -12.773 1 60.31 331 GLU A CA 1
ATOM 2611 C C . GLU A 1 331 ? -10.492 19.109 -13.383 1 60.31 331 GLU A C 1
ATOM 2613 O O . GLU A 1 331 ? -10.836 20.234 -13.766 1 60.31 331 GLU A O 1
ATOM 2618 N N . TYR A 1 332 ? -10.938 18.219 -14.133 1 52.81 332 TYR A N 1
ATOM 2619 C CA . TYR A 1 332 ? -12.266 18.328 -14.727 1 52.81 332 TYR A CA 1
ATOM 2620 C C . TYR A 1 332 ? -13.344 18.391 -13.656 1 52.81 332 TYR A C 1
ATOM 2622 O O . TYR A 1 332 ? -14.523 18.562 -13.961 1 52.81 332 TYR A O 1
ATOM 2630 N N . CYS A 1 333 ? -12.891 18.016 -12.508 1 50.69 333 CYS A N 1
ATOM 2631 C CA . CYS A 1 333 ? -13.945 17.953 -11.5 1 50.69 333 CYS A CA 1
ATOM 2632 C C . CYS A 1 333 ? -14.68 19.281 -11.398 1 50.69 333 CYS A C 1
ATOM 2634 O O . CYS A 1 333 ? -14.594 19.969 -10.367 1 50.69 333 CYS A O 1
ATOM 2636 N N . ALA A 1 334 ? -14.602 20.125 -12.414 1 45.69 334 ALA A N 1
ATOM 2637 C CA . ALA A 1 334 ? -15.461 21.297 -12.375 1 45.69 334 ALA A CA 1
ATOM 2638 C C . ALA A 1 334 ? -16.828 20.953 -11.773 1 45.69 334 ALA A C 1
ATOM 2640 O O . ALA A 1 334 ? -17.641 21.844 -11.523 1 45.69 334 ALA A O 1
ATOM 2641 N N . ILE A 1 335 ? -17.312 19.766 -12.055 1 47.5 335 ILE A N 1
ATOM 2642 C CA . ILE A 1 335 ? -18.625 19.594 -11.438 1 47.5 335 ILE A CA 1
ATOM 2643 C C . ILE A 1 335 ? -18.547 19.984 -9.961 1 47.5 335 ILE A C 1
ATOM 2645 O O . ILE A 1 335 ? -19.562 20.391 -9.375 1 47.5 335 ILE A O 1
ATOM 2649 N N . SER A 1 336 ? -17.375 19.609 -9.156 1 50 336 SER A N 1
ATOM 2650 C CA . SER A 1 336 ? -17.594 19.594 -7.715 1 50 336 SER A CA 1
ATOM 2651 C C . SER A 1 336 ? -16.906 20.766 -7.035 1 50 336 SER A C 1
ATOM 2653 O O . SER A 1 336 ? -15.703 20.969 -7.207 1 50 336 SER A O 1
ATOM 2655 N N . THR A 1 337 ? -17.797 21.797 -6.883 1 55.91 337 THR A N 1
ATOM 2656 C CA . THR A 1 337 ? -17.641 22.516 -5.629 1 55.91 337 THR A CA 1
ATOM 2657 C C . THR A 1 337 ? -17.25 21.578 -4.5 1 55.91 337 THR A C 1
ATOM 2659 O O . THR A 1 337 ? -17.328 20.344 -4.656 1 55.91 337 THR A O 1
ATOM 2662 N N . LYS A 1 338 ? -17.047 22.156 -3.311 1 63.59 338 LYS A N 1
ATOM 2663 C CA . LYS A 1 338 ? -16.703 21.5 -2.055 1 63.59 338 LYS A CA 1
ATOM 2664 C C . LYS A 1 338 ? -17.75 20.453 -1.688 1 63.59 338 LYS A C 1
ATOM 2666 O O . LYS A 1 338 ? -18.922 20.781 -1.463 1 63.59 338 LYS A O 1
ATOM 2671 N N . ALA A 1 339 ? -17.5 19.094 -1.948 1 72.69 339 ALA A N 1
ATOM 2672 C CA . ALA A 1 339 ? -18.391 18 -1.514 1 72.69 339 ALA A CA 1
ATOM 2673 C C . ALA A 1 339 ? -18.547 18 0.005 1 72.69 339 ALA A C 1
ATOM 2675 O O . ALA A 1 339 ? -17.625 18.406 0.729 1 72.69 339 ALA A O 1
ATOM 2676 N N . ARG A 1 340 ? -19.766 17.594 0.381 1 83.06 340 ARG A N 1
ATOM 2677 C CA . ARG A 1 340 ? -19.953 17.375 1.812 1 83.06 340 ARG A CA 1
ATOM 2678 C C . ARG A 1 340 ? -19.047 16.266 2.318 1 83.06 340 ARG A C 1
ATOM 2680 O O . ARG A 1 340 ? -18.859 15.25 1.643 1 83.06 340 ARG A O 1
ATOM 2687 N N . THR A 1 341 ? -18.531 16.484 3.488 1 81.31 341 THR A N 1
ATOM 2688 C CA . THR A 1 341 ? -17.625 15.508 4.086 1 81.31 341 THR A CA 1
ATOM 2689 C C . THR A 1 341 ? -18.391 14.328 4.672 1 81.31 341 THR A C 1
ATOM 2691 O O . THR A 1 341 ? -17.812 13.289 4.977 1 81.31 341 THR A O 1
ATOM 2694 N N . SER A 1 342 ? -19.703 14.492 4.77 1 88.25 342 SER A N 1
ATOM 2695 C CA . SER A 1 342 ? -20.562 13.422 5.281 1 88.25 342 SER A CA 1
ATOM 2696 C C . SER A 1 342 ? -21.969 13.531 4.73 1 88.25 342 SER A C 1
ATOM 2698 O O . SER A 1 342 ? -22.703 14.477 5.055 1 88.25 342 SER A O 1
ATOM 2700 N N . GLU A 1 343 ? -22.312 12.547 3.939 1 88.56 343 GLU A N 1
ATOM 2701 C CA . GLU A 1 343 ? -23.656 12.523 3.354 1 88.56 343 GLU A CA 1
ATOM 2702 C C . GLU A 1 343 ? -24.578 11.594 4.137 1 88.56 343 GLU A C 1
ATOM 2704 O O . GLU A 1 343 ? -24.125 10.641 4.762 1 88.56 343 GLU A O 1
ATOM 2709 N N . ASP A 1 344 ? -25.812 11.938 4.102 1 93.06 344 ASP A N 1
ATOM 2710 C CA . ASP A 1 344 ? -26.844 11.086 4.695 1 93.06 344 ASP A CA 1
ATOM 2711 C C . ASP A 1 344 ? -27.25 9.969 3.738 1 93.06 344 ASP A C 1
ATOM 2713 O O . ASP A 1 344 ? -27.656 10.227 2.605 1 93.06 344 ASP A O 1
ATOM 2717 N N . LEU A 1 345 ? -27.156 8.789 4.219 1 95.12 345 LEU A N 1
ATOM 2718 C CA . LEU A 1 345 ? -27.406 7.621 3.383 1 95.12 345 LEU A CA 1
ATOM 2719 C C . LEU A 1 345 ? -28.828 7.664 2.805 1 95.12 345 LEU A C 1
ATOM 2721 O O . LEU A 1 345 ? -29.016 7.457 1.604 1 95.12 345 LEU A O 1
ATOM 2725 N N . ASN A 1 346 ? -29.812 7.953 3.627 1 95.25 346 ASN A N 1
ATOM 2726 C CA . ASN A 1 346 ? -31.203 7.957 3.184 1 95.25 346 ASN A CA 1
ATOM 2727 C C . ASN A 1 346 ? -31.438 9 2.092 1 95.25 346 ASN A C 1
ATOM 2729 O O . ASN A 1 346 ? -32.156 8.734 1.118 1 95.25 346 ASN A O 1
ATOM 2733 N N . GLU A 1 347 ? -30.859 10.117 2.279 1 94.12 347 GLU A N 1
ATOM 2734 C CA . GLU A 1 347 ? -30.984 11.172 1.283 1 94.12 347 GLU A CA 1
ATOM 2735 C C . GLU A 1 347 ? -30.359 10.758 -0.048 1 94.12 347 GLU A C 1
ATOM 2737 O O . GLU A 1 347 ? -30.938 10.992 -1.109 1 94.12 347 GLU A 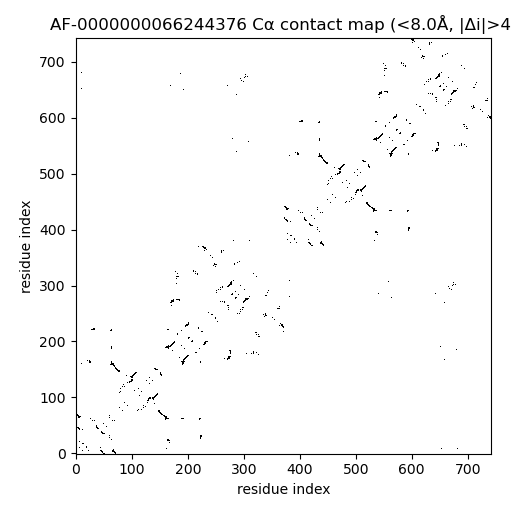O 1
ATOM 2742 N N . ILE A 1 348 ? -29.266 10.125 0.044 1 94.56 348 ILE A N 1
ATOM 2743 C CA . ILE A 1 348 ? -28.547 9.703 -1.157 1 94.56 348 ILE A CA 1
ATOM 2744 C C . ILE A 1 348 ? -29.344 8.617 -1.877 1 94.56 348 ILE A C 1
ATOM 2746 O O . ILE A 1 348 ? -29.484 8.648 -3.102 1 94.56 348 ILE A O 1
ATOM 2750 N N . LEU A 1 349 ? -29.906 7.684 -1.138 1 95.75 349 LEU A N 1
ATOM 2751 C CA . LEU A 1 349 ? -30.688 6.609 -1.731 1 95.75 349 LEU A CA 1
ATOM 2752 C C . LEU A 1 349 ? -31.953 7.156 -2.395 1 95.75 349 LEU A C 1
ATOM 2754 O O . LEU A 1 349 ? -32.344 6.691 -3.465 1 95.75 349 LEU A O 1
ATOM 2758 N N . LYS A 1 350 ? -32.531 8.148 -1.766 1 95.19 350 LYS A N 1
ATOM 2759 C CA . LYS A 1 350 ? -33.688 8.797 -2.355 1 95.19 350 LYS A CA 1
ATOM 2760 C C . LYS A 1 350 ? -33.344 9.484 -3.67 1 95.19 350 LYS A C 1
ATOM 2762 O O . LYS A 1 350 ? -34.062 9.367 -4.652 1 95.19 350 LYS A O 1
ATOM 2767 N N . ASN A 1 351 ? -32.25 10.164 -3.625 1 93.88 351 ASN A N 1
ATOM 2768 C CA . ASN A 1 351 ? -31.766 10.828 -4.832 1 93.88 351 ASN A CA 1
ATOM 2769 C C . ASN A 1 351 ? -31.469 9.828 -5.945 1 93.88 351 ASN A C 1
ATOM 2771 O O . ASN A 1 351 ? -31.75 10.086 -7.113 1 93.88 351 ASN A O 1
ATOM 2775 N N . GLU A 1 352 ? -30.891 8.719 -5.582 1 93.88 352 GLU A N 1
ATOM 2776 C CA . GLU A 1 352 ? -30.562 7.676 -6.551 1 93.88 352 GLU A CA 1
ATOM 2777 C C . GLU A 1 352 ? -31.812 7.129 -7.219 1 93.88 352 GLU A C 1
ATOM 2779 O O . GLU A 1 352 ? -31.844 6.938 -8.438 1 93.88 352 GLU A O 1
ATOM 2784 N N . GLU A 1 353 ? -32.844 6.906 -6.414 1 93.88 353 GLU A N 1
ATOM 2785 C CA . GLU A 1 353 ? -34.094 6.426 -6.934 1 93.88 353 GLU A CA 1
ATOM 2786 C C . GLU A 1 353 ? -34.719 7.438 -7.891 1 93.88 353 GLU A C 1
ATOM 2788 O O . GLU A 1 353 ? -35.25 7.066 -8.938 1 93.88 353 GLU A O 1
ATOM 2793 N N . ARG A 1 354 ? -34.656 8.609 -7.527 1 92.12 354 ARG A N 1
ATOM 2794 C CA . ARG A 1 354 ? -35.219 9.68 -8.336 1 92.12 354 ARG A CA 1
ATOM 2795 C C . ARG A 1 354 ? -34.5 9.805 -9.672 1 92.12 354 ARG A C 1
ATOM 2797 O O . ARG A 1 354 ? -35.125 10.047 -10.711 1 92.12 354 ARG A O 1
ATOM 2804 N N . LEU A 1 355 ? -33.219 9.688 -9.641 1 91.56 355 LEU A N 1
ATOM 2805 C CA . LEU A 1 355 ? -32.406 9.805 -10.852 1 91.56 355 LEU A CA 1
ATOM 2806 C C . LEU A 1 355 ? -32.75 8.688 -11.836 1 91.56 355 LEU A C 1
ATOM 2808 O O . LEU A 1 355 ? -32.656 8.883 -13.055 1 91.56 355 LEU A O 1
ATOM 2812 N N . ASN A 1 356 ? -33.094 7.512 -11.383 1 91 356 ASN A N 1
ATOM 2813 C CA . ASN A 1 356 ? -33.5 6.367 -12.18 1 91 356 ASN A CA 1
ATOM 2814 C C . ASN A 1 356 ? -32.562 6.141 -13.359 1 91 356 ASN A C 1
ATOM 2816 O O . ASN A 1 356 ? -33 6.09 -14.508 1 91 356 ASN A O 1
ATOM 2820 N N . VAL A 1 357 ? -31.312 5.992 -13.047 1 92.69 357 VAL A N 1
ATOM 2821 C CA . VAL A 1 357 ? -30.281 5.805 -14.062 1 92.69 357 VAL A CA 1
ATOM 2822 C C . VAL A 1 357 ? -30.359 4.387 -14.625 1 92.69 357 VAL A C 1
ATOM 2824 O O . VAL A 1 357 ? -30.516 3.424 -13.875 1 92.69 357 VAL A O 1
ATOM 2827 N N . ASP A 1 358 ? -30.344 4.25 -15.953 1 94.31 358 ASP A N 1
ATOM 2828 C CA . ASP A 1 358 ? -30.266 2.961 -16.641 1 94.31 358 ASP A CA 1
ATOM 2829 C C . ASP A 1 358 ? -28.812 2.564 -16.875 1 94.31 358 ASP A C 1
ATOM 2831 O O . ASP A 1 358 ? -28.234 2.906 -17.922 1 94.31 358 ASP A O 1
ATOM 2835 N N . TYR A 1 359 ? -28.297 1.795 -15.969 1 95.38 359 TYR A N 1
ATOM 2836 C CA . TYR A 1 359 ? -26.875 1.447 -15.984 1 95.38 359 TYR A CA 1
ATOM 2837 C C . TYR A 1 359 ? -26.547 0.553 -17.172 1 95.38 359 TYR A C 1
ATOM 2839 O O . TYR A 1 359 ? -25.453 0.622 -17.719 1 95.38 359 TYR A O 1
ATOM 2847 N N . GLU A 1 360 ? -27.438 -0.3 -17.578 1 95.69 360 GLU A N 1
ATOM 2848 C CA . GLU A 1 360 ? -27.234 -1.137 -18.766 1 95.69 360 GLU A CA 1
ATOM 2849 C C . GLU A 1 360 ? -27.078 -0.288 -20.016 1 95.69 360 GLU A C 1
ATOM 2851 O O . GLU A 1 360 ? -26.203 -0.555 -20.844 1 95.69 360 GLU A O 1
ATOM 2856 N N . LYS A 1 361 ? -27.891 0.678 -20.172 1 94.88 361 LYS A N 1
ATOM 2857 C CA . LYS A 1 361 ? -27.844 1.566 -21.328 1 94.88 361 LYS A CA 1
ATOM 2858 C C . LYS A 1 361 ? -26.547 2.359 -21.359 1 94.88 361 LYS A C 1
ATOM 2860 O O . LYS A 1 361 ? -25.984 2.602 -22.422 1 94.88 361 LYS A O 1
ATOM 2865 N N . ILE A 1 362 ? -26.062 2.73 -20.172 1 95.06 362 ILE A N 1
ATOM 2866 C CA . ILE A 1 362 ? -24.797 3.439 -20.078 1 95.06 362 ILE A CA 1
ATOM 2867 C C . ILE A 1 362 ? -23.688 2.582 -20.672 1 95.06 362 ILE A C 1
ATOM 2869 O O . ILE A 1 362 ? -22.875 3.066 -21.484 1 95.06 362 ILE A O 1
ATOM 2873 N N . LEU A 1 363 ? -23.672 1.343 -20.344 1 96.5 363 LEU A N 1
ATOM 2874 C CA . LEU A 1 363 ? -22.625 0.438 -20.797 1 96.5 363 LEU A CA 1
ATOM 2875 C C . LEU A 1 363 ? -22.781 0.144 -22.297 1 96.5 363 LEU A C 1
ATOM 2877 O O . LEU A 1 363 ? -21.781 0.083 -23.016 1 96.5 363 LEU A O 1
ATOM 2881 N N . GLU A 1 364 ? -24.047 0.014 -22.734 1 95.56 364 GLU A N 1
ATOM 2882 C CA . GLU A 1 364 ? -24.312 -0.254 -24.141 1 95.56 364 GLU A CA 1
ATOM 2883 C C . GLU A 1 364 ? -23.828 0.896 -25.016 1 95.56 364 GLU A C 1
ATOM 2885 O O . GLU A 1 364 ? -23.391 0.678 -26.156 1 95.56 364 GLU A O 1
ATOM 2890 N N . ASN A 1 365 ? -23.906 2.072 -24.5 1 94.62 365 ASN A N 1
ATOM 2891 C CA . ASN A 1 365 ? -23.531 3.258 -25.266 1 94.62 365 ASN A CA 1
ATOM 2892 C C . ASN A 1 365 ? -22.047 3.578 -25.125 1 94.62 365 ASN A C 1
ATOM 2894 O O . ASN A 1 365 ? -21.547 4.52 -25.734 1 94.62 365 ASN A O 1
ATOM 2898 N N . SER A 1 366 ? -21.359 2.789 -24.328 1 96.5 366 SER A N 1
ATOM 2899 C CA . SER A 1 366 ? -19.938 3.068 -24.109 1 96.5 366 SER A CA 1
ATOM 2900 C C . SER A 1 366 ? -19.094 2.648 -25.312 1 96.5 366 SER A C 1
ATOM 2902 O O . SER A 1 366 ? -19.484 1.752 -26.062 1 96.5 366 SER A O 1
ATOM 2904 N N . GLU A 1 367 ? -18.031 3.396 -25.531 1 97.25 367 GLU A N 1
ATOM 2905 C CA . GLU A 1 367 ? -17.016 2.994 -26.5 1 97.25 367 GLU A CA 1
ATOM 2906 C C . GLU A 1 367 ? -16.125 1.903 -25.938 1 97.25 367 GLU A C 1
ATOM 2908 O O . GLU A 1 367 ? -15.609 2.029 -24.828 1 97.25 367 GLU A O 1
ATOM 2913 N N . VAL A 1 368 ? -15.945 0.855 -26.656 1 97.81 368 VAL A N 1
ATOM 2914 C CA . VAL A 1 368 ? -15.109 -0.249 -26.188 1 97.81 368 VAL A CA 1
ATOM 2915 C C . VAL A 1 368 ? -13.812 -0.287 -27 1 97.81 368 VAL A C 1
ATOM 2917 O O . VAL A 1 368 ? -13.844 -0.338 -28.234 1 97.81 368 VAL A O 1
ATOM 2920 N N . ILE A 1 369 ? -12.719 -0.177 -26.328 1 97.5 369 ILE A N 1
ATOM 2921 C CA . ILE A 1 369 ? -11.383 -0.219 -26.922 1 97.5 369 ILE A CA 1
ATOM 2922 C C . ILE A 1 369 ? -10.586 -1.376 -26.328 1 97.5 369 ILE A C 1
ATOM 2924 O O . ILE A 1 369 ? -10.773 -1.724 -25.156 1 97.5 369 ILE A O 1
ATOM 2928 N N . GLU A 1 370 ? -9.797 -1.965 -27.109 1 96.88 370 GLU A N 1
ATOM 2929 C CA . GLU A 1 370 ? -8.875 -2.992 -26.625 1 96.88 370 GLU A CA 1
ATOM 2930 C C . GLU A 1 370 ? -7.43 -2.625 -26.953 1 96.88 370 GLU A C 1
ATOM 2932 O O . GLU A 1 370 ? -7.113 -2.256 -28.078 1 96.88 370 GLU A O 1
ATOM 2937 N N . LEU A 1 371 ? -6.652 -2.586 -25.969 1 95.81 371 LEU A N 1
ATOM 2938 C CA . LEU A 1 371 ? -5.223 -2.344 -26.141 1 95.81 371 LEU A CA 1
ATOM 2939 C C . LEU A 1 371 ? -4.43 -3.637 -25.969 1 95.81 371 LEU A C 1
ATOM 2941 O O . LEU A 1 371 ? -4.672 -4.398 -25.031 1 95.81 371 LEU A O 1
ATOM 2945 N N . MET B 1 1 ? 13.234 22.875 26.203 1 91.38 1 MET B N 1
ATOM 2946 C CA . MET B 1 1 ? 13.586 22.578 24.812 1 91.38 1 MET B CA 1
ATOM 2947 C C . MET B 1 1 ? 12.43 22.938 23.875 1 91.38 1 MET B C 1
ATOM 2949 O O . MET B 1 1 ? 11.266 22.656 24.188 1 91.38 1 MET B O 1
ATOM 2953 N N . LEU B 1 2 ? 12.758 23.609 22.797 1 94.81 2 LEU B N 1
ATOM 2954 C CA . LEU B 1 2 ? 11.758 24.016 21.812 1 94.81 2 LEU B CA 1
ATOM 2955 C C . LEU B 1 2 ? 11.875 23.188 20.531 1 94.81 2 LEU B C 1
ATOM 2957 O O . LEU B 1 2 ? 12.977 22.922 20.062 1 94.81 2 LEU B O 1
ATOM 2961 N N . VAL B 1 3 ? 10.672 22.75 20.078 1 96.5 3 VAL B N 1
ATOM 2962 C CA . VAL B 1 3 ? 10.633 21.906 18.891 1 96.5 3 VAL B CA 1
ATOM 2963 C C . VAL B 1 3 ? 9.672 22.5 17.859 1 96.5 3 VAL B C 1
ATOM 2965 O O . VAL B 1 3 ? 8.57 22.922 18.203 1 96.5 3 VAL B O 1
ATOM 2968 N N . ILE B 1 4 ? 10.125 22.578 16.656 1 97.5 4 ILE B N 1
ATOM 2969 C CA . ILE B 1 4 ? 9.242 22.938 15.547 1 97.5 4 ILE B CA 1
ATOM 2970 C C . ILE B 1 4 ? 8.727 21.672 14.859 1 97.5 4 ILE B C 1
ATOM 2972 O O . ILE B 1 4 ? 9.516 20.812 14.461 1 97.5 4 ILE B O 1
ATOM 2976 N N . ILE B 1 5 ? 7.418 21.562 14.766 1 98.06 5 ILE B N 1
ATOM 2977 C CA . ILE B 1 5 ? 6.77 20.406 14.156 1 98.06 5 ILE B CA 1
ATOM 2978 C C . ILE B 1 5 ? 6.07 20.828 12.867 1 98.06 5 ILE B C 1
ATOM 2980 O O . ILE B 1 5 ? 5.281 21.781 12.867 1 98.06 5 ILE B O 1
ATOM 2984 N N . ARG B 1 6 ? 6.379 20.141 11.844 1 97.81 6 ARG B N 1
ATOM 2985 C CA . ARG B 1 6 ? 5.742 20.406 10.555 1 97.81 6 ARG B CA 1
ATOM 2986 C C . ARG B 1 6 ? 4.672 19.359 10.258 1 97.81 6 ARG B C 1
ATOM 2988 O O . ARG B 1 6 ? 4.973 18.172 10.164 1 97.81 6 ARG B O 1
ATOM 2995 N N . PRO B 1 7 ? 3.42 19.812 10.102 1 97.81 7 PRO B N 1
ATOM 2996 C CA . PRO B 1 7 ? 2.357 18.859 9.75 1 97.81 7 PRO B CA 1
ATOM 2997 C C . PRO B 1 7 ? 2.518 18.281 8.352 1 97.81 7 PRO B C 1
ATOM 2999 O O . PRO B 1 7 ? 3.203 18.875 7.512 1 97.81 7 PRO B O 1
ATOM 3002 N N . SER B 1 8 ? 1.922 17.125 8.172 1 96.75 8 SER B N 1
ATOM 3003 C CA . SER B 1 8 ? 1.917 16.516 6.852 1 96.75 8 SER B CA 1
ATOM 3004 C C . SER B 1 8 ? 1.344 17.453 5.801 1 96.75 8 SER B C 1
ATOM 3006 O O . SER B 1 8 ? 0.417 18.219 6.082 1 96.75 8 SER B O 1
ATOM 3008 N N . GLY B 1 9 ? 1.854 17.359 4.57 1 93.94 9 GLY B N 1
ATOM 3009 C CA . GLY B 1 9 ? 1.414 18.219 3.482 1 93.94 9 GLY B CA 1
ATOM 3010 C C . GLY B 1 9 ? -0.067 18.094 3.182 1 93.94 9 GLY B C 1
ATOM 3011 O O . GLY B 1 9 ? -0.708 19.062 2.768 1 93.94 9 GLY B O 1
ATOM 3012 N N . GLU B 1 10 ? -0.668 16.984 3.383 1 93.94 10 GLU B N 1
ATOM 3013 C CA . GLU B 1 10 ? -2.08 16.75 3.104 1 93.94 10 GLU B CA 1
ATOM 3014 C C . GLU B 1 10 ? -2.973 17.609 3.994 1 93.94 10 GLU B C 1
ATOM 3016 O O . GLU B 1 10 ? -4.082 17.969 3.602 1 93.94 10 GLU B O 1
ATOM 3021 N N . ILE B 1 11 ? -2.477 17.844 5.152 1 95 11 ILE B N 1
ATOM 3022 C CA . ILE B 1 11 ? -3.252 18.641 6.094 1 95 11 ILE B CA 1
ATOM 3023 C C . ILE B 1 11 ? -3.381 20.078 5.57 1 95 11 ILE B C 1
ATOM 3025 O O . ILE B 1 11 ? -4.461 20.672 5.633 1 95 11 ILE B O 1
ATOM 3029 N N . ALA B 1 12 ? -2.314 20.594 4.969 1 89.62 12 ALA B N 1
ATOM 3030 C CA . ALA B 1 12 ? -2.279 21.969 4.457 1 89.62 12 ALA B CA 1
ATOM 3031 C C . ALA B 1 12 ? -3.221 22.125 3.268 1 89.62 12 ALA B C 1
ATOM 3033 O O . ALA B 1 12 ? -3.693 23.234 2.988 1 89.62 12 ALA B O 1
ATOM 3034 N N . LEU B 1 13 ? -3.531 21.047 2.609 1 88.31 13 LEU B N 1
ATOM 3035 C CA . LEU B 1 13 ? -4.316 21.094 1.381 1 88.31 13 LEU B CA 1
ATOM 3036 C C . LEU B 1 13 ? -5.809 21.062 1.69 1 88.31 13 LEU B C 1
ATOM 3038 O O . LEU B 1 13 ? -6.637 21.281 0.802 1 88.31 13 LEU B O 1
ATOM 3042 N N . LYS B 1 14 ? -6.156 20.891 2.934 1 90.44 14 LYS B N 1
ATOM 3043 C CA . LYS B 1 14 ? -7.566 20.797 3.314 1 90.44 14 LYS B CA 1
ATOM 3044 C C . LYS B 1 14 ? -8.211 22.188 3.359 1 90.44 14 LYS B C 1
ATOM 3046 O O . LYS B 1 14 ? -7.516 23.203 3.375 1 90.44 14 LYS B O 1
ATOM 3051 N N . SER B 1 15 ? -9.562 22.172 3.305 1 90.12 15 SER B N 1
ATOM 3052 C CA . SER B 1 15 ? -10.289 23.406 3.533 1 90.12 15 SER B CA 1
ATOM 3053 C C . SER B 1 15 ? -9.93 24.016 4.883 1 90.12 15 SER B C 1
ATOM 3055 O O . SER B 1 15 ? -9.453 23.328 5.777 1 90.12 15 SER B O 1
ATOM 3057 N N . PRO B 1 16 ? -10.156 25.297 5.031 1 90.25 16 PRO B N 1
ATOM 3058 C CA . PRO B 1 16 ? -9.781 25.969 6.285 1 90.25 16 PRO B CA 1
ATOM 3059 C C . PRO B 1 16 ? -10.414 25.312 7.508 1 90.25 16 PRO B C 1
ATOM 3061 O O . PRO B 1 16 ? -9.742 25.109 8.523 1 90.25 16 PRO B O 1
ATOM 3064 N N . ARG B 1 17 ? -11.641 24.984 7.391 1 91.44 17 ARG B N 1
ATOM 3065 C CA . ARG B 1 17 ? -12.336 24.359 8.516 1 91.44 17 ARG B CA 1
ATOM 3066 C C . ARG B 1 17 ? -11.75 23 8.836 1 91.44 17 ARG B C 1
ATOM 3068 O O . ARG B 1 17 ? -11.445 22.688 9.992 1 91.44 17 ARG B O 1
ATOM 3075 N N . SER B 1 18 ? -11.594 22.172 7.82 1 91.62 18 SER B N 1
ATOM 3076 C CA . SER B 1 18 ? -11.031 20.828 8 1 91.62 18 SER B CA 1
ATOM 3077 C C . SER B 1 18 ? -9.586 20.906 8.492 1 91.62 18 SER B C 1
ATOM 3079 O O . SER B 1 18 ? -9.18 20.125 9.344 1 91.62 18 SER B O 1
ATOM 3081 N N . ARG B 1 19 ? -8.852 21.797 7.93 1 94.19 19 ARG B N 1
ATOM 3082 C CA . ARG B 1 19 ? -7.465 21.984 8.328 1 94.19 19 ARG B CA 1
ATOM 3083 C C . ARG B 1 19 ? -7.359 22.297 9.82 1 94.19 19 ARG B C 1
ATOM 3085 O O . ARG B 1 19 ? -6.539 21.719 10.531 1 94.19 19 ARG B O 1
ATOM 3092 N N . ARG B 1 20 ? -8.211 23.188 10.281 1 94.69 20 ARG B N 1
ATOM 3093 C CA . ARG B 1 20 ? -8.227 23.547 11.695 1 94.69 20 ARG B CA 1
ATOM 3094 C C . ARG B 1 20 ? -8.539 22.328 12.562 1 94.69 20 ARG B C 1
ATOM 3096 O O . ARG B 1 20 ? -7.867 22.094 13.562 1 94.69 20 ARG B O 1
ATOM 3103 N N . ASN B 1 21 ? -9.508 21.578 12.148 1 95.38 21 ASN B N 1
ATOM 3104 C CA . ASN B 1 21 ? -9.875 20.375 12.883 1 95.38 21 ASN B CA 1
ATOM 3105 C C . ASN B 1 21 ? -8.727 19.375 12.93 1 95.38 21 ASN B C 1
ATOM 3107 O O . ASN B 1 21 ? -8.445 18.797 13.977 1 95.38 21 ASN B O 1
ATOM 3111 N N . PHE B 1 22 ? -8.062 19.219 11.82 1 97.06 22 PHE B N 1
ATOM 3112 C CA . PHE B 1 22 ? -6.953 18.281 11.734 1 97.06 22 PHE B CA 1
ATOM 3113 C C . PHE B 1 22 ? -5.793 18.734 12.609 1 97.06 22 PHE B C 1
ATOM 3115 O O . PHE B 1 22 ? -5.191 17.938 13.32 1 97.06 22 PHE B O 1
ATOM 3122 N N . GLU B 1 23 ? -5.531 20 12.578 1 97.12 23 GLU B N 1
ATOM 3123 C CA . GLU B 1 23 ? -4.441 20.531 13.383 1 97.12 23 GLU B CA 1
ATOM 3124 C C . GLU B 1 23 ? -4.742 20.422 14.867 1 97.12 23 GLU B C 1
ATOM 3126 O O . GLU B 1 23 ? -3.863 20.094 15.664 1 97.12 23 GLU B O 1
ATOM 3131 N N . TYR B 1 24 ? -5.977 20.672 15.234 1 97.19 24 TYR B N 1
ATOM 3132 C CA . TYR B 1 24 ? -6.367 20.531 16.625 1 97.19 24 TYR B CA 1
ATOM 3133 C C . TYR B 1 24 ? -6.23 19.078 17.094 1 97.19 24 TYR B C 1
ATOM 3135 O O . TYR B 1 24 ? -5.723 18.828 18.188 1 97.19 24 TYR B O 1
ATOM 3143 N N . THR B 1 25 ? -6.676 18.203 16.281 1 98 25 THR B N 1
ATOM 3144 C CA . THR B 1 25 ? -6.543 16.781 16.609 1 98 25 THR B CA 1
ATOM 3145 C C . THR B 1 25 ? -5.074 16.391 16.719 1 98 25 THR B C 1
ATOM 3147 O O . THR B 1 25 ? -4.695 15.641 17.609 1 98 25 THR B O 1
ATOM 3150 N N . LEU B 1 26 ? -4.258 16.906 15.82 1 98.31 26 LEU B N 1
ATOM 3151 C CA . LEU B 1 26 ? -2.828 16.625 15.844 1 98.31 26 LEU B CA 1
ATOM 3152 C C . LEU B 1 26 ? -2.203 17.125 17.156 1 98.31 26 LEU B C 1
ATOM 3154 O O . LEU B 1 26 ? -1.437 16.391 17.781 1 98.31 26 LEU B O 1
ATOM 3158 N N . ILE B 1 27 ? -2.57 18.312 17.547 1 97.62 27 ILE B N 1
ATOM 3159 C CA . ILE B 1 27 ? -2.055 18.891 18.781 1 97.62 27 ILE B CA 1
ATOM 3160 C C . ILE B 1 27 ? -2.443 18.016 19.969 1 97.62 27 ILE B C 1
ATOM 3162 O O . ILE B 1 27 ? -1.614 17.734 20.828 1 97.62 27 ILE B O 1
ATOM 3166 N N . ASN B 1 28 ? -3.662 17.562 19.938 1 97.44 28 ASN B N 1
ATOM 3167 C CA . ASN B 1 28 ? -4.113 16.688 21.016 1 97.44 28 ASN B CA 1
ATOM 3168 C C . ASN B 1 28 ? -3.344 15.375 21.016 1 97.44 28 ASN B C 1
ATOM 3170 O O . ASN B 1 28 ? -2.967 14.875 22.094 1 97.44 28 ASN B O 1
ATOM 3174 N N . ASN B 1 29 ? -3.127 14.805 19.859 1 98.25 29 ASN B N 1
ATOM 3175 C CA . ASN B 1 29 ? -2.354 13.578 19.766 1 98.25 29 ASN B CA 1
ATOM 3176 C C . ASN B 1 29 ? -0.931 13.766 20.297 1 98.25 29 ASN B C 1
ATOM 3178 O O . ASN B 1 29 ? -0.398 12.906 20.984 1 98.25 29 ASN B O 1
ATOM 3182 N N . ILE B 1 30 ? -0.32 14.867 19.938 1 97.12 30 ILE B N 1
ATOM 3183 C CA . ILE B 1 30 ? 1.026 15.195 20.406 1 97.12 30 ILE B CA 1
ATOM 3184 C C . ILE B 1 30 ? 1.039 15.312 21.922 1 97.12 30 ILE B C 1
ATOM 3186 O O . ILE B 1 30 ? 1.907 14.742 22.594 1 97.12 30 ILE B O 1
ATOM 3190 N N . ARG B 1 31 ? 0.048 16.031 22.438 1 95.25 31 ARG B N 1
ATOM 3191 C CA . ARG B 1 31 ? -0.059 16.203 23.875 1 95.25 31 ARG B CA 1
ATOM 3192 C C . ARG B 1 31 ? -0.164 14.867 24.594 1 95.25 31 ARG B C 1
ATOM 3194 O O . ARG B 1 31 ? 0.521 14.633 25.594 1 95.25 31 ARG B O 1
ATOM 3201 N N . ASN B 1 32 ? -0.928 14.031 24.078 1 95.06 32 ASN B N 1
ATOM 3202 C CA . ASN B 1 32 ? -1.142 12.719 24.688 1 95.06 32 ASN B CA 1
ATOM 3203 C C . ASN B 1 32 ? 0.118 11.859 24.609 1 95.06 32 ASN B C 1
ATOM 3205 O O . ASN B 1 32 ? 0.361 11.031 25.5 1 95.06 32 ASN B O 1
ATOM 3209 N N . THR B 1 33 ? 0.848 12.031 23.609 1 93.88 33 THR B N 1
ATOM 3210 C CA . THR B 1 33 ? 2.029 11.211 23.375 1 93.88 33 THR B CA 1
ATOM 3211 C C . THR B 1 33 ? 3.199 11.695 24.219 1 93.88 33 THR B C 1
ATOM 3213 O O . THR B 1 33 ? 3.912 10.891 24.828 1 93.88 33 THR B O 1
ATOM 3216 N N . ILE B 1 34 ? 3.377 12.992 24.344 1 91.25 34 ILE B N 1
ATOM 3217 C CA . ILE B 1 34 ? 4.527 13.578 25.016 1 91.25 34 ILE B CA 1
ATOM 3218 C C . ILE B 1 34 ? 4.219 13.75 26.5 1 91.25 34 ILE B C 1
ATOM 3220 O O . ILE B 1 34 ? 5.129 13.734 27.344 1 91.25 34 ILE B O 1
ATOM 3224 N N . GLY B 1 35 ? 3.008 13.734 26.953 1 85.06 35 GLY B N 1
ATOM 3225 C CA . GLY B 1 35 ? 2.602 13.82 28.344 1 85.06 35 GLY B CA 1
ATOM 3226 C C . GLY B 1 35 ? 2.693 15.227 28.906 1 85.06 35 GLY B C 1
ATOM 3227 O O . GLY B 1 35 ? 2.744 15.414 30.109 1 85.06 35 GLY B O 1
ATOM 3228 N N . GLY B 1 36 ? 2.885 16.266 28.031 1 79.88 36 GLY B N 1
ATOM 3229 C CA . GLY B 1 36 ? 2.902 17.609 28.562 1 79.88 36 GLY B CA 1
ATOM 3230 C C . GLY B 1 36 ? 3.705 18.578 27.703 1 79.88 36 GLY B C 1
ATOM 3231 O O . GLY B 1 36 ? 4.164 18.219 26.625 1 79.88 36 GLY B O 1
ATOM 3232 N N . GLY B 1 37 ? 3.637 19.828 28.203 1 88 37 GLY B N 1
ATOM 3233 C CA . GLY B 1 37 ? 4.316 20.891 27.484 1 88 37 GLY B CA 1
ATOM 3234 C C . GLY B 1 37 ? 3.363 21.906 26.891 1 88 37 GLY B C 1
ATOM 3235 O O . GLY B 1 37 ? 2.148 21.703 26.875 1 88 37 GLY B O 1
ATOM 3236 N N . LYS B 1 38 ? 4.016 22.969 26.531 1 94.62 38 LYS B N 1
ATOM 3237 C CA . LYS B 1 38 ? 3.256 24.016 25.875 1 94.62 38 LYS B CA 1
ATOM 3238 C C . LYS B 1 38 ? 3.279 23.844 24.359 1 94.62 38 LYS B C 1
ATOM 3240 O O . LYS B 1 38 ? 4.348 23.688 23.75 1 94.62 38 LYS B O 1
ATOM 3245 N N . ILE B 1 39 ? 2.088 23.766 23.812 1 96.25 39 ILE B N 1
ATOM 3246 C CA . ILE B 1 39 ? 1.954 23.547 22.375 1 96.25 39 ILE B CA 1
ATOM 3247 C C . ILE B 1 39 ? 1.09 24.641 21.766 1 96.25 39 ILE B C 1
ATOM 3249 O O . ILE B 1 39 ? 0.039 25 22.312 1 96.25 39 ILE B O 1
ATOM 3253 N N . TRP B 1 40 ? 1.544 25.188 20.672 1 95.31 40 TRP B N 1
ATOM 3254 C CA . TRP B 1 40 ? 0.718 26.188 20 1 95.31 40 TRP B CA 1
ATOM 3255 C C . TRP B 1 40 ? 1.003 26.203 18.5 1 95.31 40 TRP B C 1
ATOM 3257 O O . TRP B 1 40 ? 2.066 25.766 18.062 1 95.31 40 TRP B O 1
ATOM 3267 N N . ARG B 1 41 ? -0.008 26.578 17.719 1 93.19 41 ARG B N 1
ATOM 3268 C CA . ARG B 1 41 ? 0.103 26.703 16.266 1 93.19 41 ARG B CA 1
ATOM 3269 C C . ARG B 1 41 ? 0.77 28.016 15.875 1 93.19 41 ARG B C 1
ATOM 3271 O O . ARG B 1 41 ? 0.544 29.047 16.516 1 93.19 41 ARG B O 1
ATOM 3278 N N . SER B 1 42 ? 1.568 27.953 14.859 1 89.75 42 SER B N 1
ATOM 3279 C CA . SER B 1 42 ? 2.223 29.141 14.336 1 89.75 42 SER B CA 1
ATOM 3280 C C . SER B 1 42 ? 2.369 29.078 12.82 1 89.75 42 SER B C 1
ATOM 3282 O O . SER B 1 42 ? 3.326 28.484 12.312 1 89.75 42 SER B O 1
ATOM 3284 N N . GLN B 1 43 ? 1.503 29.828 12.086 1 86.56 43 GLN B N 1
ATOM 3285 C CA . GLN B 1 43 ? 1.572 30.031 10.641 1 86.56 43 GLN B CA 1
ATOM 3286 C C . GLN B 1 43 ? 1.995 28.75 9.914 1 86.56 43 GLN B C 1
ATOM 3288 O O . GLN B 1 43 ? 2.957 28.766 9.148 1 86.56 43 GLN B O 1
ATOM 3293 N N . GLY B 1 44 ? 1.383 27.672 10.18 1 89.06 44 GLY B N 1
ATOM 3294 C CA . GLY B 1 44 ? 1.572 26.469 9.391 1 89.06 44 GLY B CA 1
ATOM 3295 C C . GLY B 1 44 ? 2.426 25.422 10.086 1 89.06 44 GLY B C 1
ATOM 3296 O O . GLY B 1 44 ? 2.617 24.328 9.57 1 89.06 44 GLY B O 1
ATOM 3297 N N . VAL B 1 45 ? 3.014 25.812 11.219 1 95.94 45 VAL B N 1
ATOM 3298 C CA . VAL B 1 45 ? 3.762 24.828 12.008 1 95.94 45 VAL B CA 1
ATOM 3299 C C . VAL B 1 45 ? 3.193 24.766 13.43 1 95.94 45 VAL B C 1
ATOM 3301 O O . VAL B 1 45 ? 2.344 25.578 13.797 1 95.94 45 VAL B O 1
ATOM 3304 N N . ILE B 1 46 ? 3.611 23.766 14.062 1 97.19 46 ILE B N 1
ATOM 3305 C CA . ILE B 1 46 ? 3.277 23.594 15.477 1 97.19 46 ILE B CA 1
ATOM 3306 C C . ILE B 1 46 ? 4.543 23.703 16.328 1 97.19 46 ILE B C 1
ATOM 3308 O O . ILE B 1 46 ? 5.578 23.125 15.977 1 97.19 46 ILE B O 1
ATOM 3312 N N . LEU B 1 47 ? 4.484 24.531 17.328 1 96.94 47 LEU B N 1
ATOM 3313 C CA . LEU B 1 47 ? 5.609 24.672 18.25 1 96.94 47 LEU B CA 1
ATOM 3314 C C . LEU B 1 47 ? 5.332 23.938 19.562 1 96.94 47 LEU B C 1
ATOM 3316 O O . LEU B 1 47 ? 4.219 24 20.078 1 96.94 47 LEU B O 1
ATOM 3320 N N . LEU B 1 48 ? 6.285 23.203 19.969 1 96.5 48 LEU B N 1
ATOM 3321 C CA . LEU B 1 48 ? 6.199 22.438 21.203 1 96.5 48 LEU B CA 1
ATOM 3322 C C . LEU B 1 48 ? 7.344 22.797 22.156 1 96.5 48 LEU B C 1
ATOM 3324 O O . LEU B 1 48 ? 8.516 22.703 21.781 1 96.5 48 LEU B O 1
ATOM 3328 N N . GLU B 1 49 ? 7.055 23.266 23.312 1 95.44 49 GLU B N 1
ATOM 3329 C CA . GLU B 1 49 ? 8.031 23.547 24.359 1 95.44 49 GLU B CA 1
ATOM 3330 C C . GLU B 1 49 ? 7.945 22.531 25.484 1 95.44 49 GLU B C 1
ATOM 3332 O O . GLU B 1 49 ? 6.895 22.375 26.109 1 95.44 49 GLU B O 1
ATOM 3337 N N . VAL B 1 50 ? 9 21.781 25.609 1 91.56 50 VAL B N 1
ATOM 3338 C CA . VAL B 1 50 ? 9.008 20.75 26.641 1 91.56 50 VAL B CA 1
ATOM 3339 C C . VAL B 1 50 ? 10.172 20.984 27.594 1 91.56 50 VAL B C 1
ATOM 3341 O O . VAL B 1 50 ? 11.125 21.688 27.266 1 91.56 50 VAL B O 1
ATOM 3344 N N . ASN B 1 51 ? 9.961 20.406 28.828 1 82.62 51 ASN B N 1
ATOM 3345 C CA . ASN B 1 51 ? 11.07 20.438 29.781 1 82.62 51 ASN B CA 1
ATOM 3346 C C . ASN B 1 51 ? 12.156 19.422 29.391 1 82.62 51 ASN B C 1
ATOM 3348 O O . ASN B 1 51 ? 11.859 18.266 29.094 1 82.62 51 ASN B O 1
ATOM 3352 N N . ASP B 1 52 ? 13.43 19.797 29.031 1 65.88 52 ASP B N 1
ATOM 3353 C CA . ASP B 1 52 ? 14.562 19.078 28.469 1 65.88 52 ASP B CA 1
ATOM 3354 C C . ASP B 1 52 ? 14.719 17.703 29.125 1 65.88 52 ASP B C 1
ATOM 3356 O O . ASP B 1 52 ? 15.008 16.719 28.453 1 65.88 52 ASP B O 1
ATOM 3360 N N . ASN B 1 53 ? 14.664 17.547 30.406 1 61.59 53 ASN B N 1
ATOM 3361 C CA . ASN B 1 53 ? 15.039 16.344 31.156 1 61.59 53 ASN B CA 1
ATOM 3362 C C . ASN B 1 53 ? 14.016 15.234 30.953 1 61.59 53 ASN B C 1
ATOM 3364 O O . ASN B 1 53 ? 14.312 14.062 31.203 1 61.59 53 ASN B O 1
ATOM 3368 N N . ASN B 1 54 ? 12.906 15.57 30.406 1 59.16 54 ASN B N 1
ATOM 3369 C CA . ASN B 1 54 ? 11.875 14.562 30.609 1 59.16 54 ASN B CA 1
ATOM 3370 C C . ASN B 1 54 ? 11.172 14.203 29.297 1 59.16 54 ASN B C 1
ATOM 3372 O O . ASN B 1 54 ? 10.539 13.148 29.203 1 59.16 54 ASN B O 1
ATOM 3376 N N . ALA B 1 55 ? 11.516 15.039 28.266 1 69.81 55 ALA B N 1
ATOM 3377 C CA . ALA B 1 55 ? 10.578 14.758 27.172 1 69.81 55 ALA B CA 1
ATOM 3378 C C . ALA B 1 55 ? 11.234 13.883 26.109 1 69.81 55 ALA B C 1
ATOM 3380 O O . ALA B 1 55 ? 12.383 14.125 25.719 1 69.81 55 ALA B O 1
ATOM 3381 N N . ASN B 1 56 ? 10.625 12.672 25.953 1 85.19 56 ASN B N 1
ATOM 3382 C CA . ASN B 1 56 ? 11.016 11.812 24.844 1 85.19 56 ASN B CA 1
ATOM 3383 C C . ASN B 1 56 ? 10.461 12.32 23.516 1 85.19 56 ASN B C 1
ATOM 3385 O O . ASN B 1 56 ? 9.469 11.789 23.016 1 85.19 56 ASN B O 1
ATOM 3389 N N . ILE B 1 57 ? 11.172 13.305 22.922 1 90.88 57 ILE B N 1
ATOM 3390 C CA . ILE B 1 57 ? 10.68 13.938 21.703 1 90.88 57 ILE B CA 1
ATOM 3391 C C . ILE B 1 57 ? 10.711 12.938 20.562 1 90.88 57 ILE B C 1
ATOM 3393 O O . ILE B 1 57 ? 10.062 13.141 19.531 1 90.88 57 ILE B O 1
ATOM 3397 N N . GLU B 1 58 ? 11.492 11.844 20.766 1 92 58 GLU B N 1
ATOM 3398 C CA . GLU B 1 58 ? 11.562 10.812 19.734 1 92 58 GLU B CA 1
ATOM 3399 C C . GLU B 1 58 ? 10.203 10.148 19.531 1 92 58 GLU B C 1
ATOM 3401 O O . GLU B 1 58 ? 9.945 9.594 18.453 1 92 58 GLU B O 1
ATOM 3406 N N . ALA B 1 59 ? 9.336 10.281 20.516 1 94.75 59 ALA B N 1
ATOM 3407 C CA . ALA B 1 59 ? 8 9.695 20.422 1 94.75 59 ALA B CA 1
ATOM 3408 C C . ALA B 1 59 ? 7.18 10.367 19.328 1 94.75 59 ALA B C 1
ATOM 3410 O O . ALA B 1 59 ? 6.191 9.805 18.844 1 94.75 59 ALA B O 1
ATOM 3411 N N . LEU B 1 60 ? 7.629 11.555 18.922 1 96.75 60 LEU B N 1
ATOM 3412 C CA . LEU B 1 60 ? 6.938 12.289 17.875 1 96.75 60 LEU B CA 1
ATOM 3413 C C . LEU B 1 60 ? 7.051 11.562 16.531 1 96.75 60 LEU B C 1
ATOM 3415 O O . LEU B 1 60 ? 6.254 11.797 15.625 1 96.75 60 LEU B O 1
ATOM 3419 N N . SER B 1 61 ? 8.039 10.695 16.422 1 97.12 61 SER B N 1
ATOM 3420 C CA . SER B 1 61 ? 8.234 9.93 15.195 1 97.12 61 SER B CA 1
ATOM 3421 C C . SER B 1 61 ? 7.125 8.891 15.008 1 97.12 61 SER B C 1
ATOM 3423 O O . SER B 1 61 ? 7.023 8.273 13.953 1 97.12 61 SER B O 1
ATOM 3425 N N . GLU B 1 62 ? 6.262 8.758 15.984 1 97.44 62 GLU B N 1
ATOM 3426 C CA . GLU B 1 62 ? 5.18 7.781 15.914 1 97.44 62 GLU B CA 1
ATOM 3427 C C . GLU B 1 62 ? 3.816 8.469 16 1 97.44 62 GLU B C 1
ATOM 3429 O O . GLU B 1 62 ? 2.82 7.832 16.359 1 97.44 62 GLU B O 1
ATOM 3434 N N . VAL B 1 63 ? 3.811 9.742 15.734 1 98.25 63 VAL B N 1
ATOM 3435 C CA . VAL B 1 63 ? 2.551 10.477 15.703 1 98.25 63 VAL B CA 1
ATOM 3436 C C . VAL B 1 63 ? 2.17 10.789 14.258 1 98.25 63 VAL B C 1
ATOM 3438 O O . VAL B 1 63 ? 2.779 11.656 13.617 1 98.25 63 VAL B O 1
ATOM 3441 N N . PHE B 1 64 ? 1.165 10.109 13.797 1 98.62 64 PHE B N 1
ATOM 3442 C CA . PHE B 1 64 ? 0.713 10.359 12.43 1 98.62 64 PHE B CA 1
ATOM 3443 C C . PHE B 1 64 ? 0.266 11.805 12.266 1 98.62 64 PHE B C 1
ATOM 3445 O O . PHE B 1 64 ? -0.339 12.383 13.172 1 98.62 64 PHE B O 1
ATOM 3452 N N . GLY B 1 65 ? 0.506 12.305 11.094 1 98.25 65 GLY B N 1
ATOM 3453 C CA . GLY B 1 65 ? 0.203 13.695 10.812 1 98.25 65 GLY B CA 1
ATOM 3454 C C . GLY B 1 65 ? 1.427 14.594 10.844 1 98.25 65 GLY B C 1
ATOM 3455 O O . GLY B 1 65 ? 1.369 15.75 10.406 1 98.25 65 GLY B O 1
ATOM 3456 N N . ILE B 1 66 ? 2.518 14.086 11.352 1 98.44 66 ILE B N 1
ATOM 3457 C CA . ILE B 1 66 ? 3.758 14.852 11.422 1 98.44 66 ILE B CA 1
ATOM 3458 C C . ILE B 1 66 ? 4.641 14.508 10.227 1 98.44 66 ILE B C 1
ATOM 3460 O O . ILE B 1 66 ? 4.941 13.336 9.984 1 98.44 66 ILE B O 1
ATOM 3464 N N . SER B 1 67 ? 5.027 15.461 9.5 1 97.88 67 SER B N 1
ATOM 3465 C CA . SER B 1 67 ? 5.977 15.258 8.414 1 97.88 67 SER B CA 1
ATOM 3466 C C . SER B 1 67 ? 7.41 15.203 8.93 1 97.88 67 SER B C 1
ATOM 3468 O O . SER B 1 67 ? 8.148 14.266 8.617 1 97.88 67 SER B O 1
ATOM 3470 N N . SER B 1 68 ? 7.715 16.156 9.75 1 98.06 68 SER B N 1
ATOM 3471 C CA . SER B 1 68 ? 9.039 16.234 10.359 1 98.06 68 SER B CA 1
ATOM 3472 C C . SER B 1 68 ? 9.016 17.109 11.609 1 98.06 68 SER B C 1
ATOM 3474 O O . SER B 1 68 ? 8.039 17.828 11.859 1 98.06 68 SER B O 1
ATOM 3476 N N . PHE B 1 69 ? 10.008 16.984 12.367 1 97.88 69 PHE B N 1
ATOM 3477 C CA . PHE B 1 69 ? 10.172 17.859 13.523 1 97.88 69 PHE B CA 1
ATOM 3478 C C . PHE B 1 69 ? 11.648 18.094 13.828 1 97.88 69 PHE B C 1
ATOM 3480 O O . PHE B 1 69 ? 12.5 17.297 13.438 1 97.88 69 PHE B O 1
ATOM 3487 N N . SER B 1 70 ? 11.945 19.25 14.5 1 97.38 70 SER B N 1
ATOM 3488 C CA . SER B 1 70 ? 13.32 19.672 14.75 1 97.38 70 SER B CA 1
ATOM 3489 C C . SER B 1 70 ? 13.438 20.391 16.094 1 97.38 70 SER B C 1
ATOM 3491 O O . SER B 1 70 ? 12.68 21.312 16.375 1 97.38 70 SER B O 1
ATOM 3493 N N . PRO B 1 71 ? 14.359 19.891 16.906 1 96.25 71 PRO B N 1
ATOM 3494 C CA . PRO B 1 71 ? 14.734 20.766 18.016 1 96.25 71 PRO B CA 1
ATOM 3495 C C . PRO B 1 71 ? 15.352 22.078 17.547 1 96.25 71 PRO B C 1
ATOM 3497 O O . PRO B 1 71 ? 16.188 22.078 16.641 1 96.25 71 PRO B O 1
ATOM 3500 N N . VAL B 1 72 ? 14.938 23.172 18.203 1 96.88 72 VAL B N 1
ATOM 3501 C CA . VAL B 1 72 ? 15.383 24.453 17.641 1 96.88 72 VAL B CA 1
ATOM 3502 C C . VAL B 1 72 ? 15.867 25.359 18.781 1 96.88 72 VAL B C 1
ATOM 3504 O O . VAL B 1 72 ? 15.492 25.172 19.938 1 96.88 72 VAL B O 1
ATOM 3507 N N . ILE B 1 73 ? 16.797 26.219 18.422 1 97.25 73 ILE B N 1
ATOM 3508 C CA . ILE B 1 73 ? 17.156 27.375 19.234 1 97.25 73 ILE B CA 1
ATOM 3509 C C . ILE B 1 73 ? 16.438 28.625 18.688 1 97.25 73 ILE B C 1
ATOM 3511 O O . ILE B 1 73 ? 16.438 28.859 17.484 1 97.25 73 ILE B O 1
ATOM 3515 N N . ALA B 1 74 ? 15.82 29.344 19.594 1 96.69 74 ALA B N 1
ATOM 3516 C CA . ALA B 1 74 ? 15.023 30.484 19.141 1 96.69 74 ALA B CA 1
ATOM 3517 C C . ALA B 1 74 ? 15.555 31.781 19.734 1 96.69 74 ALA B C 1
ATOM 3519 O O . ALA B 1 74 ? 16.016 31.812 20.875 1 96.69 74 ALA B O 1
ATOM 3520 N N . ILE B 1 75 ? 15.531 32.812 18.938 1 96.62 75 ILE B N 1
ATOM 3521 C CA . ILE B 1 75 ? 15.789 34.156 19.453 1 96.62 75 ILE B CA 1
ATOM 3522 C C . ILE B 1 75 ? 14.688 35.094 19 1 96.62 75 ILE B C 1
ATOM 3524 O O . ILE B 1 75 ? 14.07 34.875 17.953 1 96.62 75 ILE B O 1
ATOM 3528 N N . LYS B 1 76 ? 14.477 36.094 19.812 1 95.31 76 LYS B N 1
ATOM 3529 C CA . LYS B 1 76 ? 13.523 37.125 19.438 1 95.31 76 LYS B CA 1
ATOM 3530 C C . LYS B 1 76 ? 14.219 38.281 18.703 1 95.31 76 LYS B C 1
ATOM 3532 O O . LYS B 1 76 ? 14.531 39.312 19.297 1 95.31 76 LYS B O 1
ATOM 3537 N N . SER B 1 77 ? 14.492 38.062 17.531 1 88.62 77 SER B N 1
ATOM 3538 C CA . SER B 1 77 ? 15.109 39.094 16.688 1 88.62 77 SER B CA 1
ATOM 3539 C C . SER B 1 77 ? 14.875 38.812 15.211 1 88.62 77 SER B C 1
ATOM 3541 O O . SER B 1 77 ? 14.938 37.656 14.781 1 88.62 77 SER B O 1
ATOM 3543 N N . ASN B 1 78 ? 14.562 39.969 14.547 1 85.38 78 ASN B N 1
ATOM 3544 C CA . ASN B 1 78 ? 14.516 39.844 13.094 1 85.38 78 ASN B CA 1
ATOM 3545 C C . ASN B 1 78 ? 15.555 40.75 12.422 1 85.38 78 ASN B C 1
ATOM 3547 O O . ASN B 1 78 ? 15.398 41.094 11.258 1 85.38 78 ASN B O 1
ATOM 3551 N N . ASN B 1 79 ? 16.609 41.062 13.227 1 93.38 79 ASN B N 1
ATOM 3552 C CA . ASN B 1 79 ? 17.75 41.812 12.68 1 93.38 79 ASN B CA 1
ATOM 3553 C C . ASN B 1 79 ? 18.766 40.844 12.047 1 93.38 79 ASN B C 1
ATOM 3555 O O . ASN B 1 79 ? 19.188 39.875 12.672 1 93.38 79 ASN B O 1
ATOM 3559 N N . LEU B 1 80 ? 19.125 41.25 10.844 1 97 80 LEU B N 1
ATOM 3560 C CA . LEU B 1 80 ? 19.969 40.344 10.062 1 97 80 LEU B CA 1
ATOM 3561 C C . LEU B 1 80 ? 21.297 40.094 10.781 1 97 80 LEU B C 1
ATOM 3563 O O . LEU B 1 80 ? 21.766 38.938 10.828 1 97 80 LEU B O 1
ATOM 3567 N N . GLU B 1 81 ? 21.859 41.125 11.352 1 96.94 81 GLU B N 1
ATOM 3568 C CA . GLU B 1 81 ? 23.141 40.969 12.016 1 96.94 81 GLU B CA 1
ATOM 3569 C C . GLU B 1 81 ? 23.047 40.062 13.234 1 96.94 81 GLU B C 1
ATOM 3571 O O . GLU B 1 81 ? 23.922 39.25 13.477 1 96.94 81 GLU B O 1
ATOM 3576 N N . ASP B 1 82 ? 21.969 40.25 13.922 1 97.12 82 ASP B N 1
ATOM 3577 C CA . ASP B 1 82 ? 21.719 39.406 15.086 1 97.12 82 ASP B CA 1
ATOM 3578 C C . ASP B 1 82 ? 21.578 37.938 14.68 1 97.12 82 ASP B C 1
ATOM 3580 O O . ASP B 1 82 ? 22.094 37.031 15.352 1 97.12 82 ASP B O 1
ATOM 3584 N N . ILE B 1 83 ? 20.859 37.719 13.633 1 97.88 83 ILE B N 1
ATOM 3585 C CA . ILE B 1 83 ? 20.609 36.375 13.125 1 97.88 83 ILE B CA 1
ATOM 3586 C C . ILE B 1 83 ? 21.922 35.719 12.711 1 97.88 83 ILE B C 1
ATOM 3588 O O . ILE B 1 83 ? 22.203 34.594 13.094 1 97.88 83 ILE B O 1
ATOM 3592 N N . VAL B 1 84 ? 22.75 36.469 12.031 1 98.12 84 VAL B N 1
ATOM 3593 C CA . VAL B 1 84 ? 24.016 35.938 11.539 1 98.12 84 VAL B CA 1
ATOM 3594 C C . VAL B 1 84 ? 24.953 35.625 12.711 1 98.12 84 VAL B C 1
ATOM 3596 O O . VAL B 1 84 ? 25.594 34.562 12.727 1 98.12 84 VAL B O 1
ATOM 3599 N N . ASN B 1 85 ? 24.984 36.531 13.68 1 97.88 85 ASN B N 1
ATOM 3600 C CA . ASN B 1 85 ? 25.828 36.312 14.852 1 97.88 85 ASN B CA 1
ATOM 3601 C C . ASN B 1 85 ? 25.406 35.062 15.633 1 97.88 85 ASN B C 1
ATOM 3603 O O . ASN B 1 85 ? 26.25 34.281 16.062 1 97.88 85 ASN B O 1
ATOM 3607 N N . LYS B 1 86 ? 24.141 34.969 15.742 1 97.81 86 LYS B N 1
ATOM 3608 C CA . LYS B 1 86 ? 23.641 33.812 16.469 1 97.81 86 LYS B CA 1
ATOM 3609 C C . LYS B 1 86 ? 23.922 32.5 15.703 1 97.81 86 LYS B C 1
ATOM 3611 O O . LYS B 1 86 ? 24.25 31.484 16.312 1 97.81 86 LYS B O 1
ATOM 3616 N N . ALA B 1 87 ? 23.734 32.562 14.406 1 98.31 87 ALA B N 1
ATOM 3617 C CA . ALA B 1 87 ? 24.031 31.391 13.57 1 98.31 87 ALA B CA 1
ATOM 3618 C C . ALA B 1 87 ? 25.484 30.953 13.758 1 98.31 87 ALA B C 1
ATOM 3620 O O . ALA B 1 87 ? 25.766 29.766 13.898 1 98.31 87 ALA B O 1
ATOM 3621 N N . LYS B 1 88 ? 26.344 31.922 13.758 1 98 88 LYS B N 1
ATOM 3622 C CA . LYS B 1 88 ? 27.766 31.625 13.961 1 98 88 LYS B CA 1
ATOM 3623 C C . LYS B 1 88 ? 28 30.969 15.32 1 98 88 LYS B C 1
ATOM 3625 O O . LYS B 1 88 ? 28.734 29.984 15.414 1 98 88 LYS B O 1
ATOM 3630 N N . GLU B 1 89 ? 27.375 31.562 16.266 1 97.75 89 GLU B N 1
ATOM 3631 C CA . GLU B 1 89 ? 27.516 31.062 17.641 1 97.75 89 GLU B CA 1
ATOM 3632 C C . GLU B 1 89 ? 27.062 29.609 17.734 1 97.75 89 GLU B C 1
ATOM 3634 O O . GLU B 1 89 ? 27.734 28.797 18.375 1 97.75 89 GLU B O 1
ATOM 3639 N N . ILE B 1 90 ? 26 29.234 17.062 1 97.62 90 ILE B N 1
ATOM 3640 C CA . ILE B 1 90 ? 25.359 27.938 17.219 1 97.62 90 ILE B CA 1
ATOM 3641 C C . ILE B 1 90 ? 26.047 26.906 16.328 1 97.62 90 ILE B C 1
ATOM 3643 O O . ILE B 1 90 ? 26.25 25.766 16.734 1 97.62 90 ILE B O 1
ATOM 3647 N N . PHE B 1 91 ? 26.484 27.266 15.07 1 98.31 91 PHE B N 1
ATOM 3648 C CA . PHE B 1 91 ? 26.734 26.25 14.055 1 98.31 91 PHE B CA 1
ATOM 3649 C C . PHE B 1 91 ? 28.219 26.172 13.727 1 98.31 91 PHE B C 1
ATOM 3651 O O . PHE B 1 91 ? 28.656 25.281 12.992 1 98.31 91 PHE B O 1
ATOM 3658 N N . ALA B 1 92 ? 29.047 27.125 14.266 1 97.88 92 ALA B N 1
ATOM 3659 C CA . ALA B 1 92 ? 30.469 27.125 13.93 1 97.88 92 ALA B CA 1
ATOM 3660 C C . ALA B 1 92 ? 31.109 25.766 14.195 1 97.88 92 ALA B C 1
ATOM 3662 O O . ALA B 1 92 ? 31.828 25.234 13.352 1 97.88 92 ALA B O 1
ATOM 3663 N N . GLU B 1 93 ? 30.812 25.219 15.281 1 97.69 93 GLU B N 1
ATOM 3664 C CA . GLU B 1 93 ? 31.375 23.938 15.648 1 97.69 93 GLU B CA 1
ATOM 3665 C C . GLU B 1 93 ? 30.766 22.812 14.812 1 97.69 93 GLU B C 1
ATOM 3667 O O . GLU B 1 93 ? 31.438 21.828 14.492 1 97.69 93 GLU B O 1
ATOM 3672 N N . ILE B 1 94 ? 29.531 22.938 14.438 1 97.5 94 ILE B N 1
ATOM 3673 C CA . ILE B 1 94 ? 28.781 21.906 13.727 1 97.5 94 ILE B CA 1
ATOM 3674 C C . ILE B 1 94 ? 29.328 21.75 12.312 1 97.5 94 ILE B C 1
ATOM 3676 O O . ILE B 1 94 ? 29.422 20.641 11.789 1 97.5 94 ILE B O 1
ATOM 3680 N N . VAL B 1 95 ? 29.766 22.844 11.711 1 97.94 95 VAL B N 1
ATOM 3681 C CA . VAL B 1 95 ? 30.172 22.812 10.312 1 97.94 95 VAL B CA 1
ATOM 3682 C C . VAL B 1 95 ? 31.672 22.531 10.219 1 97.94 95 VAL B C 1
ATOM 3684 O O . VAL B 1 95 ? 32.219 22.438 9.125 1 97.94 95 VAL B O 1
ATOM 3687 N N . LYS B 1 96 ? 32.344 22.516 11.32 1 97.5 96 LYS B N 1
ATOM 3688 C CA . LYS B 1 96 ? 33.781 22.375 11.336 1 97.5 96 LYS B CA 1
ATOM 3689 C C . LYS B 1 96 ? 34.219 21.172 10.508 1 97.5 96 LYS B C 1
ATOM 3691 O O . LYS B 1 96 ? 33.812 20.047 10.766 1 97.5 96 LYS B O 1
ATOM 3696 N N . GLY B 1 97 ? 35.062 21.5 9.523 1 96.25 97 GLY B N 1
ATOM 3697 C CA . GLY B 1 97 ? 35.625 20.453 8.703 1 96.25 97 GLY B CA 1
ATOM 3698 C C . GLY B 1 97 ? 34.625 19.797 7.777 1 96.25 97 GLY B C 1
ATOM 3699 O O . GLY B 1 97 ? 34.875 18.703 7.27 1 96.25 97 GLY B O 1
ATOM 3700 N N . LYS B 1 98 ? 33.5 20.359 7.574 1 98 98 LYS B N 1
ATOM 3701 C CA . LYS B 1 98 ? 32.469 19.766 6.754 1 98 98 LYS B CA 1
ATOM 3702 C C . LYS B 1 98 ? 32.031 20.703 5.633 1 98 98 LYS B C 1
ATOM 3704 O O . LYS B 1 98 ? 32.25 21.922 5.727 1 98 98 LYS B O 1
ATOM 3709 N N . ILE B 1 99 ? 31.5 20.141 4.648 1 98.25 99 ILE B N 1
ATOM 3710 C CA . ILE B 1 99 ? 30.844 20.891 3.594 1 98.25 99 ILE B CA 1
ATOM 3711 C C . ILE B 1 99 ? 29.391 21.188 3.998 1 98.25 99 ILE B C 1
ATOM 3713 O O . ILE B 1 99 ? 28.656 20.266 4.363 1 98.25 99 ILE B O 1
ATOM 3717 N N . PHE B 1 100 ? 29.062 22.5 3.992 1 98.38 100 PHE B N 1
ATOM 3718 C CA . PHE B 1 100 ? 27.75 22.812 4.543 1 98.38 100 PHE B CA 1
ATOM 3719 C C . PHE B 1 100 ? 26.938 23.656 3.566 1 98.38 100 PHE B C 1
ATOM 3721 O O . PHE B 1 100 ? 27.453 24.062 2.516 1 98.38 100 PHE B O 1
ATOM 3728 N N . ALA B 1 101 ? 25.656 23.781 3.82 1 98.56 101 ALA B N 1
ATOM 3729 C CA . ALA B 1 101 ? 24.734 24.688 3.143 1 98.56 101 ALA B CA 1
ATOM 3730 C C . ALA B 1 101 ? 23.781 25.344 4.137 1 98.56 101 ALA B C 1
ATOM 3732 O O . ALA B 1 101 ? 23.375 24.734 5.125 1 98.56 101 ALA B O 1
ATOM 3733 N N . VAL B 1 102 ? 23.422 26.594 3.881 1 98.38 102 VAL B N 1
ATOM 3734 C CA . VAL B 1 102 ? 22.453 27.297 4.699 1 98.38 102 VAL B CA 1
ATOM 3735 C C . VAL B 1 102 ? 21.125 27.391 3.953 1 98.38 102 VAL B C 1
ATOM 3737 O O . VAL B 1 102 ? 21.078 27.766 2.779 1 98.38 102 VAL B O 1
ATOM 3740 N N . ARG B 1 103 ? 20.125 26.906 4.59 1 98.25 103 ARG B N 1
ATOM 3741 C CA . ARG B 1 103 ? 18.766 27.016 4.086 1 98.25 103 ARG B CA 1
ATOM 3742 C C . ARG B 1 103 ? 17.953 28 4.926 1 98.25 103 ARG B C 1
ATOM 3744 O O . ARG B 1 103 ? 17.766 27.797 6.125 1 98.25 103 ARG B O 1
ATOM 3751 N N . ALA B 1 104 ? 17.469 29.078 4.32 1 97.69 104 ALA B N 1
ATOM 3752 C CA . ALA B 1 104 ? 16.703 30.078 5.059 1 97.69 104 ALA B CA 1
ATOM 3753 C C . ALA B 1 104 ? 15.258 30.141 4.566 1 97.69 104 ALA B C 1
ATOM 3755 O O . ALA B 1 104 ? 14.992 29.984 3.371 1 97.69 104 ALA B O 1
ATOM 3756 N N . LYS B 1 105 ? 14.359 30.234 5.43 1 95.94 105 LYS B N 1
ATOM 3757 C CA . LYS B 1 105 ? 12.938 30.422 5.148 1 95.94 105 LYS B CA 1
ATOM 3758 C C . LYS B 1 105 ? 12.391 31.641 5.906 1 95.94 105 LYS B C 1
ATOM 3760 O O . LYS B 1 105 ? 12.742 31.859 7.066 1 95.94 105 LYS B O 1
ATOM 3765 N N . ARG B 1 106 ? 11.594 32.406 5.203 1 94.38 106 ARG B N 1
ATOM 3766 C CA . ARG B 1 106 ? 11.047 33.625 5.82 1 94.38 106 ARG B CA 1
ATOM 3767 C C . ARG B 1 106 ? 9.531 33.656 5.672 1 94.38 106 ARG B C 1
ATOM 3769 O O . ARG B 1 106 ? 8.992 33.344 4.613 1 94.38 106 ARG B O 1
ATOM 3776 N N . ILE B 1 107 ? 8.906 33.906 6.727 1 93.25 107 ILE B N 1
ATOM 3777 C CA . ILE B 1 107 ? 7.477 34.156 6.75 1 93.25 107 ILE B CA 1
ATOM 3778 C C . ILE B 1 107 ? 7.219 35.531 7.395 1 93.25 107 ILE B C 1
ATOM 3780 O O . ILE B 1 107 ? 7.613 35.75 8.539 1 93.25 107 ILE B O 1
ATOM 3784 N N . GLY B 1 108 ? 6.582 36.406 6.762 1 92.19 108 GLY B N 1
ATOM 3785 C CA . GLY B 1 108 ? 6.355 37.75 7.238 1 92.19 108 GLY B CA 1
ATOM 3786 C C . GLY B 1 108 ? 7.113 38.812 6.438 1 92.19 108 GLY B C 1
ATOM 3787 O O . GLY B 1 108 ? 7.578 38.531 5.332 1 92.19 108 GLY B O 1
ATOM 3788 N N . SER B 1 109 ? 7.145 40.062 6.961 1 93.5 109 SER B N 1
ATOM 3789 C CA . SER B 1 109 ? 7.793 41.156 6.27 1 93.5 109 SER B CA 1
ATOM 3790 C C . SER B 1 109 ? 9.102 41.531 6.953 1 93.5 109 SER B C 1
ATOM 3792 O O . SER B 1 109 ? 9.117 41.844 8.148 1 93.5 109 SER B O 1
ATOM 3794 N N . HIS B 1 110 ? 10.18 41.562 6.156 1 95 110 HIS B N 1
ATOM 3795 C CA . HIS B 1 110 ? 11.516 41.844 6.66 1 95 110 HIS B CA 1
ATOM 3796 C C . HIS B 1 110 ? 12.281 42.75 5.688 1 95 110 HIS B C 1
ATOM 3798 O O . HIS B 1 110 ? 11.914 42.844 4.512 1 95 110 HIS B O 1
ATOM 3804 N N . SER B 1 111 ? 13.359 43.375 6.184 1 95.12 111 SER B N 1
ATOM 3805 C CA . SER B 1 111 ? 14.172 44.25 5.375 1 95.12 111 SER B CA 1
ATOM 3806 C C . SER B 1 111 ? 15.211 43.5 4.562 1 95.12 111 SER B C 1
ATOM 3808 O O . SER B 1 111 ? 16.047 44.094 3.895 1 95.12 111 SER B O 1
ATOM 3810 N N . PHE B 1 112 ? 15.211 42.25 4.645 1 96.81 112 PHE B N 1
ATOM 3811 C CA . PHE B 1 112 ? 16.125 41.375 3.922 1 96.81 112 PHE B CA 1
ATOM 3812 C C . PHE B 1 112 ? 15.375 40.188 3.332 1 96.81 112 PHE B C 1
ATOM 3814 O O . PHE B 1 112 ? 14.203 39.969 3.656 1 96.81 112 PHE B O 1
ATOM 3821 N N . THR B 1 113 ? 16.016 39.438 2.441 1 96.56 113 THR B N 1
ATOM 3822 C CA . THR B 1 113 ? 15.43 38.25 1.835 1 96.56 113 THR B CA 1
ATOM 3823 C C . THR B 1 113 ? 16.062 37 2.408 1 96.56 113 THR B C 1
ATOM 3825 O O . THR B 1 113 ? 17.047 37.062 3.135 1 96.56 113 THR B O 1
ATOM 3828 N N . SER B 1 114 ? 15.43 35.906 2.156 1 96.56 114 SER B N 1
ATOM 3829 C CA . SER B 1 114 ? 16 34.625 2.572 1 96.56 114 SER B CA 1
ATOM 3830 C C . SER B 1 114 ? 17.391 34.438 1.973 1 96.56 114 SER B C 1
ATOM 3832 O O . SER B 1 114 ? 18.281 33.875 2.629 1 96.56 114 SER B O 1
ATOM 3834 N N . LEU B 1 115 ? 17.562 34.875 0.764 1 96.88 115 LEU B N 1
ATOM 3835 C CA . LEU B 1 115 ? 18.844 34.75 0.093 1 96.88 115 LEU B CA 1
ATOM 3836 C C . LEU B 1 115 ? 19.922 35.562 0.824 1 96.88 115 LEU B C 1
ATOM 3838 O O . LEU B 1 115 ? 21.062 35.125 0.917 1 96.88 115 LEU B O 1
ATOM 3842 N N . ASP B 1 116 ? 19.516 36.719 1.298 1 97.38 116 ASP B N 1
ATOM 3843 C CA . ASP B 1 116 ? 20.438 37.531 2.084 1 97.38 116 ASP B CA 1
ATOM 3844 C C . ASP B 1 116 ? 20.906 36.781 3.328 1 97.38 116 ASP B C 1
ATOM 3846 O O . ASP B 1 116 ? 22.109 36.812 3.648 1 97.38 116 ASP B O 1
ATOM 3850 N N . VAL B 1 117 ? 20 36.188 3.941 1 97.81 117 VAL B N 1
ATOM 3851 C CA . VAL B 1 117 ? 20.312 35.438 5.156 1 97.81 117 VAL B CA 1
ATOM 3852 C C . VAL B 1 117 ? 21.266 34.312 4.828 1 97.81 117 VAL B C 1
ATOM 3854 O O . VAL B 1 117 ? 22.266 34.094 5.516 1 97.81 117 VAL B O 1
ATOM 3857 N N . GLU B 1 118 ? 20.969 33.531 3.764 1 97.94 118 GLU B N 1
ATOM 3858 C CA . GLU B 1 118 ? 21.781 32.406 3.357 1 97.94 118 GLU B CA 1
ATOM 3859 C C . GLU B 1 118 ? 23.203 32.844 3.033 1 97.94 118 GLU B C 1
ATOM 3861 O O . GLU B 1 118 ? 24.172 32.188 3.455 1 97.94 118 GLU B O 1
ATOM 3866 N N . ARG B 1 119 ? 23.297 33.906 2.375 1 97.56 119 ARG B N 1
ATOM 3867 C CA . ARG B 1 119 ? 24.594 34.406 1.975 1 97.56 119 ARG B CA 1
ATOM 3868 C C . ARG B 1 119 ? 25.406 34.906 3.186 1 97.56 119 ARG B C 1
ATOM 3870 O O . ARG B 1 119 ? 26.562 34.5 3.359 1 97.56 119 ARG B O 1
ATOM 3877 N N . ARG B 1 120 ? 24.797 35.719 4.012 1 98 120 ARG B N 1
ATOM 3878 C CA . ARG B 1 120 ? 25.484 36.344 5.145 1 98 120 ARG B CA 1
ATOM 3879 C C . ARG B 1 120 ? 25.859 35.281 6.184 1 98 120 ARG B C 1
ATOM 3881 O O . ARG B 1 120 ? 26.969 35.312 6.719 1 98 120 ARG B O 1
ATOM 3888 N N . ALA B 1 121 ? 24.938 34.469 6.488 1 98.06 121 ALA B N 1
ATOM 3889 C CA . ALA B 1 121 ? 25.234 33.375 7.414 1 98.06 121 ALA B CA 1
ATOM 3890 C C . ALA B 1 121 ? 26.281 32.438 6.836 1 98.06 121 ALA B C 1
ATOM 3892 O O . ALA B 1 121 ? 27.156 31.938 7.559 1 98.06 121 ALA B O 1
ATOM 3893 N N . GLY B 1 122 ? 26.125 32.125 5.535 1 97.94 122 GLY B N 1
ATOM 3894 C CA . GLY B 1 122 ? 27.125 31.297 4.871 1 97.94 122 GLY B CA 1
ATOM 3895 C C . GLY B 1 122 ? 28.531 31.875 4.973 1 97.94 122 GLY B C 1
ATOM 3896 O O . GLY B 1 122 ? 29.484 31.141 5.262 1 97.94 122 GLY B O 1
ATOM 3897 N N . GLU B 1 123 ? 28.609 33.125 4.711 1 97.62 123 GLU B N 1
ATOM 3898 C CA . GLU B 1 123 ? 29.891 33.812 4.797 1 97.62 123 GLU B CA 1
ATOM 3899 C C . GLU B 1 123 ? 30.469 33.75 6.207 1 97.62 123 GLU B C 1
ATOM 3901 O O . GLU B 1 123 ? 31.672 33.531 6.383 1 97.62 123 GLU B O 1
ATOM 3906 N N . ALA B 1 124 ? 29.641 33.938 7.156 1 97.69 124 ALA B N 1
ATOM 3907 C CA . ALA B 1 124 ? 30.062 33.938 8.555 1 97.69 124 ALA B CA 1
ATOM 3908 C C . ALA B 1 124 ? 30.562 32.562 8.977 1 97.69 124 ALA B C 1
ATOM 3910 O O . ALA B 1 124 ? 31.469 32.438 9.812 1 97.69 124 ALA B O 1
ATOM 3911 N N . LEU B 1 125 ? 30.016 31.5 8.406 1 98.06 125 LEU B N 1
ATOM 3912 C CA . LEU B 1 125 ? 30.312 30.141 8.828 1 98.06 125 LEU B CA 1
ATOM 3913 C C . LEU B 1 125 ? 31.438 29.547 7.984 1 98.06 125 LEU B C 1
ATOM 3915 O O . LEU B 1 125 ? 32.062 28.562 8.383 1 98.06 125 LEU B O 1
ATOM 3919 N N . TYR B 1 126 ? 31.703 30.094 6.871 1 97.75 126 TYR B N 1
ATOM 3920 C CA . TYR B 1 126 ? 32.625 29.562 5.867 1 97.75 126 TYR B CA 1
ATOM 3921 C C . TYR B 1 126 ? 34 29.297 6.473 1 97.75 126 TYR B C 1
ATOM 3923 O O . TYR B 1 126 ? 34.562 28.234 6.273 1 97.75 126 TYR B O 1
ATOM 3931 N N . PRO B 1 127 ? 34.562 30.234 7.305 1 97.25 127 PRO B N 1
ATOM 3932 C CA . PRO B 1 127 ? 35.906 30.062 7.828 1 97.25 127 PRO B CA 1
ATOM 3933 C C . PRO B 1 127 ? 36.031 28.828 8.719 1 97.25 127 PRO B C 1
ATOM 3935 O O . PRO B 1 127 ? 37.156 28.328 8.93 1 97.25 127 PRO B O 1
ATOM 3938 N N . TYR B 1 128 ? 35.031 28.359 9.211 1 97.38 128 TYR B N 1
ATOM 3939 C CA . TYR B 1 128 ? 35.062 27.234 10.141 1 97.38 128 TYR B CA 1
ATOM 3940 C C . TYR B 1 128 ? 34.812 25.922 9.406 1 97.38 128 TYR B C 1
ATOM 3942 O O . TYR B 1 128 ? 34.906 24.844 9.992 1 97.38 128 TYR B O 1
ATOM 3950 N N . SER B 1 129 ? 34.531 25.984 8.156 1 97.62 129 SER B N 1
ATOM 3951 C CA . SER B 1 129 ? 34.031 24.812 7.414 1 97.62 129 SER B CA 1
ATOM 3952 C C . SER B 1 129 ? 35.031 24.375 6.352 1 97.62 129 SER B C 1
ATOM 3954 O O . SER B 1 129 ? 36.125 24.938 6.258 1 97.62 129 SER B O 1
ATOM 3956 N N . LYS B 1 130 ? 34.688 23.312 5.656 1 97.5 130 LYS B N 1
ATOM 3957 C CA . LYS B 1 130 ? 35.5 22.828 4.539 1 97.5 130 LYS B CA 1
ATOM 3958 C C . LYS B 1 130 ? 35 23.391 3.215 1 97.5 130 LYS B C 1
ATOM 3960 O O . LYS B 1 130 ? 35.562 23.125 2.16 1 97.5 130 LYS B O 1
ATOM 3965 N N . GLY B 1 131 ? 33.875 24.203 3.326 1 96.75 131 GLY B N 1
ATOM 3966 C CA . GLY B 1 131 ? 33.344 24.812 2.119 1 96.75 131 GLY B CA 1
ATOM 3967 C C . GLY B 1 131 ? 31.828 24.734 2.047 1 96.75 131 GLY B C 1
ATOM 3968 O O . GLY B 1 131 ? 31.188 24.172 2.934 1 96.75 131 GLY B O 1
ATOM 3969 N N . VAL B 1 132 ? 31.297 25.359 0.98 1 96.06 132 VAL B N 1
ATOM 3970 C CA . VAL B 1 132 ? 29.844 25.422 0.783 1 96.06 132 VAL B CA 1
ATOM 3971 C C . VAL B 1 132 ? 29.469 24.672 -0.492 1 96.06 132 VAL B C 1
ATOM 3973 O O . VAL B 1 132 ? 30.156 24.781 -1.514 1 96.06 132 VAL B O 1
ATOM 3976 N N . ASP B 1 133 ? 28.453 23.828 -0.402 1 96.12 133 ASP B N 1
ATOM 3977 C CA . ASP B 1 133 ? 27.891 23.141 -1.553 1 96.12 133 ASP B CA 1
ATOM 3978 C C . ASP B 1 133 ? 26.359 23.062 -1.441 1 96.12 133 ASP B C 1
ATOM 3980 O O . ASP B 1 133 ? 25.828 22.344 -0.6 1 96.12 133 ASP B O 1
ATOM 3984 N N . LEU B 1 134 ? 25.734 23.75 -2.324 1 95 134 LEU B N 1
ATOM 3985 C CA . LEU B 1 134 ? 24.281 23.828 -2.234 1 95 134 LEU B CA 1
ATOM 3986 C C . LEU B 1 134 ? 23.641 22.531 -2.723 1 95 134 LEU B C 1
ATOM 3988 O O . LEU B 1 134 ? 22.516 22.219 -2.348 1 95 134 LEU B O 1
ATOM 3992 N N . GLU B 1 135 ? 24.297 21.766 -3.465 1 95.06 135 GLU B N 1
ATOM 3993 C CA . GLU B 1 135 ? 23.719 20.578 -4.078 1 95.06 135 GLU B CA 1
ATOM 3994 C C . GLU B 1 135 ? 23.953 19.344 -3.221 1 95.06 135 GLU B C 1
ATOM 3996 O O . GLU B 1 135 ? 23.031 18.547 -2.996 1 95.06 135 GLU B O 1
ATOM 4001 N N . ASN B 1 136 ? 25.172 19.266 -2.768 1 95.75 136 ASN B N 1
ATOM 4002 C CA . ASN B 1 136 ? 25.516 18.062 -1.994 1 95.75 136 ASN B CA 1
ATOM 4003 C C . ASN B 1 136 ? 26.25 18.422 -0.705 1 95.75 136 ASN B C 1
ATOM 4005 O O . ASN B 1 136 ? 27.406 18.078 -0.527 1 95.75 136 ASN B O 1
ATOM 4009 N N . PRO B 1 137 ? 25.594 19 0.219 1 97.88 137 PRO B N 1
ATOM 4010 C CA . PRO B 1 137 ? 26.234 19.328 1.499 1 97.88 137 PRO B CA 1
ATOM 4011 C C . PRO B 1 137 ? 26.297 18.141 2.451 1 97.88 137 PRO B C 1
ATOM 4013 O O . PRO B 1 137 ? 25.453 17.234 2.365 1 97.88 137 PRO B O 1
ATOM 4016 N N . GLU B 1 138 ? 27.219 18.125 3.264 1 97.06 138 GLU B N 1
ATOM 4017 C CA . GLU B 1 138 ? 27.297 17.141 4.332 1 97.06 138 GLU B CA 1
ATOM 4018 C C . GLU B 1 138 ? 26.406 17.516 5.508 1 97.06 138 GLU B C 1
ATOM 4020 O O . GLU B 1 138 ? 25.938 16.656 6.25 1 97.06 138 GLU B O 1
ATOM 4025 N N . VAL B 1 139 ? 26.359 18.844 5.711 1 97.44 139 VAL B N 1
ATOM 4026 C CA . VAL B 1 139 ? 25.5 19.344 6.781 1 97.44 139 VAL B CA 1
ATOM 4027 C C . VAL B 1 139 ? 24.672 20.516 6.277 1 97.44 139 VAL B C 1
ATOM 4029 O O . VAL B 1 139 ? 25.172 21.375 5.555 1 97.44 139 VAL B O 1
ATOM 4032 N N . GLU B 1 140 ? 23.422 20.516 6.586 1 98.12 140 GLU B N 1
ATOM 4033 C CA . GLU B 1 140 ? 22.516 21.625 6.258 1 98.12 140 GLU B CA 1
ATOM 4034 C C . GLU B 1 140 ? 22.125 22.391 7.512 1 98.12 140 GLU B C 1
ATOM 4036 O O . GLU B 1 140 ? 21.75 21.797 8.523 1 98.12 140 GLU B O 1
ATOM 4041 N N . ILE B 1 141 ? 22.234 23.688 7.41 1 98 141 ILE B N 1
ATOM 4042 C CA . ILE B 1 141 ? 21.844 24.594 8.477 1 98 141 ILE B CA 1
ATOM 4043 C C . ILE B 1 141 ? 20.547 25.312 8.086 1 98 141 ILE B C 1
ATOM 4045 O O . ILE B 1 141 ? 20.438 25.859 6.988 1 98 141 ILE B O 1
ATOM 4049 N N . PHE B 1 142 ? 19.641 25.266 9.039 1 98.56 142 PHE B N 1
ATOM 4050 C CA . PHE B 1 142 ? 18.344 25.875 8.742 1 98.56 142 PHE B CA 1
ATOM 4051 C C . PHE B 1 142 ? 18.125 27.109 9.609 1 98.56 142 PHE B C 1
ATOM 4053 O O . PHE B 1 142 ? 18.344 27.078 10.82 1 98.56 142 PHE B O 1
ATOM 4060 N N . ILE B 1 143 ? 17.719 28.188 8.977 1 98.38 143 ILE B N 1
ATOM 4061 C CA . ILE B 1 143 ? 17.344 29.438 9.633 1 98.38 143 ILE B CA 1
ATOM 4062 C C . ILE B 1 143 ? 15.945 29.859 9.188 1 98.38 143 ILE B C 1
ATOM 4064 O O . ILE B 1 143 ? 15.742 30.266 8.039 1 98.38 143 ILE B O 1
ATOM 4068 N N . GLU B 1 144 ? 15.039 29.766 10.094 1 97.19 144 GLU B N 1
ATOM 4069 C CA . GLU B 1 144 ? 13.656 30.109 9.781 1 97.19 144 GLU B CA 1
ATOM 4070 C C . GLU B 1 144 ? 13.219 31.359 10.539 1 97.19 144 GLU B C 1
ATOM 4072 O O . GLU B 1 144 ? 13.203 31.375 11.773 1 97.19 144 GLU B O 1
ATOM 4077 N N . ILE B 1 145 ? 12.883 32.375 9.805 1 96.88 145 ILE B N 1
ATOM 4078 C CA . ILE B 1 145 ? 12.453 33.656 10.391 1 96.88 145 ILE B CA 1
ATOM 4079 C C . ILE B 1 145 ? 10.938 33.781 10.258 1 96.88 145 ILE B C 1
ATOM 4081 O O . ILE B 1 145 ? 10.398 33.75 9.148 1 96.88 145 ILE B O 1
ATOM 4085 N N . ARG B 1 146 ? 10.281 33.812 11.312 1 94.88 146 ARG B N 1
ATOM 4086 C CA . ARG B 1 146 ? 8.828 33.969 11.352 1 94.88 146 ARG B CA 1
ATOM 4087 C C . ARG B 1 146 ? 8.445 35.219 12.133 1 94.88 146 ARG B C 1
ATOM 4089 O O . ARG B 1 146 ? 8.344 35.188 13.359 1 94.88 146 ARG B O 1
ATOM 4096 N N . ASN B 1 147 ? 8.164 36.25 11.398 1 94.06 147 ASN B N 1
ATOM 4097 C CA . ASN B 1 147 ? 7.887 37.562 11.992 1 94.06 147 ASN B CA 1
ATOM 4098 C C . ASN B 1 147 ? 9.039 38.031 12.875 1 94.06 147 ASN B C 1
ATOM 4100 O O . ASN B 1 147 ? 10.148 38.25 12.391 1 94.06 147 ASN B O 1
ATOM 4104 N N . GLU B 1 148 ? 8.797 37.969 14.203 1 93.75 148 GLU B N 1
ATOM 4105 C CA . GLU B 1 148 ? 9.82 38.531 15.086 1 93.75 148 GLU B CA 1
ATOM 4106 C C . GLU B 1 148 ? 10.664 37.438 15.727 1 93.75 148 GLU B C 1
ATOM 4108 O O . GLU B 1 148 ? 11.555 37.719 16.531 1 93.75 148 GLU B O 1
ATOM 4113 N N . MET B 1 149 ? 10.359 36.25 15.344 1 95.75 149 MET B N 1
ATOM 4114 C CA . MET B 1 149 ? 11.094 35.125 15.914 1 95.75 149 MET B CA 1
ATOM 4115 C C . MET B 1 149 ? 11.977 34.469 14.867 1 95.75 149 MET B C 1
ATOM 4117 O O . MET B 1 149 ? 11.578 34.344 13.711 1 95.75 149 MET B O 1
ATOM 4121 N N . THR B 1 150 ? 13.156 34.094 15.281 1 97.5 150 THR B N 1
ATOM 4122 C CA . THR B 1 150 ? 14.039 33.312 14.406 1 97.5 150 THR B CA 1
ATOM 4123 C C . THR B 1 150 ? 14.398 31.969 15.039 1 97.5 150 THR B C 1
ATOM 4125 O O . THR B 1 150 ? 14.75 31.906 16.219 1 97.5 150 THR B O 1
ATOM 4128 N N . TYR B 1 151 ? 14.281 30.922 14.242 1 97.75 151 TYR B N 1
ATOM 4129 C CA . TYR B 1 151 ? 14.562 29.562 14.703 1 97.75 151 TYR B CA 1
ATOM 4130 C C . TYR B 1 151 ? 15.766 28.984 13.977 1 97.75 151 TYR B C 1
ATOM 4132 O O . TYR B 1 151 ? 15.891 29.109 12.758 1 97.75 151 TYR B O 1
ATOM 4140 N N . PHE B 1 152 ? 16.719 28.359 14.797 1 98.31 152 PHE B N 1
ATOM 4141 C CA . PHE B 1 152 ? 17.938 27.766 14.266 1 98.31 152 PHE B CA 1
ATOM 4142 C C . PHE B 1 152 ? 17.953 26.266 14.523 1 98.31 152 PHE B C 1
ATOM 4144 O O . PHE B 1 152 ? 17.75 25.828 15.656 1 98.31 152 PHE B O 1
ATOM 4151 N N . TYR B 1 153 ? 18.125 25.5 13.469 1 98 153 TYR B N 1
ATOM 4152 C CA . TYR B 1 153 ? 18.234 24.062 13.672 1 98 153 TYR B CA 1
ATOM 4153 C C . TYR B 1 153 ? 19.031 23.406 12.539 1 98 153 TYR B C 1
ATOM 4155 O O . TYR B 1 153 ? 19.25 24.031 11.5 1 98 153 TYR B O 1
ATOM 4163 N N . HIS B 1 154 ? 19.562 22.203 12.766 1 97.44 154 HIS B N 1
ATOM 4164 C CA . HIS B 1 154 ? 20.297 21.469 11.742 1 97.44 154 HIS B CA 1
ATOM 4165 C C . HIS B 1 154 ? 19.859 20 11.703 1 97.44 154 HIS B C 1
ATOM 4167 O O . HIS B 1 154 ? 20.156 19.281 10.75 1 97.44 154 HIS B O 1
ATOM 4173 N N . LYS B 1 155 ? 19.172 19.594 12.773 1 96.25 155 LYS B N 1
ATOM 4174 C CA . LYS B 1 155 ? 18.641 18.234 12.805 1 96.25 155 LYS B CA 1
ATOM 4175 C C . LYS B 1 155 ? 17.188 18.203 12.391 1 96.25 155 LYS B C 1
ATOM 4177 O O . LYS B 1 155 ? 16.344 18.906 12.961 1 96.25 155 LYS B O 1
ATOM 4182 N N . VAL B 1 156 ? 16.891 17.531 11.375 1 97.25 156 VAL B N 1
ATOM 4183 C CA . VAL B 1 156 ? 15.516 17.328 10.914 1 97.25 156 VAL B CA 1
ATOM 4184 C C . VAL B 1 156 ? 15.133 15.852 11.047 1 97.25 156 VAL B C 1
ATOM 4186 O O . VAL B 1 156 ? 15.711 15 10.367 1 97.25 156 VAL B O 1
ATOM 4189 N N . ILE B 1 157 ? 14.227 15.578 11.906 1 97.25 157 ILE B N 1
ATOM 4190 C CA . ILE B 1 157 ? 13.789 14.211 12.141 1 97.25 157 ILE B CA 1
ATOM 4191 C C . ILE B 1 157 ? 12.477 13.945 11.398 1 97.25 157 ILE B C 1
ATOM 4193 O O . ILE B 1 157 ? 11.531 14.727 11.5 1 97.25 157 ILE B O 1
ATOM 4197 N N . LYS B 1 158 ? 12.453 12.914 10.641 1 97 158 LYS B N 1
ATOM 4198 C CA . LYS B 1 158 ? 11.281 12.586 9.836 1 97 158 LYS B CA 1
ATOM 4199 C C . LYS B 1 158 ? 10.156 12.031 10.703 1 97 158 LYS B C 1
ATOM 4201 O O . LYS B 1 158 ? 10.398 11.242 11.617 1 97 158 LYS B O 1
ATOM 4206 N N . GLY B 1 159 ? 8.961 12.445 10.438 1 97.19 159 GLY B N 1
ATOM 4207 C CA . GLY B 1 159 ? 7.766 11.852 11.023 1 97.19 159 GLY B CA 1
ATOM 4208 C C . GLY B 1 159 ? 7.117 10.812 10.125 1 97.19 159 GLY B C 1
ATOM 4209 O O . GLY B 1 159 ? 7.598 10.555 9.016 1 97.19 159 GLY B O 1
ATOM 4210 N N . PRO B 1 160 ? 6.07 10.234 10.586 1 97 160 PRO B N 1
ATOM 4211 C CA . PRO B 1 160 ? 5.438 9.148 9.828 1 97 160 PRO B CA 1
ATOM 4212 C C . PRO B 1 160 ? 4.492 9.656 8.742 1 97 160 PRO B C 1
ATOM 4214 O O . PRO B 1 160 ? 4.004 8.875 7.93 1 97 160 PRO B O 1
ATOM 4217 N N . LYS B 1 161 ? 4.199 11.008 8.703 1 97.44 161 LYS B N 1
ATOM 4218 C CA . LYS B 1 161 ? 3.256 11.602 7.754 1 97.44 161 LYS B CA 1
ATOM 4219 C C . LYS B 1 161 ? 1.842 11.078 7.988 1 97.44 161 LYS B C 1
ATOM 4221 O O . LYS B 1 161 ? 1.44 10.852 9.133 1 97.44 161 LYS B O 1
ATOM 4226 N N . GLY B 1 162 ? 1.021 11.133 6.98 1 97.5 162 GLY B N 1
ATOM 4227 C CA . GLY B 1 162 ? -0.362 10.727 7.18 1 97.5 162 GLY B CA 1
ATOM 4228 C C . GLY B 1 162 ? -1.212 11.805 7.824 1 97.5 162 GLY B C 1
ATOM 4229 O O . GLY B 1 162 ? -0.958 13 7.637 1 97.5 162 GLY B O 1
ATOM 4230 N N . LEU B 1 163 ? -2.271 11.336 8.469 1 98.44 163 LEU B N 1
ATOM 4231 C CA . LEU B 1 163 ? -3.232 12.219 9.125 1 98.44 163 LEU B CA 1
ATOM 4232 C C . LEU B 1 163 ? -3.359 11.875 10.602 1 98.44 163 LEU B C 1
ATOM 4234 O O . LEU B 1 163 ? -3.115 10.734 11.008 1 98.44 163 LEU B O 1
ATOM 4238 N N . PRO B 1 164 ? -3.693 12.836 11.422 1 98.5 164 PRO B N 1
ATOM 4239 C CA . PRO B 1 164 ? -3.842 12.531 12.844 1 98.5 164 PRO B CA 1
ATOM 4240 C C . PRO B 1 164 ? -4.945 11.516 13.125 1 98.5 164 PRO B C 1
ATOM 4242 O O . PRO B 1 164 ? -6.055 11.648 12.602 1 98.5 164 PRO B O 1
ATOM 4245 N N . VAL B 1 165 ? -4.625 10.531 13.922 1 98.69 165 VAL B N 1
ATOM 4246 C CA . VAL B 1 165 ? -5.633 9.547 14.305 1 98.69 165 VAL B CA 1
ATOM 4247 C C . VAL B 1 165 ? -6.82 10.258 14.953 1 98.69 165 VAL B C 1
ATOM 4249 O O . VAL B 1 165 ? -6.645 11.125 15.805 1 98.69 165 VAL B O 1
ATOM 4252 N N . GLY B 1 166 ? -8.023 9.93 14.469 1 98.06 166 GLY B N 1
ATOM 4253 C CA . GLY B 1 166 ? -9.227 10.523 15.031 1 98.06 166 GLY B CA 1
ATOM 4254 C C . GLY B 1 166 ? -9.984 11.391 14.039 1 98.06 166 GLY B C 1
ATOM 4255 O O . GLY B 1 166 ? -11.148 11.734 14.266 1 98.06 166 GLY B O 1
ATOM 4256 N N . VAL B 1 167 ? -9.336 11.703 12.891 1 97.38 167 VAL B N 1
ATOM 4257 C CA . VAL B 1 167 ? -9.969 12.656 11.992 1 97.38 167 VAL B CA 1
ATOM 4258 C C . VAL B 1 167 ? -10.844 11.922 10.984 1 97.38 167 VAL B C 1
ATOM 4260 O O . VAL B 1 167 ? -11.664 12.531 10.297 1 97.38 167 VAL B O 1
ATOM 4263 N N . ALA B 1 168 ? -10.656 10.555 10.734 1 96.5 168 ALA B N 1
ATOM 4264 C CA . ALA B 1 168 ? -11.328 9.828 9.664 1 96.5 168 ALA B CA 1
ATOM 4265 C C . ALA B 1 168 ? -12.445 8.953 10.227 1 96.5 168 ALA B C 1
ATOM 4267 O O . ALA B 1 168 ? -13.062 8.18 9.484 1 96.5 168 ALA B O 1
ATOM 4268 N N . GLY B 1 169 ? -12.766 8.953 11.484 1 95.81 169 GLY B N 1
ATOM 4269 C CA . GLY B 1 169 ? -13.789 8.109 12.078 1 95.81 169 GLY B CA 1
ATOM 4270 C C . GLY B 1 169 ? -13.25 6.785 12.586 1 95.81 169 GLY B C 1
ATOM 4271 O O . GLY B 1 169 ? -12.047 6.645 12.797 1 95.81 169 GLY B O 1
ATOM 4272 N N . LYS B 1 170 ? -14.211 5.816 12.828 1 98.44 170 LYS B N 1
ATOM 4273 C CA . LYS B 1 170 ? -13.844 4.539 13.422 1 98.44 170 LYS B CA 1
ATOM 4274 C C . LYS B 1 170 ? -13.977 3.402 12.414 1 98.44 170 LYS B C 1
ATOM 4276 O O . LYS B 1 170 ? -14.836 3.447 11.531 1 98.44 170 LYS B O 1
ATOM 4281 N N . THR B 1 171 ? -13.125 2.432 12.516 1 98.81 171 THR B N 1
ATOM 4282 C CA . THR B 1 171 ? -13.195 1.205 11.727 1 98.81 171 THR B CA 1
ATOM 4283 C C . THR B 1 171 ? -13.094 -0.022 12.633 1 98.81 171 THR B C 1
ATOM 4285 O O . THR B 1 171 ? -12.328 -0.029 13.594 1 98.81 171 THR B O 1
ATOM 4288 N N . VAL B 1 172 ? -13.922 -1.024 12.375 1 98.94 172 VAL B N 1
ATOM 4289 C CA . VAL B 1 172 ? -13.789 -2.309 13.062 1 98.94 172 VAL B CA 1
ATOM 4290 C C . VAL B 1 172 ? -12.734 -3.158 12.359 1 98.94 172 VAL B C 1
ATOM 4292 O O . VAL B 1 172 ? -12.828 -3.404 11.156 1 98.94 172 VAL B O 1
ATOM 4295 N N . VAL B 1 173 ? -11.727 -3.553 13.109 1 98.88 173 VAL B N 1
ATOM 4296 C CA . VAL B 1 173 ? -10.625 -4.305 12.523 1 98.88 173 VAL B CA 1
ATOM 4297 C C . VAL B 1 173 ? -10.734 -5.777 12.922 1 98.88 173 VAL B C 1
ATOM 4299 O O . VAL B 1 173 ? -10.773 -6.102 14.109 1 98.88 173 VAL B O 1
ATOM 4302 N N . LEU B 1 174 ? -10.867 -6.652 11.938 1 98.44 174 LEU B N 1
ATOM 4303 C CA . LEU B 1 174 ? -10.695 -8.078 12.203 1 98.44 174 LEU B CA 1
ATOM 4304 C C . LEU B 1 174 ? -9.227 -8.414 12.453 1 98.44 174 LEU B C 1
ATOM 4306 O O . LEU B 1 174 ? -8.438 -8.492 11.508 1 98.44 174 LEU B O 1
ATOM 4310 N N . PHE B 1 175 ? -8.898 -8.609 13.695 1 97.5 175 PHE B N 1
ATOM 4311 C CA . PHE B 1 175 ? -7.52 -8.758 14.141 1 97.5 175 PHE B CA 1
ATOM 4312 C C . PHE B 1 175 ? -7.234 -10.211 14.523 1 97.5 175 PHE B C 1
ATOM 4314 O O . PHE B 1 175 ? -7.832 -10.742 15.461 1 97.5 175 PHE B O 1
ATOM 4321 N N . SER B 1 176 ? -6.352 -10.859 13.867 1 93.44 176 SER B N 1
ATOM 4322 C CA . SER B 1 176 ? -6.145 -12.297 14.047 1 93.44 176 SER B CA 1
ATOM 4323 C C . SER B 1 176 ? -4.938 -12.57 14.938 1 93.44 176 SER B C 1
ATOM 4325 O O . SER B 1 176 ? -4.812 -13.656 15.5 1 93.44 176 SER B O 1
ATOM 4327 N N . GLY B 1 177 ? -3.984 -11.648 14.93 1 91.38 177 GLY B N 1
ATOM 4328 C CA . GLY B 1 177 ? -2.723 -11.883 15.617 1 91.38 177 GLY B CA 1
ATOM 4329 C C . GLY B 1 177 ? -1.616 -12.344 14.688 1 91.38 177 GLY B C 1
ATOM 4330 O O . GLY B 1 177 ? -0.468 -12.5 15.109 1 91.38 177 GLY B O 1
ATOM 4331 N N . GLY B 1 178 ? -2.008 -12.523 13.453 1 93.44 178 GLY B N 1
ATOM 4332 C CA . GLY B 1 178 ? -0.99 -12.844 12.469 1 93.44 178 GLY B CA 1
ATOM 4333 C C . GLY B 1 178 ? -0.182 -11.633 12.031 1 93.44 178 GLY B C 1
ATOM 4334 O O . GLY B 1 178 ? -0.197 -10.602 12.703 1 93.44 178 GLY B O 1
ATOM 4335 N N . ILE B 1 179 ? 0.516 -11.766 10.969 1 96 179 ILE B N 1
ATOM 4336 C CA . ILE B 1 179 ? 1.426 -10.727 10.516 1 96 179 ILE B CA 1
ATOM 4337 C C . ILE B 1 179 ? 0.632 -9.602 9.844 1 96 179 ILE B C 1
ATOM 4339 O O . ILE B 1 179 ? 0.972 -8.422 9.984 1 96 179 ILE B O 1
ATOM 4343 N N . ASP B 1 180 ? -0.451 -9.906 9.211 1 97.31 180 ASP B N 1
ATOM 4344 C CA . ASP B 1 180 ? -1.093 -8.992 8.273 1 97.31 180 ASP B CA 1
ATOM 4345 C C . ASP B 1 180 ? -2.002 -8.008 9 1 97.31 180 ASP B C 1
ATOM 4347 O O . ASP B 1 180 ? -1.969 -6.809 8.727 1 97.31 180 ASP B O 1
ATOM 4351 N N . SER B 1 181 ? -2.797 -8.492 9.938 1 97.94 181 SER B N 1
ATOM 4352 C CA . SER B 1 181 ? -3.836 -7.676 10.555 1 97.94 181 SER B CA 1
ATOM 4353 C C . SER B 1 181 ? -3.234 -6.488 11.297 1 97.94 181 SER B C 1
ATOM 4355 O O . SER B 1 181 ? -3.762 -5.375 11.234 1 97.94 181 SER B O 1
ATOM 4357 N N . PRO B 1 182 ? -2.09 -6.641 12 1 98.12 182 PRO B N 1
ATOM 4358 C CA . PRO B 1 182 ? -1.479 -5.465 12.625 1 98.12 182 PRO B CA 1
ATOM 4359 C C . PRO B 1 182 ? -1.024 -4.426 11.602 1 98.12 182 PRO B C 1
ATOM 4361 O O . PRO B 1 182 ? -1.181 -3.221 11.82 1 98.12 182 PRO B O 1
ATOM 4364 N N . VAL B 1 183 ? -0.498 -4.883 10.508 1 98.62 183 VAL B N 1
ATOM 4365 C CA . VAL B 1 183 ? -0.03 -3.975 9.461 1 98.62 183 VAL B CA 1
ATOM 4366 C C . VAL B 1 183 ? -1.212 -3.207 8.875 1 98.62 183 VAL B C 1
ATOM 4368 O O . VAL B 1 183 ? -1.143 -1.989 8.703 1 98.62 183 VAL B O 1
ATOM 4371 N N . ALA B 1 184 ? -2.299 -3.926 8.641 1 98.75 184 ALA B N 1
ATOM 4372 C CA . ALA B 1 184 ? -3.512 -3.283 8.141 1 98.75 184 ALA B CA 1
ATOM 4373 C C . ALA B 1 184 ? -4.023 -2.234 9.117 1 98.75 184 ALA B C 1
ATOM 4375 O O . ALA B 1 184 ? -4.41 -1.135 8.719 1 98.75 184 ALA B O 1
ATOM 4376 N N . THR B 1 185 ? -4.012 -2.547 10.367 1 98.81 185 THR B N 1
ATOM 4377 C CA . THR B 1 185 ? -4.453 -1.636 11.422 1 98.81 185 THR B CA 1
ATOM 4378 C C . THR B 1 185 ? -3.609 -0.366 11.422 1 98.81 185 THR B C 1
ATOM 4380 O O . THR B 1 185 ? -4.145 0.744 11.453 1 98.81 185 THR B O 1
ATOM 4383 N N . TRP B 1 186 ? -2.316 -0.568 11.391 1 98.81 186 TRP B N 1
ATOM 4384 C CA . TRP B 1 186 ? -1.36 0.533 11.383 1 98.81 186 TRP B CA 1
ATOM 4385 C C . TRP B 1 186 ? -1.607 1.46 10.195 1 98.81 186 TRP B C 1
ATOM 4387 O O . TRP B 1 186 ? -1.629 2.684 10.352 1 98.81 186 TRP B O 1
ATOM 4397 N N . MET B 1 187 ? -1.864 0.902 9.055 1 98.88 187 MET B N 1
ATOM 4398 C CA . MET B 1 187 ? -2.082 1.678 7.84 1 98.88 187 MET B CA 1
ATOM 4399 C C . MET B 1 187 ? -3.363 2.5 7.941 1 98.88 187 MET B C 1
ATOM 4401 O O . MET B 1 187 ? -3.426 3.623 7.438 1 98.88 187 MET B O 1
ATOM 4405 N N . MET B 1 188 ? -4.375 1.952 8.531 1 98.81 188 MET B N 1
ATOM 4406 C CA . MET B 1 188 ? -5.625 2.689 8.68 1 98.81 188 MET B CA 1
ATOM 4407 C C . MET B 1 188 ? -5.477 3.811 9.703 1 98.81 188 MET B C 1
ATOM 4409 O O . MET B 1 188 ? -6.047 4.891 9.531 1 98.81 188 MET B O 1
ATOM 4413 N N . MET B 1 189 ? -4.715 3.557 10.734 1 98.75 189 MET B N 1
ATOM 4414 C CA . MET B 1 189 ? -4.418 4.625 11.688 1 98.75 189 MET B CA 1
ATOM 4415 C C . MET B 1 189 ? -3.672 5.766 11 1 98.75 189 MET B C 1
ATOM 4417 O O . MET B 1 189 ? -3.945 6.938 11.266 1 98.75 189 MET B O 1
ATOM 4421 N N . LYS B 1 190 ? -2.773 5.406 10.125 1 98.5 190 LYS B N 1
ATOM 4422 C CA . LYS B 1 190 ? -2 6.395 9.383 1 98.5 190 LYS B CA 1
ATOM 4423 C C . LYS B 1 190 ? -2.914 7.34 8.609 1 98.5 190 LYS B C 1
ATOM 4425 O O . LYS B 1 190 ? -2.574 8.508 8.398 1 98.5 190 LYS B O 1
ATOM 4430 N N . ARG B 1 191 ? -4.109 6.793 8.289 1 98.56 191 ARG B N 1
ATOM 4431 C CA . ARG B 1 191 ? -5.047 7.602 7.52 1 98.56 191 ARG B CA 1
ATOM 4432 C C . ARG B 1 191 ? -6.078 8.266 8.43 1 98.56 191 ARG B C 1
ATOM 4434 O O . ARG B 1 191 ? -7.098 8.766 7.957 1 98.56 191 ARG B O 1
ATOM 4441 N N . GLY B 1 192 ? -5.871 8.203 9.711 1 98.31 192 GLY B N 1
ATOM 4442 C CA . GLY B 1 192 ? -6.648 9 10.641 1 98.31 192 GLY B CA 1
ATOM 4443 C C . GLY B 1 192 ? -7.785 8.234 11.289 1 98.31 192 GLY B C 1
ATOM 4444 O O . GLY B 1 192 ? -8.625 8.812 11.977 1 98.31 192 GLY B O 1
ATOM 4445 N N . SER B 1 193 ? -7.867 6.91 11.141 1 98.5 193 SER B N 1
ATOM 4446 C CA . SER B 1 193 ? -8.977 6.117 11.656 1 98.5 193 SER B CA 1
ATOM 4447 C C . SER B 1 193 ? -8.68 5.598 13.062 1 98.5 193 SER B C 1
ATOM 4449 O O . SER B 1 193 ? -7.535 5.258 13.367 1 98.5 193 SER B O 1
ATOM 4451 N N . VAL B 1 194 ? -9.68 5.566 13.875 1 98.62 194 VAL B N 1
ATOM 4452 C CA . VAL B 1 194 ? -9.586 4.91 15.172 1 98.62 194 VAL B CA 1
ATOM 4453 C C . VAL B 1 194 ? -10.023 3.451 15.055 1 98.62 194 VAL B C 1
ATOM 4455 O O . VAL B 1 194 ? -11.172 3.17 14.703 1 98.62 194 VAL B O 1
ATOM 4458 N N . PRO B 1 195 ? -9.141 2.543 15.359 1 98.75 195 PRO B N 1
ATOM 4459 C CA . PRO B 1 195 ? -9.5 1.133 15.211 1 98.75 195 PRO B CA 1
ATOM 4460 C C . PRO B 1 195 ? -10.266 0.59 16.422 1 98.75 195 PRO B C 1
ATOM 4462 O O . PRO B 1 195 ? -9.945 0.938 17.562 1 98.75 195 PRO B O 1
ATOM 4465 N N . ILE B 1 196 ? -11.297 -0.127 16.156 1 98.88 196 ILE B N 1
ATOM 4466 C CA . ILE B 1 196 ? -11.969 -1 17.109 1 98.88 196 ILE B CA 1
ATOM 4467 C C . ILE B 1 196 ? -11.648 -2.459 16.797 1 98.88 196 ILE B C 1
ATOM 4469 O O . ILE B 1 196 ? -12 -2.959 15.727 1 98.88 196 ILE B O 1
ATOM 4473 N N . ILE B 1 197 ? -11.031 -3.135 17.766 1 98.81 197 ILE B N 1
ATOM 4474 C CA . ILE B 1 197 ? -10.438 -4.438 17.484 1 98.81 197 ILE B CA 1
ATOM 4475 C C . ILE B 1 197 ? -11.453 -5.543 17.766 1 98.81 197 ILE B C 1
ATOM 4477 O O . ILE B 1 197 ? -12.078 -5.566 18.812 1 98.81 197 ILE B O 1
ATOM 4481 N N . LEU B 1 198 ? -11.695 -6.363 16.812 1 98.69 198 LEU B N 1
ATOM 4482 C CA . LEU B 1 198 ? -12.484 -7.586 16.953 1 98.69 198 LEU B CA 1
ATOM 4483 C C . LEU B 1 198 ? -11.609 -8.82 16.719 1 98.69 198 LEU B C 1
ATOM 4485 O O . LEU B 1 198 ? -11.094 -9.016 15.609 1 98.69 198 LEU B O 1
ATOM 4489 N N . AS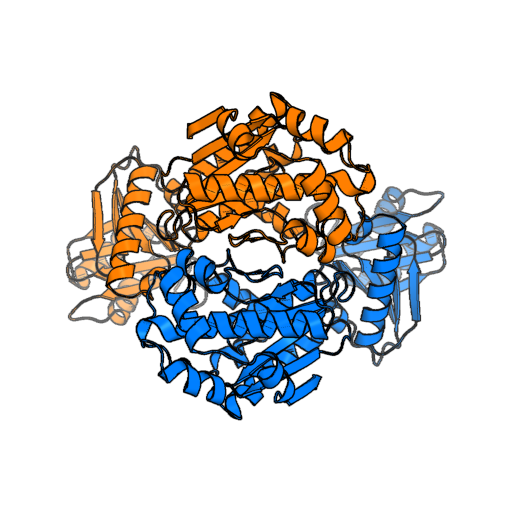N B 1 199 ? -11.422 -9.594 17.703 1 97.25 199 ASN B N 1
ATOM 4490 C CA . ASN B 1 199 ? -10.594 -10.797 17.641 1 97.25 199 ASN B CA 1
ATOM 4491 C C . ASN B 1 199 ? -11.414 -12.055 17.922 1 97.25 199 ASN B C 1
ATOM 4493 O O . ASN B 1 199 ? -12.18 -12.102 18.875 1 97.25 199 ASN B O 1
ATOM 4497 N N . PHE B 1 200 ? -11.383 -12.984 17.016 1 95.12 200 PHE B N 1
ATOM 4498 C CA . PHE B 1 200 ? -11.898 -14.328 17.266 1 95.12 200 PHE B CA 1
ATOM 4499 C C . PHE B 1 200 ? -10.812 -15.219 17.844 1 95.12 200 PHE B C 1
ATOM 4501 O O . PHE B 1 200 ? -9.961 -15.727 17.109 1 95.12 200 PHE B O 1
ATOM 4508 N N . ASN B 1 201 ? -10.859 -15.445 19.109 1 92.88 201 ASN B N 1
ATOM 4509 C CA . ASN B 1 201 ? -9.836 -16.219 19.812 1 92.88 201 ASN B CA 1
ATOM 4510 C C . ASN B 1 201 ? -10.016 -17.719 19.578 1 92.88 201 ASN B C 1
ATOM 4512 O O . ASN B 1 201 ? -10.969 -18.328 20.062 1 92.88 201 ASN B O 1
ATOM 4516 N N . LEU B 1 202 ? -9.117 -18.172 18.844 1 83.94 202 LEU B N 1
ATOM 4517 C CA . LEU B 1 202 ? -9.18 -19.594 18.5 1 83.94 202 LEU B CA 1
ATOM 4518 C C . LEU B 1 202 ? -8.117 -20.391 19.234 1 83.94 202 LEU B C 1
ATOM 4520 O O . LEU B 1 202 ? -8.141 -21.625 19.234 1 83.94 202 LEU B O 1
ATOM 4524 N N . GLY B 1 203 ? -7.18 -19.703 19.922 1 84.69 203 GLY B N 1
ATOM 4525 C CA . GLY B 1 203 ? -6.035 -20.375 20.5 1 84.69 203 GLY B CA 1
ATOM 4526 C C . GLY B 1 203 ? -5.953 -20.219 22.016 1 84.69 203 GLY B C 1
ATOM 4527 O O . GLY B 1 203 ? -4.902 -20.453 22.609 1 84.69 203 GLY B O 1
ATOM 4528 N N . GLY B 1 204 ? -6.98 -19.703 22.656 1 88.81 204 GLY B N 1
ATOM 4529 C CA . GLY B 1 204 ? -7.035 -19.578 24.094 1 88.81 204 GLY B CA 1
ATOM 4530 C C . GLY B 1 204 ? -6.148 -18.469 24.641 1 88.81 204 GLY B C 1
ATOM 4531 O O . GLY B 1 204 ? -6.043 -17.391 24.031 1 88.81 204 GLY B O 1
ATOM 4532 N N . ASP B 1 205 ? -5.496 -18.781 25.719 1 91.25 205 ASP B N 1
ATOM 4533 C CA . ASP B 1 205 ? -4.766 -17.75 26.469 1 91.25 205 ASP B CA 1
ATOM 4534 C C . ASP B 1 205 ? -3.525 -17.297 25.688 1 91.25 205 ASP B C 1
ATOM 4536 O O . ASP B 1 205 ? -3.191 -16.109 25.672 1 91.25 205 ASP B O 1
ATOM 4540 N N . LEU B 1 206 ? -2.881 -18.219 25.125 1 89.56 206 LEU B N 1
ATOM 4541 C CA . LEU B 1 206 ? -1.684 -17.875 24.359 1 89.56 206 LEU B CA 1
ATOM 4542 C C . LEU B 1 206 ? -2.021 -16.953 23.203 1 89.56 206 LEU B C 1
ATOM 4544 O O . LEU B 1 206 ? -1.32 -15.961 22.969 1 89.56 206 LEU B O 1
ATOM 4548 N N . HIS B 1 207 ? -3.076 -17.266 22.516 1 91.81 207 HIS B N 1
ATOM 4549 C CA . HIS B 1 207 ? -3.535 -16.406 21.422 1 91.81 207 HIS B CA 1
ATOM 4550 C C . HIS B 1 207 ? -3.881 -15.016 21.922 1 91.81 207 HIS B C 1
ATOM 4552 O O . HIS B 1 207 ? -3.461 -14.016 21.344 1 91.81 207 HIS B O 1
ATOM 4558 N N . LYS B 1 208 ? -4.605 -14.961 22.953 1 94.44 208 LYS B N 1
ATOM 4559 C CA . LYS B 1 208 ? -4.988 -13.68 23.547 1 94.44 208 LYS B CA 1
ATOM 4560 C C . LYS B 1 208 ? -3.758 -12.867 23.938 1 94.44 208 LYS B C 1
ATOM 4562 O O . LYS B 1 208 ? -3.684 -11.672 23.656 1 94.44 208 LYS B O 1
ATOM 4567 N N . GLU B 1 209 ? -2.824 -13.516 24.547 1 95 209 GLU B N 1
ATOM 4568 C CA . GLU B 1 209 ? -1.604 -12.836 24.984 1 95 209 GLU B CA 1
ATOM 4569 C C . GLU B 1 209 ? -0.855 -12.234 23.797 1 95 209 GLU B C 1
ATOM 4571 O O . GLU B 1 209 ? -0.406 -11.094 23.859 1 95 209 GLU B O 1
ATOM 4576 N N . LEU B 1 210 ? -0.7 -13.008 22.781 1 93.69 210 LEU B N 1
ATOM 4577 C CA . LEU B 1 210 ? 0.016 -12.555 21.609 1 93.69 210 LEU B CA 1
ATOM 4578 C C . LEU B 1 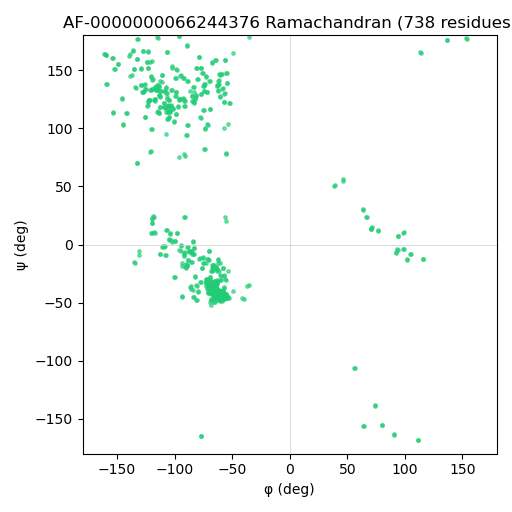210 ? -0.702 -11.367 20.953 1 93.69 210 LEU B C 1
ATOM 4580 O O . LEU B 1 210 ? -0.064 -10.391 20.562 1 93.69 210 LEU B O 1
ATOM 4584 N N . VAL B 1 211 ? -2.01 -11.469 20.859 1 96 211 VAL B N 1
ATOM 4585 C CA . VAL B 1 211 ? -2.834 -10.398 20.312 1 96 211 VAL B CA 1
ATOM 4586 C C . VAL B 1 211 ? -2.631 -9.117 21.125 1 96 211 VAL B C 1
ATOM 4588 O O . VAL B 1 211 ? -2.408 -8.047 20.562 1 96 211 VAL B O 1
ATOM 4591 N N . LEU B 1 212 ? -2.648 -9.227 22.406 1 97.25 212 LEU B N 1
ATOM 4592 C CA . LEU B 1 212 ? -2.502 -8.062 23.281 1 97.25 212 LEU B CA 1
ATOM 4593 C C . LEU B 1 212 ? -1.104 -7.465 23.141 1 97.25 212 LEU B C 1
ATOM 4595 O O . LEU B 1 212 ? -0.941 -6.242 23.188 1 97.25 212 LEU B O 1
ATOM 4599 N N . LYS B 1 213 ? -0.103 -8.297 23.016 1 96.69 213 LYS B N 1
ATOM 4600 C CA . LYS B 1 213 ? 1.26 -7.809 22.828 1 96.69 213 LYS B CA 1
ATOM 4601 C C . LYS B 1 213 ? 1.374 -7 21.531 1 96.69 213 LYS B C 1
ATOM 4603 O O . LYS B 1 213 ? 1.984 -5.93 21.516 1 96.69 213 LYS B O 1
ATOM 4608 N N . GLU B 1 214 ? 0.801 -7.527 20.453 1 97.12 214 GLU B N 1
ATOM 4609 C CA . GLU B 1 214 ? 0.799 -6.809 19.188 1 97.12 214 GLU B CA 1
ATOM 4610 C C . GLU B 1 214 ? 0.073 -5.473 19.297 1 97.12 214 GLU B C 1
ATOM 4612 O O . GLU B 1 214 ? 0.549 -4.453 18.797 1 97.12 214 GLU B O 1
ATOM 4617 N N . LEU B 1 215 ? -1.065 -5.516 19.984 1 97.94 215 LEU B N 1
ATOM 4618 C CA . LEU B 1 215 ? -1.879 -4.312 20.125 1 97.94 215 LEU B CA 1
ATOM 4619 C C . LEU B 1 215 ? -1.181 -3.277 21 1 97.94 215 LEU B C 1
ATOM 4621 O O . LEU B 1 215 ? -1.336 -2.072 20.797 1 97.94 215 LEU B O 1
ATOM 4625 N N . ASN B 1 216 ? -0.405 -3.744 21.938 1 97.06 216 ASN B N 1
ATOM 4626 C CA . ASN B 1 216 ? 0.388 -2.82 22.75 1 97.06 216 ASN B CA 1
ATOM 4627 C C . ASN B 1 216 ? 1.425 -2.088 21.891 1 97.06 216 ASN B C 1
ATOM 4629 O O . ASN B 1 216 ? 1.688 -0.904 22.109 1 97.06 216 ASN B O 1
ATOM 4633 N N . MET B 1 217 ? 1.996 -2.785 20.984 1 96.5 217 MET B N 1
ATOM 4634 C CA . MET B 1 217 ? 2.928 -2.145 20.062 1 96.5 217 MET B CA 1
ATOM 4635 C C . MET B 1 217 ? 2.211 -1.11 19.203 1 96.5 217 MET B C 1
ATOM 4637 O O . MET B 1 217 ? 2.73 -0.016 18.969 1 96.5 217 MET B O 1
ATOM 4641 N N . LEU B 1 218 ? 1.026 -1.426 18.766 1 97.75 218 LEU B N 1
ATOM 4642 C CA . LEU B 1 218 ? 0.261 -0.542 17.906 1 97.75 218 LEU B CA 1
ATOM 4643 C C . LEU B 1 218 ? -0.257 0.667 18.672 1 97.75 218 LEU B C 1
ATOM 4645 O O . LEU B 1 218 ? -0.479 1.731 18.094 1 97.75 218 LEU B O 1
ATOM 4649 N N . LYS B 1 219 ? -0.503 0.512 19.938 1 97.44 219 LYS B N 1
ATOM 4650 C CA . LYS B 1 219 ? -1.018 1.581 20.781 1 97.44 219 LYS B CA 1
ATOM 4651 C C . LYS B 1 219 ? -0.115 2.811 20.734 1 97.44 219 LYS B C 1
ATOM 4653 O O . LYS B 1 219 ? -0.598 3.943 20.781 1 97.44 219 LYS B O 1
ATOM 4658 N N . ARG B 1 220 ? 1.157 2.617 20.516 1 95.69 220 ARG B N 1
ATOM 4659 C CA . ARG B 1 220 ? 2.121 3.709 20.438 1 95.69 220 ARG B CA 1
ATOM 4660 C C . ARG B 1 220 ? 1.795 4.629 19.266 1 95.69 220 ARG B C 1
ATOM 4662 O O . ARG B 1 220 ? 2.133 5.816 19.281 1 95.69 220 ARG B O 1
ATOM 4669 N N . TRP B 1 221 ? 1.093 4.098 18.328 1 97.81 221 TRP B N 1
ATOM 4670 C CA . TRP B 1 221 ? 0.805 4.832 17.094 1 97.81 221 TRP B CA 1
ATOM 4671 C C . TRP B 1 221 ? -0.593 5.441 17.141 1 97.81 221 TRP B C 1
ATOM 4673 O O . TRP B 1 221 ? -1.025 6.09 16.188 1 97.81 221 TRP B O 1
ATOM 4683 N N . SER B 1 222 ? -1.335 5.332 18.203 1 97.81 222 SER B N 1
ATOM 4684 C CA . SER B 1 222 ? -2.756 5.66 18.25 1 97.81 222 SER B CA 1
ATOM 4685 C C . SER B 1 222 ? -2.971 7.145 18.531 1 97.81 222 SER B C 1
ATOM 4687 O O . SER B 1 222 ? -4.102 7.633 18.484 1 97.81 222 SER B O 1
ATOM 4689 N N . GLY B 1 223 ? -1.903 7.914 18.812 1 95.94 223 GLY B N 1
ATOM 4690 C CA . GLY B 1 223 ? -2.047 9.312 19.172 1 95.94 223 GLY B CA 1
ATOM 4691 C C . GLY B 1 223 ? -2.746 9.508 20.516 1 95.94 223 GLY B C 1
ATOM 4692 O O . GLY B 1 223 ? -3.434 10.516 20.719 1 95.94 223 GLY B O 1
ATOM 4693 N N . GLY B 1 224 ? -2.664 8.5 21.312 1 94.94 224 GLY B N 1
ATOM 4694 C CA . GLY B 1 224 ? -3.271 8.586 22.625 1 94.94 224 GLY B CA 1
ATOM 4695 C C . GLY B 1 224 ? -4.684 8.039 22.672 1 94.94 224 GLY B C 1
ATOM 4696 O O . GLY B 1 224 ? -5.289 7.957 23.75 1 94.94 224 GLY B O 1
ATOM 4697 N N . HIS B 1 225 ? -5.219 7.645 21.562 1 96.06 225 HIS B N 1
ATOM 4698 C CA . HIS B 1 225 ? -6.539 7.02 21.562 1 96.06 225 HIS B CA 1
ATOM 4699 C C . HIS B 1 225 ? -6.5 5.641 22.203 1 96.06 225 HIS B C 1
ATOM 4701 O O . HIS B 1 225 ? -5.547 4.883 22 1 96.06 225 HIS B O 1
ATOM 4707 N N . LYS B 1 226 ? -7.512 5.359 22.938 1 95.94 226 LYS B N 1
ATOM 4708 C CA . LYS B 1 226 ? -7.645 4.02 23.5 1 95.94 226 LYS B CA 1
ATOM 4709 C C . LYS B 1 226 ? -8.031 3.006 22.438 1 95.94 226 LYS B C 1
ATOM 4711 O O . LYS B 1 226 ? -8.766 3.334 21.5 1 95.94 226 LYS B O 1
ATOM 4716 N N . LEU B 1 227 ? -7.504 1.844 22.594 1 97.31 227 LEU B N 1
ATOM 4717 C CA . LEU B 1 227 ? -7.895 0.74 21.719 1 97.31 227 LEU B CA 1
ATOM 4718 C C . LEU B 1 227 ? -8.938 -0.147 22.391 1 97.31 227 LEU B C 1
ATOM 4720 O O . LEU B 1 227 ? -8.648 -0.775 23.422 1 97.31 227 LEU B O 1
ATOM 4724 N N . LYS B 1 228 ? -10.102 -0.104 21.859 1 98.38 228 LYS B N 1
ATOM 4725 C CA . LYS B 1 228 ? -11.148 -1.004 22.328 1 98.38 228 LYS B CA 1
ATOM 4726 C C . LYS B 1 228 ? -11.062 -2.361 21.641 1 98.38 228 LYS B C 1
ATOM 4728 O O . LYS B 1 228 ? -10.992 -2.438 20.422 1 98.38 228 LYS B O 1
ATOM 4733 N N . ILE B 1 229 ? -11.031 -3.389 22.484 1 98.5 229 ILE B N 1
ATOM 4734 C CA . ILE B 1 229 ? -10.82 -4.738 21.969 1 98.5 229 ILE B CA 1
ATOM 4735 C C . ILE B 1 229 ? -11.992 -5.629 22.375 1 98.5 229 ILE B C 1
ATOM 4737 O O . ILE B 1 229 ? -12.328 -5.723 23.547 1 98.5 229 ILE B O 1
ATOM 4741 N N . PHE B 1 230 ? -12.602 -6.219 21.391 1 98.5 230 PHE B N 1
ATOM 4742 C CA . PHE B 1 230 ? -13.617 -7.242 21.594 1 98.5 230 PHE B CA 1
ATOM 4743 C C . PHE B 1 230 ? -13.055 -8.625 21.297 1 98.5 230 PHE B C 1
ATOM 4745 O O . PHE B 1 230 ? -12.719 -8.93 20.141 1 98.5 230 PHE B O 1
ATOM 4752 N N . ILE B 1 231 ? -12.953 -9.453 22.281 1 97.38 231 ILE B N 1
ATOM 4753 C CA . ILE B 1 231 ? -12.43 -10.797 22.109 1 97.38 231 ILE B CA 1
ATOM 4754 C C . ILE B 1 231 ? -13.57 -11.812 22.156 1 97.38 231 ILE B C 1
ATOM 4756 O O . ILE B 1 231 ? -14.164 -12.023 23.219 1 97.38 231 ILE B O 1
ATOM 4760 N N . VAL B 1 232 ? -13.875 -12.398 21.031 1 96.06 232 VAL B N 1
ATOM 4761 C CA . VAL B 1 232 ? -14.922 -13.406 20.891 1 96.06 232 VAL B CA 1
ATOM 4762 C C . VAL B 1 232 ? -14.328 -14.789 21.156 1 96.06 232 VAL B C 1
ATOM 4764 O O . VAL B 1 232 ? -13.219 -15.094 20.719 1 96.06 232 VAL B O 1
ATOM 4767 N N . LYS B 1 233 ? -15.148 -15.633 21.859 1 90.69 233 LYS B N 1
ATOM 4768 C CA . LYS B 1 233 ? -14.766 -17.031 22 1 90.69 233 LYS B CA 1
ATOM 4769 C C . LYS B 1 233 ? -14.961 -17.797 20.703 1 90.69 233 LYS B C 1
ATOM 4771 O O . LYS B 1 233 ? -16.078 -18.219 20.375 1 90.69 233 LYS B O 1
ATOM 4776 N N . GLY B 1 234 ? -13.914 -18 20 1 84.69 234 GLY B N 1
ATOM 4777 C CA . GLY B 1 234 ? -13.961 -18.594 18.688 1 84.69 234 GLY B CA 1
ATOM 4778 C C . GLY B 1 234 ? -14.391 -20.047 18.703 1 84.69 234 GLY B C 1
ATOM 4779 O O . GLY B 1 234 ? -14.914 -20.562 17.703 1 84.69 234 GLY B O 1
ATOM 4780 N N . THR B 1 235 ? -14.258 -20.672 19.828 1 81.31 235 THR B N 1
ATOM 4781 C CA . THR B 1 235 ? -14.586 -22.094 19.938 1 81.31 235 THR B CA 1
ATOM 4782 C C . THR B 1 235 ? -16.078 -22.328 19.703 1 81.31 235 THR B C 1
ATOM 4784 O O . THR B 1 235 ? -16.453 -23.297 19.062 1 81.31 235 THR B O 1
ATOM 4787 N N . ASP B 1 236 ? -16.906 -21.469 20.156 1 81.62 236 ASP B N 1
ATOM 4788 C CA . ASP B 1 236 ? -18.344 -21.609 19.953 1 81.62 236 ASP B CA 1
ATOM 4789 C C . ASP B 1 236 ? -18.703 -21.5 18.469 1 81.62 236 ASP B C 1
ATOM 4791 O O . ASP B 1 236 ? -19.562 -22.234 17.984 1 81.62 236 ASP B O 1
ATOM 4795 N N . VAL B 1 237 ? -18.016 -20.656 17.797 1 85.56 237 VAL B N 1
ATOM 4796 C CA . VAL B 1 237 ? -18.234 -20.469 16.359 1 85.56 237 VAL B CA 1
ATOM 4797 C C . VAL B 1 237 ? -17.781 -21.719 15.602 1 85.56 237 VAL B C 1
ATOM 4799 O O . VAL B 1 237 ? -18.469 -22.188 14.695 1 85.56 237 VAL B O 1
ATOM 4802 N N . PHE B 1 238 ? -16.734 -22.234 16.078 1 83.44 238 PHE B N 1
ATOM 4803 C CA . PHE B 1 238 ? -16.172 -23.406 15.43 1 83.44 238 PHE B CA 1
ATOM 4804 C C . PHE B 1 238 ? -17.109 -24.609 15.578 1 83.44 238 PHE B C 1
ATOM 4806 O O . PHE B 1 238 ? -17.281 -25.391 14.648 1 83.44 238 PHE B O 1
ATOM 4813 N N . ILE B 1 239 ? -17.656 -24.75 16.703 1 84.94 239 ILE B N 1
ATOM 4814 C CA . ILE B 1 239 ? -18.594 -25.844 16.953 1 84.94 239 ILE B CA 1
ATOM 4815 C C . ILE B 1 239 ? -19.766 -25.766 15.984 1 84.94 239 ILE B C 1
ATOM 4817 O O . ILE B 1 239 ? -20.172 -26.766 15.398 1 84.94 239 ILE B O 1
ATOM 4821 N N . LYS B 1 240 ? -20.203 -24.625 15.766 1 86 240 LYS B N 1
ATOM 4822 C CA . LYS B 1 240 ? -21.312 -24.438 14.82 1 86 240 LYS B CA 1
ATOM 4823 C C . LYS B 1 240 ? -20.875 -24.766 13.398 1 86 240 LYS B C 1
ATOM 4825 O O . LYS B 1 240 ? -21.625 -25.359 12.633 1 86 240 LYS B O 1
ATOM 4830 N N . LEU B 1 241 ? -19.688 -24.453 13.078 1 89.31 241 LEU B N 1
ATOM 4831 C CA . LEU B 1 241 ? -19.172 -24.609 11.727 1 89.31 241 LEU B CA 1
ATOM 4832 C C . LEU B 1 241 ? -18.875 -26.078 11.43 1 89.31 241 LEU B C 1
ATOM 4834 O O . LEU B 1 241 ? -18.703 -26.469 10.273 1 89.31 241 LEU B O 1
ATOM 4838 N N . SER B 1 242 ? -18.812 -26.906 12.484 1 86.81 242 SER B N 1
ATOM 4839 C CA . SER B 1 242 ? -18.578 -28.344 12.297 1 86.81 242 SER B CA 1
ATOM 4840 C C . SER B 1 242 ? -19.703 -28.984 11.492 1 86.81 242 SER B C 1
ATOM 4842 O O . SER B 1 242 ? -19.547 -30.078 10.938 1 86.81 242 SER B O 1
ATOM 4844 N N . GLN B 1 243 ? -20.781 -28.25 11.328 1 86.31 243 GLN B N 1
ATOM 4845 C CA . GLN B 1 243 ? -21.938 -28.75 10.602 1 86.31 243 GLN B CA 1
ATOM 4846 C C . GLN B 1 243 ? -21.812 -28.484 9.109 1 86.31 243 GLN B C 1
ATOM 4848 O O . GLN B 1 243 ? -22.641 -28.938 8.312 1 86.31 243 GLN B O 1
ATOM 4853 N N . VAL B 1 244 ? -20.859 -27.797 8.719 1 89.19 244 VAL B N 1
ATOM 4854 C CA . VAL B 1 244 ? -20.641 -27.422 7.328 1 89.19 244 VAL B CA 1
ATOM 4855 C C . VAL B 1 244 ? -19.547 -28.297 6.723 1 89.19 244 VAL B C 1
ATOM 4857 O O . VAL B 1 244 ? -18.719 -28.844 7.441 1 89.19 244 VAL B O 1
ATOM 4860 N N . GLU B 1 245 ? -19.609 -28.469 5.434 1 87.62 245 GLU B N 1
ATOM 4861 C CA . GLU B 1 245 ? -18.578 -29.219 4.738 1 87.62 245 GLU B CA 1
ATOM 4862 C C . GLU B 1 245 ? -17.188 -28.641 5.027 1 87.62 245 GLU B C 1
ATOM 4864 O O . GLU B 1 245 ? -17.016 -27.422 5.047 1 87.62 245 GLU B O 1
ATOM 4869 N N . ARG B 1 246 ? -16.234 -29.578 5.223 1 84.19 246 ARG B N 1
ATOM 4870 C CA . ARG B 1 246 ? -14.891 -29.219 5.664 1 84.19 246 ARG B CA 1
ATOM 4871 C C . ARG B 1 246 ? -14.266 -28.188 4.723 1 84.19 246 ARG B C 1
ATOM 4873 O O . ARG B 1 246 ? -13.664 -27.203 5.172 1 84.19 246 ARG B O 1
ATOM 4880 N N . ARG B 1 247 ? -14.438 -28.375 3.438 1 86.44 247 ARG B N 1
ATOM 4881 C CA . ARG B 1 247 ? -13.766 -27.562 2.434 1 86.44 247 ARG B CA 1
ATOM 4882 C C . ARG B 1 247 ? -14.328 -26.141 2.41 1 86.44 247 ARG B C 1
ATOM 4884 O O . ARG B 1 247 ? -13.719 -25.234 1.846 1 86.44 247 ARG B O 1
ATOM 4891 N N . SER B 1 248 ? -15.516 -25.875 3.078 1 90.62 248 SER B N 1
ATOM 4892 C CA . SER B 1 248 ? -16.172 -24.578 3.037 1 90.62 248 SER B CA 1
ATOM 4893 C C . SER B 1 248 ? -16.078 -23.859 4.383 1 90.62 248 SER B C 1
ATOM 4895 O O . SER B 1 248 ? -16.516 -22.719 4.516 1 90.62 248 SER B O 1
ATOM 4897 N N . ARG B 1 249 ? -15.5 -24.484 5.363 1 89.44 249 ARG B N 1
ATOM 4898 C CA . ARG B 1 249 ? -15.555 -23.984 6.73 1 89.44 249 ARG B CA 1
ATOM 4899 C C . ARG B 1 249 ? -14.789 -22.672 6.863 1 89.44 249 ARG B C 1
ATOM 4901 O O . ARG B 1 249 ? -15.227 -21.75 7.566 1 89.44 249 ARG B O 1
ATOM 4908 N N . VAL B 1 250 ? -13.656 -22.609 6.184 1 89.19 250 VAL B N 1
ATOM 4909 C CA . VAL B 1 250 ? -12.828 -21.406 6.297 1 89.19 250 VAL B CA 1
ATOM 4910 C C . VAL B 1 250 ? -13.578 -20.203 5.719 1 89.19 250 VAL B C 1
ATOM 4912 O O . VAL B 1 250 ? -13.625 -19.141 6.336 1 89.19 250 VAL B O 1
ATOM 4915 N N . VAL B 1 251 ? -14.18 -20.375 4.598 1 92.62 251 VAL B N 1
ATOM 4916 C CA . VAL B 1 251 ? -14.945 -19.312 3.949 1 92.62 251 VAL B CA 1
ATOM 4917 C C . VAL B 1 251 ? -16.156 -18.953 4.801 1 92.62 251 VAL B C 1
ATOM 4919 O O . VAL B 1 251 ? -16.469 -17.781 4.977 1 92.62 251 VAL B O 1
ATOM 4922 N N . MET B 1 252 ? -16.797 -19.938 5.395 1 93.19 252 MET B N 1
ATOM 4923 C CA . MET B 1 252 ? -17.953 -19.703 6.262 1 93.19 252 MET B CA 1
ATOM 4924 C C . MET B 1 252 ? -17.547 -18.938 7.516 1 93.19 252 MET B C 1
ATOM 4926 O O . MET B 1 252 ? -18.281 -18.062 7.973 1 93.19 252 MET B O 1
ATOM 4930 N N . LEU B 1 253 ? -16.438 -19.328 8.039 1 92.62 253 LEU B N 1
ATOM 4931 C CA . LEU B 1 253 ? -15.93 -18.609 9.203 1 92.62 253 LEU B CA 1
ATOM 4932 C C . LEU B 1 253 ? -15.719 -17.141 8.891 1 92.62 253 LEU B C 1
ATOM 4934 O O . LEU B 1 253 ? -16.094 -16.266 9.68 1 92.62 253 LEU B O 1
ATOM 4938 N N . LYS B 1 254 ? -15.102 -16.906 7.773 1 94.5 254 LYS B N 1
ATOM 4939 C CA . LYS B 1 254 ? -14.867 -15.523 7.363 1 94.5 254 LYS B CA 1
ATOM 4940 C C . LYS B 1 254 ? -16.188 -14.758 7.246 1 94.5 254 LYS B C 1
ATOM 4942 O O . LYS B 1 254 ? -16.266 -13.602 7.648 1 94.5 254 LYS B O 1
ATOM 4947 N N . ARG B 1 255 ? -17.109 -15.391 6.691 1 95.25 255 ARG B N 1
ATOM 4948 C CA . ARG B 1 255 ? -18.422 -14.742 6.574 1 95.25 255 ARG B CA 1
ATOM 4949 C C . ARG B 1 255 ? -19 -14.43 7.949 1 95.25 255 ARG B C 1
ATOM 4951 O O . ARG B 1 255 ? -19.531 -13.344 8.164 1 95.25 255 ARG B O 1
ATOM 4958 N N . VAL B 1 256 ? -18.875 -15.359 8.875 1 95.19 256 VAL B N 1
ATOM 4959 C CA . VAL B 1 256 ? -19.344 -15.141 10.242 1 95.19 256 VAL B CA 1
ATOM 4960 C C . VAL B 1 256 ? -18.594 -13.953 10.852 1 95.19 256 VAL B C 1
ATOM 4962 O O . VAL B 1 256 ? -19.203 -13.102 11.508 1 95.19 256 VAL B O 1
ATOM 4965 N N . MET B 1 257 ? -17.344 -13.898 10.625 1 96.62 257 MET B N 1
ATOM 4966 C CA . MET B 1 257 ? -16.531 -12.805 11.141 1 96.62 257 MET B CA 1
ATOM 4967 C C . MET B 1 257 ? -16.984 -11.469 10.578 1 96.62 257 MET B C 1
ATOM 4969 O O . MET B 1 257 ? -17.125 -10.484 11.312 1 96.62 257 MET B O 1
ATOM 4973 N N . TYR B 1 258 ? -17.266 -11.406 9.273 1 97.94 258 TYR B N 1
ATOM 4974 C CA . TYR B 1 258 ? -17.703 -10.172 8.633 1 97.94 258 TYR B CA 1
ATOM 4975 C C . TYR B 1 258 ? -19.062 -9.742 9.172 1 97.94 258 TYR B C 1
ATOM 4977 O O . TYR B 1 258 ? -19.281 -8.555 9.453 1 97.94 258 TYR B O 1
ATOM 4985 N N . LYS B 1 259 ? -19.922 -10.68 9.32 1 97.69 259 LYS B N 1
ATOM 4986 C CA . LYS B 1 259 ? -21.25 -10.367 9.836 1 97.69 259 LYS B CA 1
ATOM 4987 C C . LYS B 1 259 ? -21.188 -9.883 11.281 1 97.69 259 LYS B C 1
ATOM 4989 O O . LYS B 1 259 ? -21.922 -8.969 11.672 1 97.69 259 LYS B O 1
ATOM 4994 N N . THR B 1 260 ? -20.344 -10.516 12.055 1 97.81 260 THR B N 1
ATOM 4995 C CA . THR B 1 260 ? -20.141 -10.062 13.43 1 97.81 260 THR B CA 1
ATOM 4996 C C . THR B 1 260 ? -19.562 -8.648 13.445 1 97.81 260 THR B C 1
ATOM 4998 O O . THR B 1 260 ? -20.016 -7.805 14.227 1 97.81 260 THR B O 1
ATOM 5001 N N . ALA B 1 261 ? -18.594 -8.414 12.57 1 98.69 261 ALA B N 1
ATOM 5002 C CA . ALA B 1 261 ? -18 -7.09 12.453 1 98.69 261 ALA B CA 1
ATOM 5003 C C . ALA B 1 261 ? -19.031 -6.047 12.055 1 98.69 261 ALA B C 1
ATOM 5005 O O . ALA B 1 261 ? -19.016 -4.918 12.547 1 98.69 261 ALA B O 1
ATOM 5006 N N . GLU B 1 262 ? -19.906 -6.418 11.141 1 98.31 262 GLU B N 1
ATOM 5007 C CA . GLU B 1 262 ? -20.984 -5.531 10.734 1 98.31 262 GLU B CA 1
ATOM 5008 C C . GLU B 1 262 ? -21.844 -5.121 11.93 1 98.31 262 GLU B C 1
ATOM 5010 O O . GLU B 1 262 ? -22.156 -3.943 12.094 1 98.31 262 GLU B O 1
ATOM 5015 N N . LYS B 1 263 ? -22.219 -6.098 12.742 1 98.25 263 LYS B N 1
ATOM 5016 C CA . LYS B 1 263 ? -23 -5.809 13.938 1 98.25 263 LYS B CA 1
ATOM 5017 C C . LYS B 1 263 ? -22.234 -4.891 14.891 1 98.25 263 LYS B C 1
ATOM 5019 O O . LYS B 1 263 ? -22.812 -3.975 15.477 1 98.25 263 LYS B O 1
ATOM 5024 N N . LEU B 1 264 ? -20.969 -5.133 15.008 1 98.69 264 LEU B N 1
ATOM 5025 C CA . LEU B 1 264 ? -20.156 -4.297 15.875 1 98.69 264 LEU B CA 1
ATOM 5026 C C . LEU B 1 264 ? -20.078 -2.871 15.344 1 98.69 264 LEU B C 1
ATOM 5028 O O . LEU B 1 264 ? -20.047 -1.913 16.125 1 98.69 264 LEU B O 1
ATOM 5032 N N . CYS B 1 265 ? -19.984 -2.717 14.039 1 98.56 265 CYS B N 1
ATOM 5033 C CA . CYS B 1 265 ? -20.031 -1.39 13.438 1 98.56 265 CYS B CA 1
ATOM 5034 C C . CYS B 1 265 ? -21.281 -0.638 13.867 1 98.56 265 CYS B C 1
ATOM 5036 O O . CYS B 1 265 ? -21.203 0.536 14.234 1 98.56 265 CYS B O 1
ATOM 5038 N N . GLU B 1 266 ? -22.375 -1.287 13.82 1 97.75 266 GLU B N 1
ATOM 5039 C CA . GLU B 1 266 ? -23.641 -0.685 14.242 1 97.75 266 GLU B CA 1
ATOM 5040 C C . GLU B 1 266 ? -23.578 -0.233 15.695 1 97.75 266 GLU B C 1
ATOM 5042 O O . GLU B 1 266 ? -23.984 0.886 16.031 1 97.75 266 GLU B O 1
ATOM 5047 N N . LYS B 1 267 ? -23.031 -1.041 16.5 1 97.56 267 LYS B N 1
ATOM 5048 C CA . LYS B 1 267 ? -23.016 -0.8 17.938 1 97.56 267 LYS B CA 1
ATOM 5049 C C . LYS B 1 267 ? -22.047 0.321 18.297 1 97.56 267 LYS B C 1
ATOM 5051 O O . LYS B 1 267 ? -22.234 1.03 19.281 1 97.56 267 LYS B O 1
ATOM 5056 N N . THR B 1 268 ? -20.984 0.473 17.531 1 97.62 268 THR B N 1
ATOM 5057 C CA . THR B 1 268 ? -19.922 1.395 17.891 1 97.62 268 THR B CA 1
ATOM 5058 C C . THR B 1 268 ? -19.922 2.619 16.984 1 97.62 268 THR B C 1
ATOM 5060 O O . THR B 1 268 ? -19.062 3.486 17.094 1 97.62 268 THR B O 1
ATOM 5063 N N . ASN B 1 269 ? -20.828 2.674 16 1 96.81 269 ASN B N 1
ATOM 5064 C CA . ASN B 1 269 ? -20.938 3.752 15.023 1 96.81 269 ASN B CA 1
ATOM 5065 C C . ASN B 1 269 ? -19.688 3.842 14.156 1 96.81 269 ASN B C 1
ATOM 5067 O O . ASN B 1 269 ? -19.203 4.938 13.867 1 96.81 269 ASN B O 1
ATOM 5071 N N . ALA B 1 270 ? -19.047 2.701 13.953 1 98.12 270 ALA B N 1
ATOM 5072 C CA . ALA B 1 270 ? -17.984 2.609 12.953 1 98.12 270 ALA B CA 1
ATOM 5073 C C . ALA B 1 270 ? -18.562 2.527 11.547 1 98.12 270 ALA B C 1
ATOM 5075 O O . ALA B 1 270 ? -19.656 1.985 11.344 1 98.12 270 ALA B O 1
ATOM 5076 N N . LYS B 1 271 ? -17.844 2.99 10.555 1 98.12 271 LYS B N 1
ATOM 5077 C CA . LYS B 1 271 ? -18.422 3.078 9.211 1 98.12 271 LYS B CA 1
ATOM 5078 C C . LYS B 1 271 ? -17.672 2.186 8.234 1 98.12 271 LYS B C 1
ATOM 5080 O O . LYS B 1 271 ? -17.875 2.273 7.02 1 98.12 271 LYS B O 1
ATOM 5085 N N . SER B 1 272 ? -16.797 1.355 8.789 1 98.62 272 SER B N 1
ATOM 5086 C CA . SER B 1 272 ? -16.094 0.422 7.922 1 98.62 272 SER B CA 1
ATOM 5087 C C . SER B 1 272 ? -15.531 -0.76 8.711 1 98.62 272 SER B C 1
ATOM 5089 O O . SER B 1 272 ? -15.492 -0.725 9.945 1 98.62 272 SER B O 1
ATOM 5091 N N . ILE B 1 273 ? -15.203 -1.779 7.984 1 98.88 273 ILE B N 1
ATOM 5092 C CA . ILE B 1 273 ? -14.477 -2.945 8.477 1 98.88 273 ILE B CA 1
ATOM 5093 C C . ILE B 1 273 ? -13.102 -3.012 7.816 1 98.88 273 ILE B C 1
ATOM 5095 O O . ILE B 1 273 ? -12.961 -2.74 6.621 1 98.88 273 ILE B O 1
ATOM 5099 N N . THR B 1 274 ? -12.078 -3.289 8.586 1 98.88 274 THR B N 1
ATOM 5100 C CA . THR B 1 274 ? -10.727 -3.408 8.062 1 98.88 274 THR B CA 1
ATOM 5101 C C . THR B 1 274 ? -10.188 -4.824 8.266 1 98.88 274 THR B C 1
ATOM 5103 O O . THR B 1 274 ? -10.383 -5.418 9.328 1 98.88 274 THR B O 1
ATOM 5106 N N . THR B 1 275 ? -9.57 -5.371 7.277 1 98.31 275 THR B N 1
ATOM 5107 C CA . THR B 1 275 ? -8.945 -6.688 7.367 1 98.31 275 THR B CA 1
ATOM 5108 C C . THR B 1 275 ? -7.531 -6.656 6.781 1 98.31 275 THR B C 1
ATOM 5110 O O . THR B 1 275 ? -7.191 -5.75 6.023 1 98.31 275 THR B O 1
ATOM 5113 N N . GLY B 1 276 ? -6.742 -7.629 7.172 1 97.81 276 GLY B N 1
ATOM 5114 C CA . GLY B 1 276 ? -5.387 -7.758 6.652 1 97.81 276 GLY B CA 1
ATOM 5115 C C . GLY B 1 276 ? -5.301 -8.641 5.422 1 97.81 276 GLY B C 1
ATOM 5116 O O . GLY B 1 276 ? -4.238 -9.18 5.113 1 97.81 276 GLY B O 1
ATOM 5117 N N . GLU B 1 277 ? -6.398 -8.766 4.711 1 97.5 277 GLU B N 1
ATOM 5118 C CA . GLU B 1 277 ? -6.434 -9.68 3.576 1 97.5 277 GLU B CA 1
ATOM 5119 C C . GLU B 1 277 ? -5.676 -9.109 2.381 1 97.5 277 GLU B C 1
ATOM 5121 O O . GLU B 1 277 ? -5.75 -7.914 2.104 1 97.5 277 GLU B O 1
ATOM 5126 N N . SER B 1 278 ? -4.891 -9.945 1.724 1 97.38 278 SER B N 1
ATOM 5127 C CA . SER B 1 278 ? -4.168 -9.672 0.486 1 97.38 278 SER B CA 1
ATOM 5128 C C . SER B 1 278 ? -4.602 -10.617 -0.628 1 97.38 278 SER B C 1
ATOM 5130 O O . SER B 1 278 ? -4.676 -11.828 -0.425 1 97.38 278 SER B O 1
ATOM 5132 N N . LEU B 1 279 ? -4.848 -10.102 -1.771 1 97.62 279 LEU B N 1
ATOM 5133 C CA . LEU B 1 279 ? -5.43 -10.891 -2.855 1 97.62 279 LEU B CA 1
ATOM 5134 C C . LEU B 1 279 ? -4.52 -12.055 -3.232 1 97.62 279 LEU B C 1
ATOM 5136 O O . LEU B 1 279 ? -3.318 -11.867 -3.445 1 97.62 279 LEU B O 1
ATOM 5140 N N . SER B 1 280 ? -5.016 -13.273 -3.279 1 94.12 280 SER B N 1
ATOM 5141 C CA . SER B 1 280 ? -4.41 -14.492 -3.801 1 94.12 280 SER B CA 1
ATOM 5142 C C . SER B 1 280 ? -3.266 -14.969 -2.908 1 94.12 280 SER B C 1
ATOM 5144 O O . SER B 1 280 ? -2.434 -15.773 -3.33 1 94.12 280 SER B O 1
ATOM 5146 N N . GLN B 1 281 ? -3.188 -14.398 -1.702 1 88.75 281 GLN B N 1
ATOM 5147 C CA . GLN B 1 281 ? -2.146 -14.828 -0.777 1 88.75 281 GLN B CA 1
ATOM 5148 C C . GLN B 1 281 ? -2.4 -16.25 -0.297 1 88.75 281 GLN B C 1
ATOM 5150 O O . GLN B 1 281 ? -1.485 -17.078 -0.274 1 88.75 281 GLN B O 1
ATOM 5155 N N . VAL B 1 282 ? -3.594 -16.516 0.099 1 86.19 282 VAL B N 1
ATOM 5156 C CA . VAL B 1 282 ? -3.988 -17.859 0.509 1 86.19 282 VAL B CA 1
ATOM 5157 C C . VAL B 1 282 ? -5.301 -18.234 -0.169 1 86.19 282 VAL B C 1
ATOM 5159 O O . VAL B 1 282 ? -5.926 -17.422 -0.837 1 86.19 282 VAL B O 1
ATOM 5162 N N . SER B 1 283 ? -5.762 -19.469 0.047 1 80.5 283 SER B N 1
ATOM 5163 C CA . SER B 1 283 ? -6.891 -20.047 -0.684 1 80.5 283 SER B CA 1
ATOM 5164 C C . SER B 1 283 ? -8.195 -19.359 -0.298 1 80.5 283 SER B C 1
ATOM 5166 O O . SER B 1 283 ? -9.125 -19.281 -1.104 1 80.5 283 SER B O 1
ATOM 5168 N N . SER B 1 284 ? -8.305 -18.859 0.828 1 85.38 284 SER B N 1
ATOM 5169 C CA . SER B 1 284 ? -9.516 -18.188 1.283 1 85.38 284 SER B CA 1
ATOM 5170 C C . SER B 1 284 ? -9.555 -16.734 0.801 1 85.38 284 SER B C 1
ATOM 5172 O O . SER B 1 284 ? -10.562 -16.047 0.972 1 85.38 284 SER B O 1
ATOM 5174 N N . GLN B 1 285 ? -8.484 -16.328 0.123 1 92.31 285 GLN B N 1
ATOM 5175 C CA . GLN B 1 285 ? -8.398 -14.93 -0.289 1 92.31 285 GLN B CA 1
ATOM 5176 C C . GLN B 1 285 ? -8.305 -14.805 -1.808 1 92.31 285 GLN B C 1
ATOM 5178 O O . GLN B 1 285 ? -7.652 -13.898 -2.324 1 92.31 285 GLN B O 1
ATOM 5183 N N . THR B 1 286 ? -8.766 -15.836 -2.494 1 94.94 286 THR B N 1
ATOM 5184 C CA . THR B 1 286 ? -8.969 -15.641 -3.928 1 94.94 286 THR B CA 1
ATOM 5185 C C . THR B 1 286 ? -10.047 -14.602 -4.191 1 94.94 286 THR B C 1
ATOM 5187 O O . THR B 1 286 ? -10.844 -14.289 -3.305 1 94.94 286 THR B O 1
ATOM 5190 N N . MET B 1 287 ? -10.047 -14.047 -5.328 1 96.38 287 MET B N 1
ATOM 5191 C CA . MET B 1 287 ? -11.047 -13.047 -5.684 1 96.38 287 MET B CA 1
ATOM 5192 C C . MET B 1 287 ? -12.453 -13.609 -5.555 1 96.38 287 MET B C 1
ATOM 5194 O O . MET B 1 287 ? -13.344 -12.945 -5.027 1 96.38 287 MET B O 1
ATOM 5198 N N . ALA B 1 288 ? -12.68 -14.844 -5.988 1 95.62 288 ALA B N 1
ATOM 5199 C CA . ALA B 1 288 ? -13.977 -15.508 -5.898 1 95.62 288 ALA B CA 1
ATOM 5200 C C . ALA B 1 288 ? -14.414 -15.656 -4.445 1 95.62 288 ALA B C 1
ATOM 5202 O O . ALA B 1 288 ? -15.57 -15.383 -4.109 1 95.62 288 ALA B O 1
ATOM 5203 N N . ASN B 1 289 ? -13.484 -16.047 -3.615 1 96.12 289 ASN B N 1
ATOM 5204 C CA . ASN B 1 289 ? -13.828 -16.266 -2.213 1 96.12 289 ASN B CA 1
ATOM 5205 C C . ASN B 1 289 ? -14.062 -14.945 -1.485 1 96.12 289 ASN B C 1
ATOM 5207 O O . ASN B 1 289 ? -14.914 -14.867 -0.598 1 96.12 289 ASN B O 1
ATOM 5211 N N . LEU B 1 290 ? -13.305 -13.922 -1.846 1 97.56 290 LEU B N 1
ATOM 5212 C CA . LEU B 1 290 ? -13.547 -12.609 -1.259 1 97.56 290 LEU B CA 1
ATOM 5213 C C . LEU B 1 290 ? -14.922 -12.094 -1.645 1 97.56 290 LEU B C 1
ATOM 5215 O O . LEU B 1 290 ? -15.609 -11.461 -0.832 1 97.56 290 LEU B O 1
ATOM 5219 N N . TYR B 1 291 ? -15.32 -12.391 -2.895 1 97.56 291 TYR B N 1
ATOM 5220 C CA . TYR B 1 291 ? -16.656 -12.031 -3.357 1 97.56 291 TYR B CA 1
ATOM 5221 C C . TYR B 1 291 ? -17.734 -12.734 -2.529 1 97.56 291 TYR B C 1
ATOM 5223 O O . TYR B 1 291 ? -18.641 -12.094 -2.012 1 97.56 291 TYR B O 1
ATOM 5231 N N . VAL B 1 292 ? -17.547 -13.961 -2.295 1 96.88 292 VAL B N 1
ATOM 5232 C CA . VAL B 1 292 ? -18.531 -14.781 -1.601 1 96.88 292 VAL B CA 1
ATOM 5233 C C . VAL B 1 292 ? -18.594 -14.383 -0.128 1 96.88 292 VAL B C 1
ATOM 5235 O O . VAL B 1 292 ? -19.672 -14.258 0.442 1 96.88 292 VAL B O 1
ATOM 5238 N N . THR B 1 293 ? -17.484 -14.133 0.493 1 96.44 293 THR B N 1
ATOM 5239 C CA . THR B 1 293 ? -17.438 -13.844 1.922 1 96.44 293 THR B CA 1
ATOM 5240 C C . THR B 1 293 ? -17.984 -12.453 2.209 1 96.44 293 THR B C 1
ATOM 5242 O O . THR B 1 293 ? -18.609 -12.227 3.252 1 96.44 293 THR B O 1
ATOM 5245 N N . GLU B 1 294 ? -17.781 -11.531 1.302 1 97.25 294 GLU B N 1
ATOM 5246 C CA . GLU B 1 294 ? -18.172 -10.148 1.519 1 97.25 294 GLU B CA 1
ATOM 5247 C C . GLU B 1 294 ? -19.609 -9.906 1.076 1 97.25 294 GLU B C 1
ATOM 5249 O O . GLU B 1 294 ? -20.203 -8.875 1.407 1 97.25 294 GLU B O 1
ATOM 5254 N N . TYR B 1 295 ? -20.219 -10.836 0.326 1 96.88 295 TYR B N 1
ATOM 5255 C CA . TYR B 1 295 ? -21.531 -10.633 -0.283 1 96.88 295 TYR B CA 1
ATOM 5256 C C . TYR B 1 295 ? -22.562 -10.289 0.771 1 96.88 295 TYR B C 1
ATOM 5258 O O . TYR B 1 295 ? -22.734 -11.016 1.753 1 96.88 295 TYR B O 1
ATOM 5266 N N . GLY B 1 296 ? -23.188 -9.141 0.575 1 95.75 296 GLY B N 1
ATOM 5267 C CA . GLY B 1 296 ? -24.297 -8.773 1.431 1 95.75 296 GLY B CA 1
ATOM 5268 C C . GLY B 1 296 ? -23.875 -7.941 2.631 1 95.75 296 GLY B C 1
ATOM 5269 O O . GLY B 1 296 ? -24.734 -7.492 3.406 1 95.75 296 GLY B O 1
ATOM 5270 N N . ILE B 1 297 ? -22.609 -7.746 2.871 1 97.5 297 ILE B N 1
ATOM 5271 C CA . ILE B 1 297 ? -22.141 -6.895 3.957 1 97.5 297 ILE B CA 1
ATOM 5272 C C . ILE B 1 297 ? -22.406 -5.43 3.617 1 97.5 297 ILE B C 1
ATOM 5274 O O . ILE B 1 297 ? -22.031 -4.961 2.541 1 97.5 297 ILE B O 1
ATOM 5278 N N . LYS B 1 298 ? -22.969 -4.719 4.496 1 96.12 298 LYS B N 1
ATOM 5279 C CA . LYS B 1 298 ? -23.438 -3.363 4.227 1 96.12 298 LYS B CA 1
ATOM 5280 C C . LYS B 1 298 ? -22.312 -2.35 4.34 1 96.12 298 LYS B C 1
ATOM 5282 O O . LYS B 1 298 ? -22.344 -1.295 3.703 1 96.12 298 LYS B O 1
ATOM 5287 N N . TYR B 1 299 ? -21.328 -2.662 5.129 1 98.12 299 TYR B N 1
ATOM 5288 C CA . TYR B 1 299 ? -20.234 -1.728 5.383 1 98.12 299 TYR B CA 1
ATOM 5289 C C . TYR B 1 299 ? -19.062 -2 4.453 1 98.12 299 TYR B C 1
ATOM 5291 O O . TYR B 1 299 ? -18.781 -3.154 4.133 1 98.12 299 TYR B O 1
ATOM 5299 N N . PRO B 1 300 ? -18.375 -0.931 4.039 1 98.25 300 PRO B N 1
ATOM 5300 C CA . PRO B 1 300 ? -17.156 -1.167 3.264 1 98.25 300 PRO B CA 1
ATOM 5301 C C . PRO B 1 300 ? -16.125 -2.012 4.016 1 98.25 300 PRO B C 1
ATOM 5303 O O . PRO B 1 300 ? -15.914 -1.809 5.215 1 98.25 300 PRO B O 1
ATOM 5306 N N . ILE B 1 301 ? -15.586 -2.949 3.352 1 98.69 301 ILE B N 1
ATOM 5307 C CA . ILE B 1 301 ? -14.461 -3.703 3.896 1 98.69 301 ILE B CA 1
ATOM 5308 C C . ILE B 1 301 ? -13.156 -3.197 3.287 1 98.69 301 ILE B C 1
ATOM 5310 O O . ILE B 1 301 ? -12.875 -3.443 2.111 1 98.69 301 ILE B O 1
ATOM 5314 N N . PHE B 1 302 ? -12.406 -2.457 4.113 1 98.75 302 PHE B N 1
ATOM 5315 C CA . PHE B 1 302 ? -11.117 -1.936 3.686 1 98.75 302 PHE B CA 1
ATOM 5316 C C . PHE B 1 302 ? -10.031 -2.998 3.82 1 98.75 302 PHE B C 1
ATOM 5318 O O . PHE B 1 302 ? -9.914 -3.645 4.863 1 98.75 302 PHE B O 1
ATOM 5325 N N . ARG B 1 303 ? -9.328 -3.188 2.771 1 98.75 303 ARG B N 1
ATOM 5326 C CA . ARG B 1 303 ? -8.195 -4.105 2.713 1 98.75 303 ARG B CA 1
ATOM 5327 C C . ARG B 1 303 ? -6.922 -3.377 2.311 1 98.75 303 ARG B C 1
ATOM 5329 O O . ARG B 1 303 ? -6.445 -3.521 1.182 1 98.75 303 ARG B O 1
ATOM 5336 N N . PRO B 1 304 ? -6.312 -2.713 3.258 1 98.69 304 PRO B N 1
ATOM 5337 C CA . PRO B 1 304 ? -5.133 -1.915 2.918 1 98.69 304 PRO B CA 1
ATOM 5338 C C . PRO B 1 304 ? -4.027 -2.746 2.27 1 98.69 304 PRO B C 1
ATOM 5340 O O . PRO B 1 304 ? -3.189 -2.205 1.544 1 98.69 304 PRO B O 1
ATOM 5343 N N . LEU B 1 305 ? -4.031 -4.043 2.441 1 98.69 305 LEU B N 1
ATOM 5344 C CA . LEU B 1 305 ? -2.949 -4.898 1.974 1 98.69 305 LEU B CA 1
ATOM 5345 C C . LEU B 1 305 ? -3.357 -5.648 0.711 1 98.69 305 LEU B C 1
ATOM 5347 O O . LEU B 1 305 ? -2.633 -6.535 0.25 1 98.69 305 LEU B O 1
ATOM 5351 N N . ILE B 1 306 ? -4.48 -5.305 0.125 1 98.75 306 ILE B N 1
ATOM 5352 C CA . ILE B 1 306 ? -5.078 -6.098 -0.941 1 98.75 306 ILE B CA 1
ATOM 5353 C C . ILE B 1 306 ? -4.109 -6.199 -2.117 1 98.75 306 ILE B C 1
ATOM 5355 O O . ILE B 1 306 ? -4.113 -7.191 -2.85 1 98.75 306 ILE B O 1
ATOM 5359 N N . GLY B 1 307 ? -3.207 -5.207 -2.309 1 98.44 307 GLY B N 1
ATOM 5360 C CA . GLY B 1 307 ? -2.266 -5.18 -3.416 1 98.44 307 GLY B CA 1
ATOM 5361 C C . GLY B 1 307 ? -0.839 -5.48 -2.994 1 98.44 307 GLY B C 1
ATOM 5362 O O . GLY B 1 307 ? 0.098 -5.289 -3.771 1 98.44 307 GLY B O 1
ATOM 5363 N N . PHE B 1 308 ? -0.612 -5.961 -1.793 1 98.19 308 PHE B N 1
ATOM 5364 C CA . PHE B 1 308 ? 0.723 -6.199 -1.258 1 98.19 308 PHE B CA 1
ATOM 5365 C C . PHE B 1 308 ? 1.103 -7.668 -1.386 1 98.19 308 PHE B C 1
ATOM 5367 O O . PHE B 1 308 ? 0.25 -8.547 -1.252 1 98.19 308 PHE B O 1
ATOM 5374 N N . ASP B 1 309 ? 2.316 -7.895 -1.654 1 96.06 309 ASP B N 1
ATOM 5375 C CA . ASP B 1 309 ? 2.812 -9.258 -1.516 1 96.06 309 ASP B CA 1
ATOM 5376 C C . ASP B 1 309 ? 3.34 -9.516 -0.104 1 96.06 309 ASP B C 1
ATOM 5378 O O . ASP B 1 309 ? 3.438 -8.586 0.703 1 96.06 309 ASP B O 1
ATOM 5382 N N . LYS B 1 310 ? 3.635 -10.703 0.182 1 94.38 310 LYS B N 1
ATOM 5383 C CA . LYS B 1 310 ? 3.971 -11.125 1.539 1 94.38 310 LYS B CA 1
ATOM 5384 C C . LYS B 1 310 ? 5.234 -10.43 2.035 1 94.38 310 LYS B C 1
ATOM 5386 O O . LYS B 1 310 ? 5.324 -10.047 3.205 1 94.38 310 LYS B O 1
ATOM 5391 N N . GLU B 1 311 ? 6.223 -10.258 1.243 1 94.62 311 GLU B N 1
ATOM 5392 C CA . GLU B 1 311 ? 7.484 -9.641 1.649 1 94.62 311 GLU B CA 1
ATOM 5393 C C . GLU B 1 311 ? 7.281 -8.18 2.049 1 94.62 311 GLU B C 1
ATOM 5395 O O . GLU B 1 311 ? 7.852 -7.719 3.039 1 94.62 311 GLU B O 1
ATOM 5400 N N . GLU B 1 312 ? 6.531 -7.48 1.254 1 96.81 312 GLU B N 1
ATOM 5401 C CA . GLU B 1 312 ? 6.219 -6.09 1.568 1 96.81 312 GLU B CA 1
ATOM 5402 C C . GLU B 1 312 ? 5.531 -5.973 2.926 1 96.81 312 GLU B C 1
ATOM 5404 O O . GLU B 1 312 ? 5.84 -5.066 3.705 1 96.81 312 GLU B O 1
ATOM 5409 N N . ILE B 1 313 ? 4.613 -6.879 3.205 1 97.75 313 ILE B N 1
ATOM 5410 C CA . ILE B 1 313 ? 3.869 -6.871 4.461 1 97.75 313 ILE B CA 1
ATOM 5411 C C . ILE B 1 313 ? 4.82 -7.125 5.625 1 97.75 313 ILE B C 1
ATOM 5413 O O . ILE B 1 313 ? 4.773 -6.426 6.641 1 97.75 313 ILE B O 1
ATOM 5417 N N . VAL B 1 314 ? 5.672 -8.062 5.449 1 96.88 314 VAL B N 1
ATOM 5418 C CA . VAL B 1 314 ? 6.637 -8.422 6.48 1 96.88 314 VAL B CA 1
ATOM 5419 C C . VAL B 1 314 ? 7.551 -7.23 6.77 1 96.88 314 VAL B C 1
ATOM 5421 O O . VAL B 1 314 ? 7.867 -6.953 7.93 1 96.88 314 VAL B O 1
ATOM 5424 N N . ASP B 1 315 ? 7.945 -6.535 5.73 1 97.12 315 ASP B N 1
ATOM 5425 C CA . ASP B 1 315 ? 8.805 -5.371 5.891 1 97.12 315 ASP B CA 1
ATOM 5426 C C . ASP B 1 315 ? 8.141 -4.309 6.762 1 97.12 315 ASP B C 1
ATOM 5428 O O . ASP B 1 315 ? 8.773 -3.732 7.645 1 97.12 315 ASP B O 1
ATOM 5432 N N . ILE B 1 316 ? 6.879 -4.059 6.516 1 97.69 316 ILE B N 1
ATOM 5433 C CA . ILE B 1 316 ? 6.148 -3.076 7.309 1 97.69 316 ILE B CA 1
ATOM 5434 C C . ILE B 1 316 ? 6 -3.582 8.742 1 97.69 316 ILE B C 1
ATOM 5436 O O . ILE B 1 316 ? 6.176 -2.822 9.695 1 97.69 316 ILE B O 1
ATOM 5440 N N . ALA B 1 317 ? 5.691 -4.867 8.875 1 97.75 317 ALA B N 1
ATOM 5441 C CA . ALA B 1 317 ? 5.535 -5.461 10.203 1 97.75 317 ALA B CA 1
ATOM 5442 C C . ALA B 1 317 ? 6.805 -5.293 11.031 1 97.75 317 ALA B C 1
ATOM 5444 O O . ALA B 1 317 ? 6.742 -5.023 12.227 1 97.75 317 ALA B O 1
ATOM 5445 N N . ARG B 1 318 ? 7.934 -5.441 10.406 1 97.31 318 ARG B N 1
ATOM 5446 C CA . ARG B 1 318 ? 9.219 -5.254 11.078 1 97.31 318 ARG B CA 1
ATOM 5447 C C . ARG B 1 318 ? 9.422 -3.799 11.477 1 97.31 318 ARG B C 1
ATOM 5449 O O . ARG B 1 318 ? 9.859 -3.512 12.594 1 97.31 318 ARG B O 1
ATOM 5456 N N . LYS B 1 319 ? 9.078 -2.967 10.594 1 94.88 319 LYS B N 1
ATOM 5457 C CA . LYS B 1 319 ? 9.211 -1.536 10.844 1 94.88 319 LYS B CA 1
ATOM 5458 C C . LYS B 1 319 ? 8.391 -1.112 12.062 1 94.88 319 LYS B C 1
ATOM 5460 O O . LYS B 1 319 ? 8.844 -0.316 12.883 1 94.88 319 LYS B O 1
ATOM 5465 N N . ILE B 1 320 ? 7.191 -1.675 12.188 1 95.81 320 ILE B N 1
ATOM 5466 C CA . ILE B 1 320 ? 6.305 -1.2 13.242 1 95.81 320 ILE B CA 1
ATOM 5467 C C . ILE B 1 320 ? 6.512 -2.039 14.508 1 95.81 320 ILE B C 1
ATOM 5469 O O . ILE B 1 320 ? 5.953 -1.733 15.562 1 95.81 320 ILE B O 1
ATOM 5473 N N . GLY B 1 321 ? 7.277 -3.15 14.43 1 94.75 321 GLY B N 1
ATOM 5474 C CA . GLY B 1 321 ? 7.699 -3.904 15.602 1 94.75 321 GLY B CA 1
ATOM 5475 C C . GLY B 1 321 ? 6.77 -5.055 15.938 1 94.75 321 GLY B C 1
ATOM 5476 O O . GLY B 1 321 ? 6.934 -5.715 16.969 1 94.75 321 GLY B O 1
ATOM 5477 N N . THR B 1 322 ? 5.805 -5.34 15.102 1 96.25 322 THR B N 1
ATOM 5478 C CA . THR B 1 322 ? 4.82 -6.367 15.422 1 96.25 322 THR B CA 1
ATOM 5479 C C . THR B 1 322 ? 5.285 -7.734 14.93 1 96.25 322 THR B C 1
ATOM 5481 O O . THR B 1 322 ? 4.785 -8.766 15.383 1 96.25 322 THR B O 1
ATOM 5484 N N . TYR B 1 323 ? 6.262 -7.816 14.016 1 95.31 323 TYR B N 1
ATOM 5485 C CA . TYR B 1 323 ? 6.664 -9.055 13.359 1 95.31 323 TYR B CA 1
ATOM 5486 C C . TYR B 1 323 ? 7.102 -10.094 14.383 1 95.31 323 TYR B C 1
ATOM 5488 O O . TYR B 1 323 ? 6.715 -11.266 14.289 1 95.31 323 TYR B O 1
ATOM 5496 N N . LYS B 1 324 ? 7.867 -9.641 15.359 1 92.88 324 LYS B N 1
ATOM 5497 C CA . LYS B 1 324 ? 8.453 -10.555 16.328 1 92.88 324 LYS B CA 1
ATOM 5498 C C . LYS B 1 324 ? 7.371 -11.289 17.125 1 92.88 324 LYS B C 1
ATOM 5500 O O . LYS B 1 324 ? 7.57 -12.43 17.547 1 92.88 324 LYS B O 1
ATOM 5505 N N . HIS B 1 325 ? 6.254 -10.664 17.344 1 90.06 325 HIS B N 1
ATOM 5506 C CA . HIS B 1 325 ? 5.152 -11.281 18.078 1 90.06 325 HIS B CA 1
ATOM 5507 C C . HIS B 1 325 ? 4.262 -12.102 17.156 1 90.06 325 HIS B C 1
ATOM 5509 O O . HIS B 1 325 ? 3.809 -13.188 17.531 1 90.06 325 HIS B O 1
ATOM 5515 N N . SER B 1 326 ? 4.094 -11.602 15.938 1 90.31 326 SER B N 1
ATOM 5516 C CA . SER B 1 326 ? 3.189 -12.219 14.969 1 90.31 326 SER B CA 1
ATOM 5517 C C . SER B 1 326 ? 3.691 -13.602 14.562 1 90.31 326 SER B C 1
ATOM 5519 O O . SER B 1 326 ? 2.893 -14.508 14.297 1 90.31 326 SER B O 1
ATOM 5521 N N . ILE B 1 327 ? 5.02 -13.781 14.484 1 87.5 327 ILE B N 1
ATOM 5522 C CA . ILE B 1 327 ? 5.59 -15.016 13.961 1 87.5 327 ILE B CA 1
ATOM 5523 C C . ILE B 1 327 ? 5.453 -16.125 15.008 1 87.5 327 ILE B C 1
ATOM 5525 O O . ILE B 1 327 ? 5.637 -17.312 14.695 1 87.5 327 ILE B O 1
ATOM 5529 N N . LYS B 1 328 ? 5.105 -15.797 16.203 1 83.81 328 LYS B N 1
ATOM 5530 C CA . LYS B 1 328 ? 4.992 -16.766 17.297 1 83.81 328 LYS B CA 1
ATOM 5531 C C . LYS B 1 328 ? 3.619 -17.438 17.297 1 83.81 328 LYS B C 1
ATOM 5533 O O . LYS B 1 328 ? 3.4 -18.406 18.016 1 83.81 328 LYS B O 1
ATOM 5538 N N . LEU B 1 329 ? 2.701 -16.812 16.547 1 79.25 329 LEU B N 1
ATOM 5539 C CA . LEU B 1 329 ? 1.35 -17.359 16.531 1 79.25 329 LEU B CA 1
ATOM 5540 C C . LEU B 1 329 ? 1.316 -18.703 15.805 1 79.25 329 LEU B C 1
ATOM 5542 O O . LEU B 1 329 ? 1.706 -18.781 14.633 1 79.25 329 LEU B O 1
ATOM 5546 N N . PRO B 1 330 ? 0.98 -19.641 16.594 1 70 330 PRO B N 1
ATOM 5547 C CA . PRO B 1 330 ? 0.842 -20.938 15.922 1 70 330 PRO B CA 1
ATOM 5548 C C . PRO B 1 330 ? -0.268 -20.953 14.875 1 70 330 PRO B C 1
ATOM 5550 O O . PRO B 1 330 ? -1.195 -20.141 14.945 1 70 330 PRO B O 1
ATOM 5553 N N . GLU B 1 331 ? -0.034 -21.516 13.789 1 59.97 331 GLU B N 1
ATOM 5554 C CA . GLU B 1 331 ? -1.113 -21.656 12.82 1 59.97 331 GLU B CA 1
ATOM 5555 C C . GLU B 1 331 ? -2.312 -22.375 13.43 1 59.97 331 GLU B C 1
ATOM 5557 O O . GLU B 1 331 ? -2.207 -23.531 13.828 1 59.97 331 GLU B O 1
ATOM 5562 N N . TYR B 1 332 ? -3.086 -21.719 14.172 1 52.62 332 TYR B N 1
ATOM 5563 C CA . TYR B 1 332 ? -4.27 -22.328 14.766 1 52.62 332 TYR B CA 1
ATOM 5564 C C . TYR B 1 332 ? -5.246 -22.797 13.688 1 52.62 332 TYR B C 1
ATOM 5566 O O . TYR B 1 332 ? -6.273 -23.391 13.992 1 52.62 332 TYR B O 1
ATOM 5574 N N . CYS B 1 333 ? -4.98 -22.281 12.539 1 50.88 333 CYS B N 1
ATOM 5575 C CA . CYS B 1 333 ? -5.996 -22.609 11.547 1 50.88 333 CYS B CA 1
ATOM 5576 C C . CYS B 1 333 ? -6.164 -24.125 11.438 1 50.88 333 CYS B C 1
ATOM 5578 O O . CYS B 1 333 ? -5.809 -24.719 10.422 1 50.88 333 CYS B O 1
ATOM 5580 N N . ALA B 1 334 ? -5.824 -24.875 12.445 1 45.91 334 ALA B N 1
ATOM 5581 C CA . ALA B 1 334 ? -6.219 -26.281 12.406 1 45.91 334 ALA B CA 1
ATOM 5582 C C . ALA B 1 334 ? -7.578 -26.453 11.734 1 45.91 334 ALA B C 1
ATOM 5584 O O . ALA B 1 334 ? -7.984 -27.578 11.414 1 45.91 334 ALA B O 1
ATOM 5585 N N . ILE B 1 335 ? -8.445 -25.516 11.93 1 48.91 335 ILE B N 1
ATOM 5586 C CA . ILE B 1 335 ? -9.672 -25.75 11.18 1 48.91 335 ILE B CA 1
ATOM 5587 C C . ILE B 1 335 ? -9.344 -25.969 9.703 1 48.91 335 ILE B C 1
ATOM 5589 O O . ILE B 1 335 ? -10.188 -26.422 8.922 1 48.91 335 ILE B O 1
ATOM 5593 N N . SER B 1 336 ? -8.07 -25.422 9.258 1 51.16 336 SER B N 1
ATOM 5594 C CA . SER B 1 336 ? -7.934 -25.156 7.824 1 51.16 336 SER B CA 1
ATOM 5595 C C . SER B 1 336 ? -7.246 -26.328 7.117 1 51.16 336 SER B C 1
ATOM 5597 O O . SER B 1 336 ? -6.062 -26.578 7.344 1 51.16 336 SER B O 1
ATOM 5599 N N . THR B 1 337 ? -8.078 -27.344 6.988 1 56.19 337 THR B N 1
ATOM 5600 C CA . THR B 1 337 ? -7.805 -28.031 5.723 1 56.19 337 THR B CA 1
ATOM 5601 C C . THR B 1 337 ? -7.73 -27.016 4.578 1 56.19 337 THR B C 1
ATOM 5603 O O . THR B 1 337 ? -8.18 -25.875 4.719 1 56.19 337 THR B O 1
ATOM 5606 N N . LYS B 1 338 ? -7.18 -27.516 3.467 1 64.06 338 LYS B N 1
ATOM 5607 C CA . LYS B 1 338 ? -7.098 -26.766 2.219 1 64.06 338 LYS B CA 1
ATOM 5608 C C . LYS B 1 338 ? -8.469 -26.234 1.799 1 64.06 338 LYS B C 1
ATOM 5610 O O . LYS B 1 338 ? -9.391 -27.016 1.558 1 64.06 338 LYS B O 1
ATOM 5615 N N . ALA B 1 339 ? -8.773 -24.906 1.987 1 73.25 339 ALA B N 1
ATOM 5616 C CA . ALA B 1 339 ? -10.008 -24.281 1.525 1 73.25 339 ALA B CA 1
ATOM 5617 C C . ALA B 1 339 ? -10.125 -24.359 0.005 1 73.25 339 ALA B C 1
ATOM 5619 O O . ALA B 1 339 ? -9.117 -24.375 -0.702 1 73.25 339 ALA B O 1
ATOM 5620 N N . ARG B 1 340 ? -11.391 -24.484 -0.381 1 83.31 340 ARG B N 1
ATOM 5621 C CA . ARG B 1 340 ? -11.625 -24.359 -1.815 1 83.31 340 ARG B CA 1
ATOM 5622 C C . ARG B 1 340 ? -11.211 -22.984 -2.32 1 83.31 340 ARG B C 1
ATOM 5624 O O . ARG B 1 340 ? -11.445 -21.969 -1.651 1 83.31 340 ARG B O 1
ATOM 5631 N N . THR B 1 341 ? -10.641 -22.984 -3.49 1 81.69 341 THR B N 1
ATOM 5632 C CA . THR B 1 341 ? -10.156 -21.75 -4.082 1 81.69 341 THR B CA 1
ATOM 5633 C C . THR B 1 341 ? -11.312 -20.953 -4.68 1 81.69 341 THR B C 1
ATOM 5635 O O . THR B 1 341 ? -11.164 -19.766 -4.988 1 81.69 341 THR B O 1
ATOM 5638 N N . SER B 1 342 ? -12.469 -21.594 -4.797 1 88.38 342 SER B N 1
ATOM 5639 C CA . SER B 1 342 ? -13.656 -20.938 -5.32 1 88.38 342 SER B CA 1
ATOM 5640 C C . SER B 1 342 ? -14.93 -21.578 -4.781 1 88.38 342 SER B C 1
ATOM 5642 O O . SER B 1 342 ? -15.227 -22.734 -5.098 1 88.38 342 SER B O 1
ATOM 5644 N N . GLU B 1 343 ? -15.617 -20.797 -3.99 1 88.75 343 GLU B N 1
ATOM 5645 C CA . GLU B 1 343 ? -16.875 -21.281 -3.414 1 88.75 343 GLU B CA 1
ATOM 5646 C C . GLU B 1 343 ? -18.078 -20.781 -4.203 1 88.75 343 GLU B C 1
ATOM 5648 O O . GLU B 1 343 ? -18.016 -19.719 -4.828 1 88.75 343 GLU B O 1
ATOM 5653 N N . ASP B 1 344 ? -19.078 -21.562 -4.176 1 93.12 344 ASP B N 1
ATOM 5654 C CA . ASP B 1 344 ? -20.344 -21.172 -4.781 1 93.12 344 ASP B CA 1
ATOM 5655 C C . ASP B 1 344 ? -21.156 -20.297 -3.83 1 93.12 344 ASP B C 1
ATOM 5657 O O . ASP B 1 344 ? -21.453 -20.688 -2.699 1 93.12 344 ASP B O 1
ATOM 5661 N N . LEU B 1 345 ? -21.531 -19.172 -4.309 1 95.19 345 LEU B N 1
ATOM 5662 C CA . LEU B 1 345 ? -22.219 -18.203 -3.479 1 95.19 345 LEU B CA 1
ATOM 5663 C C . LEU B 1 345 ? -23.516 -18.781 -2.912 1 95.19 345 LEU B C 1
ATOM 5665 O O . LEU B 1 345 ? -23.781 -18.656 -1.714 1 95.19 345 LEU B O 1
ATOM 5669 N N . ASN B 1 346 ? -24.312 -19.422 -3.748 1 95.31 346 ASN B N 1
ATOM 5670 C CA . ASN B 1 346 ? -25.594 -19.969 -3.316 1 95.31 346 ASN B CA 1
ATOM 5671 C C . ASN B 1 346 ? -25.422 -21.016 -2.223 1 95.31 346 ASN B C 1
ATOM 5673 O O . ASN B 1 346 ? -26.188 -21.047 -1.256 1 95.31 346 ASN B O 1
ATOM 5677 N N . GLU B 1 347 ? -24.453 -21.812 -2.398 1 94.12 347 GLU B N 1
ATOM 5678 C CA . GLU B 1 347 ? -24.172 -22.844 -1.398 1 94.12 347 GLU B CA 1
ATOM 5679 C C . GLU B 1 347 ? -23.766 -22.219 -0.064 1 94.12 347 GLU B C 1
ATOM 5681 O O . GLU B 1 347 ? -24.219 -22.656 0.994 1 94.12 347 GLU B O 1
ATOM 5686 N N . ILE B 1 348 ? -23 -21.219 -0.14 1 94.5 348 ILE B N 1
ATOM 5687 C CA . ILE B 1 348 ? -22.516 -20.547 1.066 1 94.5 348 ILE B CA 1
ATOM 5688 C C . ILE B 1 348 ? -23.672 -19.859 1.774 1 94.5 348 ILE B C 1
ATOM 5690 O O . ILE B 1 348 ? -23.797 -19.938 2.998 1 94.5 348 ILE B O 1
ATOM 5694 N N . LEU B 1 349 ? -24.547 -19.203 1.027 1 95.75 349 LEU B N 1
ATOM 5695 C CA . LEU B 1 349 ? -25.703 -18.516 1.611 1 95.75 349 LEU B CA 1
ATOM 5696 C C . LEU B 1 349 ? -26.656 -19.516 2.264 1 95.75 349 LEU B C 1
ATOM 5698 O O . LEU B 1 349 ? -27.203 -19.234 3.33 1 95.75 349 LEU B O 1
ATOM 5702 N N . LYS B 1 350 ? -26.797 -20.641 1.633 1 95.19 350 LYS B N 1
ATOM 5703 C CA . LYS B 1 350 ? -27.625 -21.688 2.213 1 95.19 350 LYS B CA 1
ATOM 5704 C C . LYS B 1 350 ? -27.047 -22.188 3.531 1 95.19 350 LYS B C 1
ATOM 5706 O O . LYS B 1 350 ? -27.781 -22.375 4.508 1 95.19 350 LYS B O 1
ATOM 5711 N N . ASN B 1 351 ? -25.766 -22.391 3.494 1 93.88 351 ASN B N 1
ATOM 5712 C CA . ASN B 1 351 ? -25.078 -22.828 4.707 1 93.88 351 ASN B CA 1
ATOM 5713 C C . ASN B 1 351 ? -25.203 -21.797 5.82 1 93.88 351 ASN B C 1
ATOM 5715 O O . ASN B 1 351 ? -25.375 -22.141 6.988 1 93.88 351 ASN B O 1
ATOM 5719 N N . GLU B 1 352 ? -25.078 -20.547 5.465 1 93.94 352 GLU B N 1
ATOM 5720 C CA . GLU B 1 352 ? -25.188 -19.469 6.434 1 93.94 352 GLU B CA 1
ATOM 5721 C C . GLU B 1 352 ? -26.578 -19.438 7.086 1 93.94 352 GLU B C 1
ATOM 5723 O O . GLU B 1 352 ? -26.688 -19.281 8.305 1 93.94 352 GLU B O 1
ATOM 5728 N N . GLU B 1 353 ? -27.578 -19.625 6.273 1 93.88 353 GLU B N 1
ATOM 5729 C CA . GLU B 1 353 ? -28.953 -19.672 6.781 1 93.88 353 GLU B CA 1
ATOM 5730 C C . GLU B 1 353 ? -29.156 -20.844 7.734 1 93.88 353 GLU B C 1
ATOM 5732 O O . GLU B 1 353 ? -29.781 -20.703 8.781 1 93.88 353 GLU B O 1
ATOM 5737 N N . ARG B 1 354 ? -28.625 -21.891 7.375 1 92 354 ARG B N 1
ATOM 5738 C CA . ARG B 1 354 ? -28.734 -23.109 8.18 1 92 354 ARG B CA 1
ATOM 5739 C C . ARG B 1 354 ? -28.031 -22.938 9.523 1 92 354 ARG B C 1
ATOM 5741 O O . ARG B 1 354 ? -28.531 -23.422 10.547 1 92 354 ARG B O 1
ATOM 5748 N N . LEU B 1 355 ? -26.891 -22.344 9.508 1 91.5 355 LEU B N 1
ATOM 5749 C CA . LEU B 1 355 ? -26.125 -22.141 10.727 1 91.5 355 LEU B CA 1
ATOM 5750 C C . LEU B 1 355 ? -26.859 -21.25 11.703 1 91.5 355 LEU B C 1
ATOM 5752 O O . LEU B 1 355 ? -26.719 -21.391 12.922 1 91.5 355 LEU B O 1
ATOM 5756 N N . ASN B 1 356 ? -27.641 -20.297 11.234 1 91 356 ASN B N 1
ATOM 5757 C CA . ASN B 1 356 ? -28.469 -19.406 12.039 1 91 356 ASN B CA 1
ATOM 5758 C C . ASN B 1 356 ? -27.703 -18.828 13.227 1 91 356 ASN B C 1
ATOM 5760 O O . ASN B 1 356 ? -28.141 -18.969 14.375 1 91 356 ASN B O 1
ATOM 5764 N N . VAL B 1 357 ? -26.594 -18.219 12.914 1 92.62 357 VAL B N 1
ATOM 5765 C CA . VAL B 1 357 ? -25.734 -17.656 13.938 1 92.62 357 VAL B CA 1
ATOM 5766 C C . VAL B 1 357 ? -26.344 -16.375 14.5 1 92.62 357 VAL B C 1
ATOM 5768 O O . VAL B 1 357 ? -26.859 -15.547 13.742 1 92.62 357 VAL B O 1
ATOM 5771 N N . ASP B 1 358 ? -26.406 -16.234 15.828 1 94.31 358 ASP B N 1
ATOM 5772 C CA . ASP B 1 358 ? -26.828 -15.016 16.5 1 94.31 358 ASP B CA 1
ATOM 5773 C C . ASP B 1 358 ? -25.641 -14.094 16.766 1 94.31 358 ASP B C 1
ATOM 5775 O O . ASP B 1 358 ? -24.984 -14.195 17.797 1 94.31 358 ASP B O 1
ATOM 5779 N N . TYR B 1 359 ? -25.453 -13.188 15.852 1 95.38 359 TYR B N 1
ATOM 5780 C CA . TYR B 1 359 ? -24.281 -12.328 15.875 1 95.38 359 TYR B CA 1
ATOM 5781 C C . TYR B 1 359 ? -24.328 -11.375 17.062 1 95.38 359 TYR B C 1
ATOM 5783 O O . TYR B 1 359 ? -23.281 -11.023 17.625 1 95.38 359 TYR B O 1
ATOM 5791 N N . GLU B 1 360 ? -25.469 -10.922 17.453 1 95.69 360 GLU B N 1
ATOM 5792 C CA . GLU B 1 360 ? -25.609 -10.07 18.641 1 95.69 360 GLU B CA 1
ATOM 5793 C C . GLU B 1 360 ? -25.156 -10.797 19.891 1 95.69 360 GLU B C 1
ATOM 5795 O O . GLU B 1 360 ? -24.453 -10.219 20.734 1 95.69 360 GLU B O 1
ATOM 5800 N N . LYS B 1 361 ? -25.531 -12.008 20.031 1 94.75 361 LYS B N 1
ATOM 5801 C CA . LYS B 1 361 ? -25.172 -12.812 21.188 1 94.75 361 LYS B CA 1
ATOM 5802 C C . LYS B 1 361 ? -23.656 -13.047 21.234 1 94.75 361 LYS B C 1
ATOM 5804 O O . LYS B 1 361 ? -23.062 -13.055 22.312 1 94.75 361 LYS B O 1
ATOM 5809 N N . ILE B 1 362 ? -23.062 -13.219 20.062 1 94.94 362 ILE B N 1
ATOM 5810 C CA . ILE B 1 362 ? -21.625 -13.383 19.984 1 94.94 362 ILE B CA 1
ATOM 5811 C C . ILE B 1 362 ? -20.922 -12.172 20.594 1 94.94 362 ILE B C 1
ATOM 5813 O O . ILE B 1 362 ? -20 -12.312 21.406 1 94.94 362 ILE B O 1
ATOM 5817 N N . LEU B 1 363 ? -21.391 -11.016 20.25 1 96.44 363 LEU B N 1
ATOM 5818 C CA . LEU B 1 363 ? -20.766 -9.781 20.719 1 96.44 363 LEU B CA 1
ATOM 5819 C C . LEU B 1 363 ? -21.031 -9.57 22.203 1 96.44 363 LEU B C 1
ATOM 5821 O O . LEU B 1 363 ? -20.141 -9.133 22.938 1 96.44 363 LEU B O 1
ATOM 5825 N N . GLU B 1 364 ? -22.266 -9.938 22.641 1 95.5 364 GLU B N 1
ATOM 5826 C CA . GLU B 1 364 ? -22.625 -9.797 24.047 1 95.5 364 GLU B CA 1
ATOM 5827 C C . GLU B 1 364 ? -21.75 -10.68 24.922 1 95.5 364 GLU B C 1
ATOM 5829 O O . GLU B 1 364 ? -21.438 -10.312 26.062 1 95.5 364 GLU B O 1
ATOM 5834 N N . ASN B 1 365 ? -21.359 -11.781 24.406 1 94.5 365 ASN B N 1
ATOM 5835 C CA . ASN B 1 365 ? -20.578 -12.742 25.172 1 94.5 365 ASN B CA 1
ATOM 5836 C C . ASN B 1 365 ? -19.078 -12.469 25.047 1 94.5 365 ASN B C 1
ATOM 5838 O O . ASN B 1 365 ? -18.266 -13.148 25.672 1 94.5 365 ASN B O 1
ATOM 5842 N N . SER B 1 366 ? -18.719 -11.477 24.266 1 96.38 366 SER B N 1
ATOM 5843 C CA . SER B 1 366 ? -17.312 -11.195 24.062 1 96.38 366 SER B CA 1
ATOM 5844 C C . SER B 1 366 ? -16.703 -10.484 25.266 1 96.38 366 SER B C 1
ATOM 5846 O O . SER B 1 366 ? -17.406 -9.805 26.016 1 96.38 366 SER B O 1
ATOM 5848 N N . GLU B 1 367 ? -15.438 -10.766 25.5 1 97.19 367 GLU B N 1
ATOM 5849 C CA . GLU B 1 367 ? -14.664 -10.008 26.469 1 97.19 367 GLU B CA 1
ATOM 5850 C C . GLU B 1 367 ? -14.242 -8.648 25.906 1 97.19 367 GLU B C 1
ATOM 5852 O O . GLU B 1 367 ? -13.719 -8.57 24.797 1 97.19 367 GLU B O 1
ATOM 5857 N N . VAL B 1 368 ? -14.484 -7.621 26.625 1 97.75 368 VAL B N 1
ATOM 5858 C CA . VAL B 1 368 ? -14.133 -6.281 26.172 1 97.75 368 VAL B CA 1
ATOM 5859 C C . VAL B 1 368 ? -12.953 -5.75 27 1 97.75 368 VAL B C 1
ATOM 5861 O O . VAL B 1 368 ? -13.016 -5.719 28.234 1 97.75 368 VAL B O 1
ATOM 5864 N N . ILE B 1 369 ? -11.906 -5.426 26.344 1 97.44 369 ILE B N 1
ATOM 5865 C CA . ILE B 1 369 ? -10.695 -4.879 26.938 1 97.44 369 ILE B CA 1
ATOM 5866 C C . ILE B 1 369 ? -10.398 -3.506 26.344 1 97.44 369 ILE B C 1
ATOM 5868 O O . ILE B 1 369 ? -10.688 -3.254 25.172 1 97.44 369 ILE B O 1
ATOM 5872 N N . GLU B 1 370 ? -9.906 -2.662 27.141 1 96.81 370 GLU B N 1
ATOM 5873 C CA . GLU B 1 370 ? -9.438 -1.358 26.672 1 96.81 370 GLU B CA 1
ATOM 5874 C C . GLU B 1 370 ? -7.965 -1.146 27 1 96.81 370 GLU B C 1
ATOM 5876 O O . GLU B 1 370 ? -7.539 -1.371 28.141 1 96.81 370 GLU B O 1
ATOM 5881 N N . LEU B 1 371 ? -7.227 -0.876 26.031 1 95.69 371 LEU B N 1
ATOM 5882 C CA . LEU B 1 371 ? -5.816 -0.553 26.203 1 95.69 371 LEU B CA 1
ATOM 5883 C C . LEU B 1 371 ? -5.578 0.945 26.047 1 95.69 371 LEU B C 1
ATOM 5885 O O . LEU B 1 371 ? -6.078 1.56 25.094 1 95.69 371 LEU B O 1
#

Sequence (742 aa):
MLVIIRPSGEIALKSPRSRRNFEYTLINNIRNTIGGGKIWRSQGVILLEVNDNNANIEALSEVFGISSFSPVIAIKSNNLEDIVNKAKEIFAEIVKGKIFAVRAKRIGSHSFTSLDVERRAGEALYPYSKGVDLENPEVEIFIEIRNEMTYFYHKVIKGPKGLPVGVAGKTVVLFSGGIDSPVATWMMMKRGSVPIILNFNLGGDLHKELVLKELNMLKRWSGGHKLKIFIVKGTDVFIKLSQVERRSRVVMLKRVMYKTAEKLCEKTNAKSITTGESLSQVSSQTMANLYVTEYGIKYPIFRPLIGFDKEEIVDIARKIGTYKHSIKLPEYCAISTKARTSEDLNEILKNEERLNVDYEKILENSEVIELMLVIIRPSGEIALKSPRSRRNFEYTLINNIRNTIGGGKIWRSQGVILLEVNDNNANIEALSEVFGISSFSPVIAIKSNNLEDIVNKAKEIFAEIVKGKIFAVRAKRIGSHSFTSLDVERRAGEALYPYSKGVDLENPEVEIFIEIRNEMTYFYHKVIKGPKGLPVGVAGKTVVLFSGGIDSPVATWMMMKRGSVPIILNFNLGGDLHKELVLKELNMLKRWSGGHKLKIFIVKGTDVFIKLSQVERRSRVVMLKRVMYKTAEKLCEKTNAKSITTGESLSQVSSQTMANLYVTEYGIKYPIFRPLIGFDKEEIVDIARKIGTYKHSIKLPEYCAISTKARTSEDLNEILKNEERLNVDYEKILENSEVIEL

Nearest PDB structures (foldseek):
  4kr7-assembly1_A  TM=8.949E-01  e=1.257E-34  Thermotoga maritima MSB8
  2c5s-assembly1_A-2  TM=8.520E-01  e=3.110E-33  Bacillus anthracis str. Ames
  1vbk-assembly1_A  TM=8.382E-01  e=5.811E-26  Pyrococcus horikoshii OT3
  1vbk-assembly1_B  TM=8.274E-01  e=2.807E-25  Pyrococcus horikoshii OT3
  5e72-assembly1_A  TM=4.241E-01  e=3.989E-08  Thermococcus kodakarensis KOD1